Protein 5DL5 (pdb70)

Sequence (416 aa):
ESEQSEAKGFVEDANGSILFRTGYLTRDKKQGAKDTSSVAQSAIVSIESGFTPGIVGFGVGVVGDGSFKIGENKNAGNQMIPKHNDGSAYDHWARGGGSVKARFSNTTVRYGTQVLDLPVLASNTGRMVPEYFTGTLLTSHEIKNLEVVAGKFTKDQMSDQINTDADASGRGLDRAIVWGAKYKFNDNLNASYYGLDSKNALERHYANVNFKQPLANDSSLTYDFSGYHTKFDANAHTYSATGTVAPNYAADGIAGEEKTNNIWAISGTYATGPHSVMLAYQQNTGNVGYDYGQNADGFQSIYLPNSYMSDFIGNHEKSAQIQYNVDFGKLGVLPGLNWTTAFVYGWDIKVRNVTDDAQEREFFNQVKYTVQSGFAKDASLRIRNSYYRASDAYQGAYIGDTNEWRIFLDIPVKLF

Foldseek 3Di:
DFPQQPFPAQAPPKWKWKKKKWKWKWKDFDPVDATFIWTKIKIWIKIWTTFHHDQKTKYKIWIKMKMATDPFRQRHDPLAFAADPVSTGDGMAMDIGMWMWMDHGFKMKIFFKDADPDLFFHWDDPYRYTKIWGWMKMWGDPDPQKIKMWIKTFAIGHSHHRDGAQFSPGHGFHMKIKIWMKGDPDPFKIKIKMWIDGPQFKIKIKIKIKGWADDPQRKIKIKMKIKMKMKTAQQYAAQQFEDQADPCCVPRSRRNHIWIKIKMKMKMWIDHQFKIKMKMKMWMETGFWPRPRRRSGHPNSQPYDCDDPDNQTAYGKIKMKMKMKGQCVSVPHAHQKMKMWMKMKIWQGDHYPPDRTKIKIKIKMKIKGADCDDPQHRWMKIKMWIQMAIDPSPAVSDPHGIIMIMIMTIGMDIPD

Radius of gyration: 21.93 Å; Cα contacts (8 Å, |Δi|>4): 1271; chains: 1; bounding box: 44×50×59 Å

Secondary structure (DSSP, 8-state):
--TTTT---TTTT-EEEEEEEEEEEEEEE-TTS--EEEEEEEEEEEEE----SSSEEEEEEEEEEEEEESS--TT--TTSS-B-TTSPBPSEEEEEEEEEEEEETTEEEEEEEE--EETTEE---SSSS--EEEEEEEEEEEETTEEEEEEEEEEEE-TT--SSSB-TTS-----EEEEEEEEEEETTEEEEEEEEEETTTEEEEEEEEEEEEEETTTEEEEEEEEEEEEEE-TTSB-SS--SS--TTHHHH-B-SS-EEEEEEEEEEEEEETTEEEEEEEEEEEESS---TTSSSS-TT---SSS-SSS---STT-EEEEEEEEEETTTTTS-TTEEEEEEEEEEEEEEETTTEEEEEEEEEEEEEEEE--SSTTTT-EEEEEEEEEEE-TTSSTTS--SEEEEEEEEEEEEE--

Structure (mmCIF, N/CA/C/O backbone):
data_5DL5
#
_entry.id   5DL5
#
_cell.length_a   134.073
_cell.length_b   134.073
_cell.length_c   54.410
_cell.angle_alpha   90.00
_cell.angle_beta   90.00
_cell.angle_gamma   120.00
#
_symmetry.space_group_name_H-M   'P 6'
#
loop_
_entity.id
_entity.type
_entity.pdbx_description
1 polymer 'Membrane protein'
2 non-polymer (HYDROXYETHYLOXY)TRI(ETHYLOXY)OCTANE
3 non-polymer 'PHOSPHATE ION'
4 water water
#
loop_
_atom_site.group_PDB
_atom_site.id
_atom_site.type_symbol
_atom_site.label_atom_id
_atom_site.label_alt_id
_atom_site.label_comp_id
_atom_site.label_asym_id
_atom_site.label_entity_id
_atom_site.label_seq_id
_atom_site.pdbx_PDB_ins_code
_atom_site.Cartn_x
_atom_site.Cartn_y
_atom_site.Cartn_z
_atom_site.occupancy
_atom_site.B_iso_or_equiv
_atom_site.auth_seq_id
_atom_site.auth_comp_id
_atom_site.auth_asym_id
_atom_site.auth_atom_id
_atom_site.pdbx_PDB_model_num
ATOM 1 N N . GLU A 1 15 ? -13.147 -67.798 30.699 1.00 61.71 0 GLU A N 1
ATOM 2 C CA . GLU A 1 15 ? -12.297 -68.872 30.184 1.00 61.00 0 GLU A CA 1
ATOM 3 C C . GLU A 1 15 ? -12.068 -68.583 28.660 1.00 57.09 0 GLU A C 1
ATOM 4 O O . GLU A 1 15 ? -10.952 -68.359 28.304 1.00 59.19 0 GLU A O 1
ATOM 10 N N . SER A 1 16 ? -13.074 -68.463 27.801 1.00 52.50 1 SER A N 1
ATOM 11 C CA . SER A 1 16 ? -12.892 -68.233 26.329 1.00 46.97 1 SER A CA 1
ATOM 12 C C . SER A 1 16 ? -13.847 -67.205 25.841 1.00 44.47 1 SER A C 1
ATOM 13 O O . SER A 1 16 ? -14.729 -66.828 26.578 1.00 45.10 1 SER A O 1
ATOM 16 N N . GLU A 1 17 ? -13.740 -66.781 24.591 1.00 42.29 2 GLU A N 1
ATOM 17 C CA . GLU A 1 17 ? -14.726 -65.853 23.971 1.00 41.95 2 GLU A CA 1
ATOM 18 C C . GLU A 1 17 ? -16.096 -66.529 23.920 1.00 41.06 2 GLU A C 1
ATOM 19 O O . GLU A 1 17 ? -17.072 -65.885 24.197 1.00 41.12 2 GLU A O 1
ATOM 25 N N . GLN A 1 18 ? -16.169 -67.828 23.588 1.00 38.44 3 GLN A N 1
ATOM 26 C CA . GLN A 1 18 ? -17.505 -68.481 23.524 1.00 38.18 3 GLN A CA 1
ATOM 27 C C . GLN A 1 18 ? -18.201 -68.737 24.852 1.00 41.27 3 GLN A C 1
ATOM 28 O O . GLN A 1 18 ? -19.420 -68.551 24.944 1.00 41.60 3 GLN A O 1
ATOM 34 N N . SER A 1 19 ? -17.439 -69.022 25.901 1.00 43.80 4 SER A N 1
ATOM 35 C CA . SER A 1 19 ? -18.021 -69.277 27.198 1.00 49.62 4 SER A CA 1
ATOM 36 C C . SER A 1 19 ? -18.525 -68.003 27.777 1.00 50.43 4 SER A C 1
ATOM 37 O O . SER A 1 19 ? -19.299 -68.049 28.652 1.00 51.21 4 SER A O 1
ATOM 40 N N . GLU A 1 20 ? -18.078 -66.872 27.314 1.00 49.63 5 GLU A N 1
ATOM 41 C CA . GLU A 1 20 ? -18.637 -65.611 27.818 1.00 52.50 5 GLU A CA 1
ATOM 42 C C . GLU A 1 20 ? -19.813 -65.108 26.998 1.00 48.50 5 GLU A C 1
ATOM 43 O O . GLU A 1 20 ? -20.259 -64.010 27.242 1.00 49.51 5 GLU A O 1
ATOM 49 N N . ALA A 1 21 ? -20.289 -65.840 26.000 1.00 45.19 6 ALA A N 1
ATOM 50 C CA . ALA A 1 21 ? -21.412 -65.359 25.161 1.00 46.48 6 ALA A CA 1
ATOM 51 C C . ALA A 1 21 ? -22.597 -64.976 26.077 1.00 49.99 6 ALA A C 1
ATOM 52 O O . ALA A 1 21 ? -22.887 -65.695 27.001 1.00 45.19 6 ALA A O 1
ATOM 54 N N . LYS A 1 22 ? -23.261 -63.856 25.825 1.00 53.32 7 LYS A N 1
ATOM 55 C CA . LYS A 1 22 ? -24.516 -63.503 26.599 1.00 57.98 7 LYS A CA 1
ATOM 56 C C . LYS A 1 22 ? -25.788 -63.863 25.856 1.00 54.27 7 LYS A C 1
ATOM 57 O O . LYS A 1 22 ? -26.784 -64.065 26.465 1.00 58.96 7 LYS A O 1
ATOM 63 N N . GLY A 1 23 ? -25.768 -63.810 24.532 1.00 51.22 8 GLY A N 1
ATOM 64 C CA . GLY A 1 23 ? -26.916 -64.145 23.729 1.00 50.32 8 GLY A CA 1
ATOM 65 C C . GLY A 1 23 ? -26.986 -63.393 22.445 1.00 47.96 8 GLY A C 1
ATOM 66 O O . GLY A 1 23 ? -26.300 -62.326 22.262 1.00 46.43 8 GLY A O 1
ATOM 67 N N . PHE A 1 24 ? -27.729 -64.014 21.522 1.00 44.79 9 PHE A N 1
ATOM 68 C CA . PHE A 1 24 ? -27.936 -63.463 20.177 1.00 45.48 9 PHE A CA 1
ATOM 69 C C . PHE A 1 24 ? -28.326 -61.947 20.206 1.00 45.44 9 PHE A C 1
ATOM 70 O O . PHE A 1 24 ? -27.754 -61.115 19.468 1.00 42.46 9 PHE A O 1
ATOM 78 N N . VAL A 1 25 ? -29.267 -61.639 21.056 1.00 45.27 10 VAL A N 1
ATOM 79 C CA . VAL A 1 25 ? -29.765 -60.260 21.283 1.00 50.22 10 VAL A CA 1
ATOM 80 C C . VAL A 1 25 ? -28.869 -59.380 22.208 1.00 52.18 10 VAL A C 1
ATOM 81 O O . VAL A 1 25 ? -28.461 -58.278 21.836 1.00 52.86 10 VAL A O 1
ATOM 85 N N . GLU A 1 26 ? -28.499 -59.906 23.359 1.00 54.68 11 GLU A N 1
ATOM 86 C CA . GLU A 1 26 ? -27.699 -59.152 24.324 1.00 57.95 11 GLU A CA 1
ATOM 87 C C . GLU A 1 26 ? -26.369 -58.674 23.790 1.00 53.73 11 GLU A C 1
ATOM 88 O O . GLU A 1 26 ? -25.978 -57.580 24.098 1.00 53.19 11 GLU A O 1
ATOM 94 N N . ASP A 1 27 ? -25.673 -59.490 23.034 1.00 48.91 12 ASP A N 1
ATOM 95 C CA . ASP A 1 27 ? -24.358 -59.095 22.568 1.00 49.23 12 ASP A CA 1
ATOM 96 C C . ASP A 1 27 ? -24.461 -58.400 21.193 1.00 46.19 12 ASP A C 1
ATOM 97 O O . ASP A 1 27 ? -23.461 -58.278 20.528 1.00 42.91 12 ASP A O 1
ATOM 102 N N . ALA A 1 28 ? -25.640 -58.034 20.707 1.00 43.52 13 ALA A N 1
ATOM 103 C CA . ALA A 1 28 ? -25.691 -57.563 19.359 1.00 44.51 13 ALA A CA 1
ATOM 104 C C . ALA A 1 28 ? -25.157 -56.114 19.245 1.00 47.18 13 ALA A C 1
ATOM 105 O O . ALA A 1 28 ? -25.231 -55.349 20.170 1.00 45.07 13 ALA A O 1
ATOM 107 N N . ASN A 1 29 ? -24.712 -55.720 18.067 1.00 46.06 14 ASN A N 1
ATOM 108 C CA . ASN A 1 29 ? -24.288 -54.342 17.856 1.00 48.83 14 ASN A CA 1
ATOM 109 C C . ASN A 1 29 ? -24.637 -53.954 16.444 1.00 48.71 14 ASN A C 1
ATOM 110 O O . ASN A 1 29 ? -24.543 -54.771 15.559 1.00 44.62 14 ASN A O 1
ATOM 115 N N . GLY A 1 30 ? -24.904 -52.671 16.241 1.00 47.13 15 GLY A N 1
ATOM 116 C CA . GLY A 1 30 ? -25.368 -52.209 14.970 1.00 46.41 15 GLY A CA 1
ATOM 117 C C . GLY A 1 30 ? -25.104 -50.727 14.871 1.00 44.60 15 GLY A C 1
ATOM 118 O O . GLY A 1 30 ? -25.266 -50.016 15.838 1.00 41.56 15 GLY A O 1
ATOM 119 N N . SER A 1 31 ? -24.694 -50.300 13.675 1.00 42.04 16 SER A N 1
ATOM 120 C CA . SER A 1 31 ? -24.433 -48.893 13.415 1.00 44.48 16 SER A CA 1
ATOM 121 C C . SER A 1 31 ? -24.563 -48.570 11.946 1.00 39.20 16 SER A C 1
ATOM 122 O O . SER A 1 31 ? -24.638 -49.460 11.067 1.00 34.23 16 SER A O 1
ATOM 125 N N . ILE A 1 32 ? -24.746 -47.284 11.707 1.00 40.03 17 ILE A N 1
ATOM 126 C CA . ILE A 1 32 ? -24.824 -46.720 10.358 1.00 42.79 17 ILE A CA 1
ATOM 127 C C . ILE A 1 32 ? -23.817 -45.575 10.275 1.00 39.29 17 ILE A C 1
ATOM 128 O O . ILE A 1 32 ? -23.764 -44.724 11.146 1.00 39.44 17 ILE A O 1
ATOM 133 N N . LEU A 1 33 ? -23.119 -45.501 9.184 1.00 38.07 18 LEU A N 1
ATOM 134 C CA . LEU A 1 33 ? -22.238 -44.394 8.946 1.00 38.22 18 LEU A CA 1
ATOM 135 C C . LEU A 1 33 ? -22.839 -43.678 7.808 1.00 35.54 18 LEU A C 1
ATOM 136 O O . LEU A 1 33 ? -22.962 -44.264 6.722 1.00 36.06 18 LEU A O 1
ATOM 141 N N . PHE A 1 34 ? -23.207 -42.427 8.007 1.00 37.70 19 PHE A N 1
ATOM 142 C CA . PHE A 1 34 ? -23.569 -41.560 6.860 1.00 37.63 19 PHE A CA 1
ATOM 143 C C . PHE A 1 34 ? -22.375 -40.812 6.295 1.00 37.28 19 PHE A C 1
ATOM 144 O O . PHE A 1 34 ? -21.738 -40.094 6.977 1.00 37.36 19 PHE A O 1
ATOM 152 N N . ARG A 1 35 ? -22.073 -40.993 5.034 1.00 34.51 20 ARG A N 1
ATOM 153 C CA . ARG A 1 35 ? -20.868 -40.407 4.499 1.00 36.14 20 ARG A CA 1
ATOM 154 C C . ARG A 1 35 ? -21.216 -39.582 3.301 1.00 35.51 20 ARG A C 1
ATOM 155 O O . ARG A 1 35 ? -21.924 -40.079 2.381 1.00 35.23 20 ARG A O 1
ATOM 163 N N . THR A 1 36 ? -20.840 -38.315 3.347 1.00 34.81 21 THR A N 1
ATOM 164 C CA . THR A 1 36 ? -20.960 -37.452 2.181 1.00 36.82 21 THR A CA 1
ATOM 165 C C . THR A 1 36 ? -19.535 -37.314 1.612 1.00 36.09 21 THR A C 1
ATOM 166 O O . THR A 1 36 ? -18.595 -36.888 2.323 1.00 36.41 21 THR A O 1
ATOM 170 N N . GLY A 1 37 ? -19.394 -37.562 0.324 1.00 35.21 22 GLY A N 1
ATOM 171 C CA . GLY A 1 37 ? -18.077 -37.350 -0.334 1.00 36.91 22 GLY A CA 1
ATOM 172 C C . GLY A 1 37 ? -18.037 -36.542 -1.613 1.00 35.24 22 GLY A C 1
ATOM 173 O O . GLY A 1 37 ? -18.998 -36.417 -2.350 1.00 33.21 22 GLY A O 1
ATOM 174 N N . TYR A 1 38 ? -16.848 -36.034 -1.867 1.00 36.36 23 TYR A N 1
ATOM 175 C CA . TYR A 1 38 ? -16.503 -35.137 -2.937 1.00 35.33 23 TYR A CA 1
ATOM 176 C C . TYR A 1 38 ? -15.084 -35.503 -3.310 1.00 37.05 23 TYR A C 1
ATOM 177 O O . TYR A 1 38 ? -14.204 -35.474 -2.410 1.00 35.30 23 TYR A O 1
ATOM 186 N N . LEU A 1 39 ? -14.8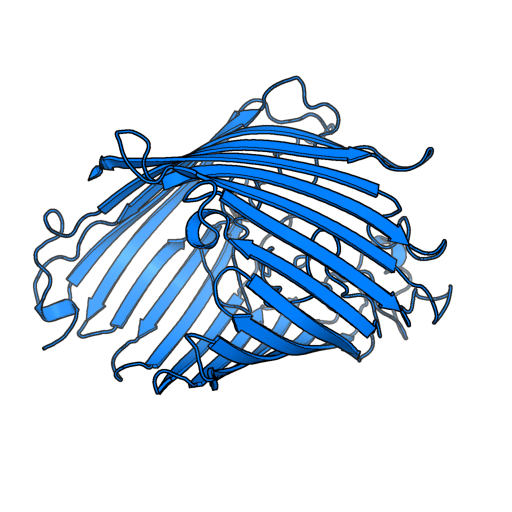28 -35.829 -4.580 1.00 35.09 24 LEU A N 1
ATOM 187 C CA . LEU A 1 39 ? -13.486 -36.100 -5.040 1.00 36.24 24 LEU A CA 1
ATOM 188 C C . LEU A 1 39 ? -13.389 -35.554 -6.462 1.00 37.98 24 LEU A C 1
ATOM 189 O O . LEU A 1 39 ? -14.152 -35.937 -7.352 1.00 36.58 24 LEU A O 1
ATOM 194 N N . THR A 1 40 ? -12.456 -34.643 -6.664 1.00 38.18 25 THR A N 1
ATOM 195 C CA . THR A 1 40 ? -12.190 -34.096 -7.977 1.00 39.90 25 THR A CA 1
ATOM 196 C C . THR A 1 40 ? -10.692 -34.170 -8.301 1.00 38.04 25 THR A C 1
ATOM 197 O O . THR A 1 40 ? -9.814 -33.927 -7.448 1.00 38.87 25 THR A O 1
ATOM 201 N N . ARG A 1 41 ? -10.390 -34.383 -9.563 1.00 40.26 26 ARG A N 1
ATOM 202 C CA . ARG A 1 41 ? -9.017 -34.366 -10.124 1.00 41.17 26 ARG A CA 1
ATOM 203 C C . ARG A 1 41 ? -9.024 -33.499 -11.397 1.00 47.11 26 ARG A C 1
ATOM 204 O O . ARG A 1 41 ? -9.735 -33.830 -12.399 1.00 42.45 26 ARG A O 1
ATOM 212 N N . ASP A 1 42 ? -8.281 -32.378 -11.335 1.00 46.51 27 ASP A N 1
ATOM 213 C CA . ASP A 1 42 ? -8.071 -31.469 -12.449 1.00 46.49 27 ASP A CA 1
ATOM 214 C C . ASP A 1 42 ? -6.783 -31.836 -13.115 1.00 45.12 27 ASP A C 1
ATOM 215 O O . ASP A 1 42 ? -5.731 -31.845 -12.469 1.00 47.92 27 ASP A O 1
ATOM 220 N N . LYS A 1 43 ? -6.835 -32.168 -14.380 1.00 44.57 28 LYS A N 1
ATOM 221 C CA . LYS A 1 43 ? -5.646 -32.648 -15.124 1.00 47.24 28 LYS A CA 1
ATOM 222 C C . LYS A 1 43 ? -5.287 -31.667 -16.283 1.00 50.33 28 LYS A C 1
ATOM 223 O O . LYS A 1 43 ? -6.007 -30.731 -16.524 1.00 51.38 28 LYS A O 1
ATOM 229 N N . LYS A 1 44 ? -4.160 -31.816 -16.963 1.00 56.10 29 LYS A N 1
ATOM 230 C CA . LYS A 1 44 ? -3.814 -30.792 -17.976 1.00 59.42 29 LYS A CA 1
ATOM 231 C C . LYS A 1 44 ? -4.729 -30.986 -19.257 1.00 65.34 29 LYS A C 1
ATOM 232 O O . LYS A 1 44 ? -5.538 -31.953 -19.336 1.00 62.34 29 LYS A O 1
ATOM 238 N N . GLN A 1 45 ? -4.707 -30.054 -20.204 1.00 69.02 30 GLN A N 1
ATOM 239 C CA . GLN A 1 45 ? -5.522 -30.193 -21.442 1.00 73.52 30 GLN A CA 1
ATOM 240 C C . GLN A 1 45 ? -5.213 -31.554 -22.130 1.00 71.85 30 GLN A C 1
ATOM 241 O O . GLN A 1 45 ? -4.107 -32.073 -22.017 1.00 73.47 30 GLN A O 1
ATOM 247 N N . GLY A 1 46 ? -6.176 -32.184 -22.785 1.00 71.34 31 GLY A N 1
ATOM 248 C CA . GLY A 1 46 ? -5.903 -33.486 -23.411 1.00 69.59 31 GLY A CA 1
ATOM 249 C C . GLY A 1 46 ? -6.023 -34.609 -22.445 1.00 70.11 31 GLY A C 1
ATOM 250 O O . GLY A 1 46 ? -6.084 -35.729 -22.888 1.00 79.31 31 GLY A O 1
ATOM 251 N N . ALA A 1 47 ? -6.042 -34.355 -21.123 1.00 68.13 32 ALA A N 1
ATOM 252 C CA . ALA A 1 47 ? -6.397 -35.403 -20.139 1.00 65.24 32 ALA A CA 1
ATOM 253 C C . ALA A 1 47 ? -7.778 -35.152 -19.421 1.00 59.14 32 ALA A C 1
ATOM 254 O O . ALA A 1 47 ? -8.182 -33.996 -19.230 1.00 55.09 32 ALA A O 1
ATOM 256 N N . LYS A 1 48 ? -8.432 -36.261 -19.000 1.00 58.56 33 LYS A N 1
ATOM 257 C CA . LYS A 1 48 ? -9.800 -36.284 -18.436 1.00 56.62 33 LYS A CA 1
ATOM 258 C C . LYS A 1 48 ? -9.918 -35.833 -16.970 1.00 50.07 33 LYS A C 1
ATOM 259 O O . LYS A 1 48 ? -9.538 -36.570 -16.090 1.00 46.81 33 LYS A O 1
ATOM 265 N N . ASP A 1 49 ? -10.627 -34.746 -16.725 1.00 44.63 34 ASP A N 1
ATOM 266 C CA . ASP A 1 49 ? -10.950 -34.273 -15.393 1.00 44.02 34 ASP A CA 1
ATOM 267 C C . ASP A 1 49 ? -12.085 -35.127 -14.798 1.00 44.35 34 ASP A C 1
ATOM 268 O O . ASP A 1 49 ? -12.995 -35.541 -15.535 1.00 44.24 34 ASP A O 1
ATOM 273 N N . THR A 1 50 ? -11.987 -35.449 -13.506 1.00 39.38 35 THR A N 1
ATOM 274 C CA . THR A 1 50 ? -13.024 -36.214 -12.881 1.00 41.67 35 THR A CA 1
ATOM 275 C C . THR A 1 50 ? -13.569 -35.344 -11.722 1.00 40.65 35 THR A C 1
ATOM 276 O O . THR A 1 50 ? -12.861 -34.502 -11.111 1.00 38.37 35 THR A O 1
ATOM 280 N N . SER A 1 51 ? -14.854 -35.525 -11.482 1.00 39.25 36 SER A N 1
ATOM 281 C CA . SER A 1 51 ? -15.564 -34.948 -10.306 1.00 37.76 36 SER A CA 1
ATOM 282 C C . SER A 1 51 ? -16.709 -35.856 -9.906 1.00 36.74 36 SER A C 1
ATOM 283 O O . SER A 1 51 ? -17.566 -36.187 -10.748 1.00 36.00 36 SER A O 1
ATOM 286 N N . SER A 1 52 ? -16.712 -36.285 -8.648 1.00 33.82 37 SER A N 1
ATOM 287 C CA . SER A 1 52 ? -17.629 -37.240 -8.126 1.00 33.52 37 SER A CA 1
ATOM 288 C C . SER A 1 52 ? -18.148 -36.711 -6.806 1.00 33.79 37 SER A C 1
ATOM 289 O O . SER A 1 52 ? -17.362 -36.463 -5.885 1.00 34.11 37 SER A O 1
ATOM 292 N N . VAL A 1 53 ? -19.490 -36.576 -6.687 1.00 32.14 38 VAL A N 1
ATOM 293 C CA . VAL A 1 53 ? -20.111 -36.138 -5.419 1.00 32.95 38 VAL A CA 1
ATOM 294 C C . VAL A 1 53 ? -21.288 -37.058 -5.130 1.00 32.22 38 VAL A C 1
ATOM 295 O O . VAL A 1 53 ? -22.095 -37.358 -6.074 1.00 32.00 38 VAL A O 1
ATOM 299 N N . ALA A 1 54 ? -21.384 -37.528 -3.848 1.00 31.42 39 ALA A N 1
ATOM 300 C CA . ALA A 1 54 ? -22.328 -38.545 -3.436 1.00 30.25 39 ALA A CA 1
ATOM 301 C C . ALA A 1 54 ? -22.560 -38.641 -1.908 1.00 32.82 39 ALA A C 1
ATOM 302 O O . ALA A 1 54 ? -21.794 -38.049 -1.129 1.00 32.37 39 ALA A O 1
ATOM 304 N N . GLN A 1 55 ? -23.717 -39.225 -1.520 1.00 31.91 40 GLN A N 1
ATOM 305 C CA . GLN A 1 55 ? -24.112 -39.446 -0.149 1.00 33.58 40 GLN A CA 1
ATOM 306 C C . GLN A 1 55 ? -24.371 -40.924 0.031 1.00 33.82 40 GLN A C 1
ATOM 307 O O . GLN A 1 55 ? -25.060 -41.526 -0.822 1.00 33.49 40 GLN A O 1
ATOM 313 N N . SER A 1 56 ? -23.853 -41.503 1.116 1.00 31.68 41 SER A N 1
ATOM 314 C CA . SER A 1 56 ? -24.035 -42.934 1.388 1.00 33.06 41 SER A CA 1
ATOM 315 C C . SER A 1 56 ? -24.529 -43.099 2.756 1.00 33.75 41 SER A C 1
ATOM 316 O O . SER A 1 56 ? -24.269 -42.270 3.637 1.00 37.13 41 SER A O 1
ATOM 319 N N . ALA A 1 57 ? -25.167 -44.243 2.957 1.00 33.35 42 ALA A N 1
ATOM 320 C CA . ALA A 1 57 ? -25.487 -44.732 4.313 1.00 35.01 42 ALA A CA 1
ATOM 321 C C . ALA A 1 57 ? -24.972 -46.171 4.366 1.00 34.05 42 ALA A C 1
ATOM 322 O O . ALA A 1 57 ? -25.412 -47.012 3.596 1.00 34.99 42 ALA A O 1
ATOM 324 N N . ILE A 1 58 ? -24.087 -46.445 5.314 1.00 34.33 43 ILE A N 1
ATOM 325 C CA . ILE A 1 58 ? -23.374 -47.749 5.309 1.00 33.81 43 ILE A CA 1
ATOM 326 C C . ILE A 1 58 ? -23.783 -48.431 6.588 1.00 35.76 43 ILE A C 1
ATOM 327 O O . ILE A 1 58 ? -23.570 -47.886 7.661 1.00 34.75 43 ILE A O 1
ATOM 332 N N . VAL A 1 59 ? -24.389 -49.604 6.477 1.00 34.84 44 VAL A N 1
ATOM 333 C CA . VAL A 1 59 ? -24.896 -50.259 7.624 1.00 37.62 44 VAL A CA 1
ATOM 334 C C . VAL A 1 59 ? -24.014 -51.423 8.025 1.00 34.75 44 VAL A C 1
ATOM 335 O O . VAL A 1 59 ? -23.576 -52.188 7.132 1.00 34.90 44 VAL A O 1
ATOM 339 N N . SER A 1 60 ? -23.822 -51.593 9.344 1.00 36.67 45 SER A N 1
ATOM 340 C CA . SER A 1 60 ? -23.204 -52.824 9.885 1.00 41.22 45 SER A CA 1
ATOM 341 C C . SER A 1 60 ? -23.959 -53.328 11.073 1.00 45.68 45 SER A C 1
ATOM 342 O O . SER A 1 60 ? -24.164 -52.537 12.034 1.00 45.52 45 SER A O 1
ATOM 345 N N . ILE A 1 61 ? -24.462 -54.591 10.990 1.00 41.45 46 ILE A N 1
ATOM 346 C CA . ILE A 1 61 ? -25.266 -55.232 12.087 1.00 44.51 46 ILE A CA 1
ATOM 347 C C . ILE A 1 61 ? -24.631 -56.596 12.330 1.00 44.14 46 ILE A C 1
ATOM 348 O O . ILE A 1 61 ? -24.255 -57.318 11.334 1.00 41.80 46 ILE A O 1
ATOM 353 N N . GLU A 1 62 ? -24.347 -56.849 13.619 1.00 43.33 47 GLU A N 1
ATOM 354 C CA . GLU A 1 62 ? -23.700 -58.096 14.066 1.00 43.49 47 GLU A CA 1
ATOM 355 C C . GLU A 1 62 ? -24.538 -58.520 15.266 1.00 43.34 47 GLU A C 1
ATOM 356 O O . GLU A 1 62 ? -24.568 -57.778 16.240 1.00 43.11 47 GLU A O 1
ATOM 362 N N . SER A 1 63 ? -25.210 -59.679 15.162 1.00 39.26 48 SER A N 1
ATOM 363 C CA . SER A 1 63 ? -25.852 -60.316 16.272 1.00 38.67 48 SER A CA 1
ATOM 364 C C . SER A 1 63 ? -24.797 -60.688 17.297 1.00 36.80 48 SER A C 1
ATOM 365 O O . SER A 1 63 ? -23.652 -60.724 16.966 1.00 33.67 48 SER A O 1
ATOM 368 N N . GLY A 1 64 ? -25.197 -60.949 18.515 1.00 35.75 49 GLY A N 1
ATOM 369 C CA . GLY A 1 64 ? -24.315 -61.676 19.331 1.00 39.42 49 GLY A CA 1
ATOM 370 C C . GLY A 1 64 ? -24.292 -63.186 18.973 1.00 39.26 49 GLY A C 1
ATOM 371 O O . GLY A 1 64 ? -24.935 -63.611 18.016 1.00 40.90 49 GLY A O 1
ATOM 372 N N . PHE A 1 65 ? -23.666 -64.001 19.822 1.00 39.01 50 PHE A N 1
ATOM 373 C CA . PHE A 1 65 ? -23.621 -65.450 19.593 1.00 39.07 50 PHE A CA 1
ATOM 374 C C . PHE A 1 65 ? -24.554 -66.090 20.600 1.00 37.38 50 PHE A C 1
ATOM 375 O O . PHE A 1 65 ? -24.619 -65.746 21.810 1.00 38.80 50 PHE A O 1
ATOM 383 N N . THR A 1 66 ? -25.247 -67.102 20.144 1.00 35.82 51 THR A N 1
ATOM 384 C CA . THR A 1 66 ? -26.021 -67.868 21.111 1.00 37.76 51 THR A CA 1
ATOM 385 C C . THR A 1 66 ? -25.054 -68.574 22.113 1.00 38.02 51 THR A C 1
ATOM 386 O O . THR A 1 66 ? -23.957 -68.917 21.739 1.00 38.86 51 THR A O 1
ATOM 390 N N . PRO A 1 67 ? -25.485 -68.781 23.344 1.00 41.29 52 PRO A N 1
ATOM 391 C CA . PRO A 1 67 ? -24.718 -69.460 24.377 1.00 43.33 52 PRO A CA 1
ATOM 392 C C . PRO A 1 67 ? -24.599 -71.015 24.141 1.00 44.63 52 PRO A C 1
ATOM 393 O O . PRO A 1 67 ? -25.453 -71.574 23.474 1.00 43.04 52 PRO A O 1
ATOM 397 N N . GLY A 1 68 ? -23.524 -71.648 24.642 1.00 42.98 53 GLY A N 1
ATOM 398 C CA . GLY A 1 68 ? -23.336 -73.092 24.496 1.00 41.47 53 GLY A CA 1
ATOM 399 C C . GLY A 1 68 ? -21.960 -73.367 24.034 1.00 41.00 53 GLY A C 1
ATOM 400 O O . GLY A 1 68 ? -21.143 -72.420 23.830 1.00 38.94 53 GLY A O 1
ATOM 401 N N . ILE A 1 69 ? -21.669 -74.649 23.822 1.00 42.08 54 ILE A N 1
ATOM 402 C CA . ILE A 1 69 ? -20.299 -75.060 23.430 1.00 40.74 54 ILE A CA 1
ATOM 403 C C . ILE A 1 69 ? -19.877 -74.546 22.077 1.00 36.89 54 ILE A C 1
ATOM 404 O O . ILE A 1 69 ? -18.702 -74.209 21.820 1.00 36.21 54 ILE A O 1
ATOM 409 N N . VAL A 1 70 ? -20.830 -74.463 21.174 1.00 36.72 55 VAL A N 1
ATOM 410 C CA . VAL A 1 70 ? -20.688 -73.740 19.929 1.00 36.08 55 VAL A CA 1
ATOM 411 C C . VAL A 1 70 ? -21.764 -72.679 19.852 1.00 35.77 55 VAL A C 1
ATOM 412 O O . VAL A 1 70 ? -22.896 -72.955 20.159 1.00 35.26 55 VAL A O 1
ATOM 416 N N . GLY A 1 71 ? -21.377 -71.451 19.501 1.00 35.54 56 GLY A N 1
ATOM 417 C CA . GLY A 1 71 ? -22.289 -70.338 19.476 1.00 36.04 56 GLY A CA 1
ATOM 418 C C . GLY A 1 71 ? -22.573 -70.000 17.998 1.00 35.97 56 GLY A C 1
ATOM 419 O O . GLY A 1 71 ? -21.731 -70.291 17.154 1.00 35.83 56 GLY A O 1
ATOM 420 N N . PHE A 1 72 ? -23.746 -69.441 17.718 1.00 34.44 57 PHE A N 1
ATOM 421 C CA . PHE A 1 72 ? -24.162 -69.103 16.381 1.00 36.27 57 PHE A CA 1
ATOM 422 C C . PHE A 1 72 ? -24.742 -67.679 16.309 1.00 36.03 57 PHE A C 1
ATOM 423 O O . PHE A 1 72 ? -25.341 -67.182 17.252 1.00 35.98 57 PHE A O 1
ATOM 431 N N . GLY A 1 73 ? -24.483 -66.993 15.201 1.00 34.67 58 GLY A N 1
ATOM 432 C CA . GLY A 1 73 ? -25.103 -65.683 14.992 1.00 32.03 58 GLY A CA 1
ATOM 433 C C . GLY A 1 73 ? -25.123 -65.405 13.514 1.00 33.40 58 GLY A C 1
ATOM 434 O O . GLY A 1 73 ? -24.814 -66.282 12.644 1.00 31.57 58 GLY A O 1
ATOM 435 N N . VAL A 1 74 ? -25.479 -64.155 13.220 1.00 36.52 59 VAL A N 1
ATOM 436 C CA . VAL A 1 74 ? -25.537 -63.657 11.859 1.00 38.66 59 VAL A CA 1
ATOM 437 C C . VAL A 1 74 ? -25.011 -62.233 11.786 1.00 40.43 59 VAL A C 1
ATOM 438 O O . VAL A 1 74 ? -24.938 -61.530 12.801 1.00 41.74 59 VAL A O 1
ATOM 442 N N . GLY A 1 75 ? -24.652 -61.829 10.572 1.00 41.45 60 GLY A N 1
ATOM 443 C CA . GLY A 1 75 ? -24.240 -60.449 10.271 1.00 42.74 60 GLY A CA 1
ATOM 444 C C . GLY A 1 75 ? -24.908 -59.898 9.012 1.00 40.21 60 GLY A C 1
ATOM 445 O O . GLY A 1 75 ? -25.367 -60.641 8.195 1.00 38.30 60 GLY A O 1
ATOM 446 N N . VAL A 1 76 ? -24.991 -58.578 8.899 1.00 41.93 61 VAL A N 1
ATOM 447 C CA . VAL A 1 76 ? -25.549 -57.940 7.717 1.00 39.78 61 VAL A CA 1
ATOM 448 C C . VAL A 1 76 ? -24.636 -56.761 7.468 1.00 40.56 61 VAL A C 1
ATOM 449 O O . VAL A 1 76 ? -24.298 -56.022 8.415 1.00 42.75 61 VAL A O 1
ATOM 453 N N . VAL A 1 77 ? -24.258 -56.548 6.219 1.00 37.22 62 VAL A N 1
ATOM 454 C CA . VAL A 1 77 ? -23.487 -55.358 5.807 1.00 38.76 62 VAL A CA 1
ATOM 455 C C . VAL A 1 77 ? -24.121 -54.830 4.553 1.00 37.93 62 VAL A C 1
ATOM 456 O O . VAL A 1 77 ? -24.514 -55.596 3.688 1.00 41.75 62 VAL A O 1
ATOM 460 N N . GLY A 1 78 ? -24.282 -53.533 4.431 1.00 35.26 63 GLY A N 1
ATOM 461 C CA . GLY A 1 78 ? -24.756 -53.041 3.169 1.00 35.87 63 GLY A CA 1
ATOM 462 C C . GLY A 1 78 ? -24.705 -51.546 3.139 1.00 38.51 63 GLY A C 1
ATOM 463 O O . GLY A 1 78 ? -24.321 -50.881 4.166 1.00 37.20 63 GLY A O 1
ATOM 464 N N . ASP A 1 79 ? -25.089 -51.000 1.985 1.00 36.40 64 ASP A N 1
ATOM 465 C CA . ASP A 1 79 ? -25.122 -49.549 1.901 1.00 36.78 64 ASP A CA 1
ATOM 466 C C . ASP A 1 79 ? -26.134 -49.172 0.880 1.00 37.47 64 ASP A C 1
ATOM 467 O O . ASP A 1 79 ? -26.474 -49.944 -0.050 1.00 36.13 64 ASP A O 1
ATOM 472 N N . GLY A 1 80 ? -26.583 -47.954 0.998 1.00 37.37 65 GLY A N 1
ATOM 473 C CA . GLY A 1 80 ? -27.429 -47.361 -0.080 1.00 39.38 65 GLY A CA 1
ATOM 474 C C . GLY A 1 80 ? -26.910 -45.933 -0.291 1.00 36.73 65 GLY A C 1
ATOM 475 O O . GLY A 1 80 ? -26.516 -45.268 0.681 1.00 32.99 65 GLY A O 1
ATOM 476 N N . SER A 1 81 ? -26.892 -45.494 -1.535 1.00 33.87 66 SER A N 1
ATOM 477 C CA . SER A 1 81 ? -26.272 -44.240 -1.857 1.00 33.90 66 SER A CA 1
ATOM 478 C C . SER A 1 81 ? -26.998 -43.495 -2.946 1.00 34.01 66 SER A C 1
ATOM 479 O O . SER A 1 81 ? -27.752 -44.140 -3.704 1.00 32.52 66 SER A O 1
ATOM 482 N N . PHE A 1 82 ? -26.713 -42.192 -3.096 1.00 32.27 67 PHE A N 1
ATOM 483 C CA . PHE A 1 82 ? -27.222 -41.497 -4.311 1.00 33.60 67 PHE A CA 1
ATOM 484 C C . PHE A 1 82 ? -26.160 -40.516 -4.764 1.00 32.42 67 PHE A C 1
ATOM 485 O O . PHE A 1 82 ? -25.424 -39.993 -3.962 1.00 31.44 67 PHE A O 1
ATOM 493 N N . LYS A 1 83 ? -26.110 -40.216 -6.034 1.00 32.88 68 LYS A N 1
ATOM 494 C CA . LYS A 1 83 ? -25.186 -39.193 -6.468 1.00 31.66 68 LYS A CA 1
ATOM 495 C C . LYS A 1 83 ? -25.780 -37.801 -6.082 1.00 34.35 68 LYS A C 1
ATOM 496 O O . LYS A 1 83 ? -27.029 -37.684 -5.886 1.00 31.83 68 LYS A O 1
ATOM 502 N N . ILE A 1 84 ? -24.867 -36.791 -5.962 1.00 34.08 69 ILE A N 1
ATOM 503 C CA . ILE A 1 84 ? -25.256 -35.406 -5.774 1.00 34.51 69 ILE A CA 1
ATOM 504 C C . ILE A 1 84 ? -24.828 -34.641 -7.009 1.00 35.15 69 ILE A C 1
ATOM 505 O O . ILE A 1 84 ? -23.658 -34.455 -7.214 1.00 34.09 69 ILE A O 1
ATOM 510 N N . GLY A 1 85 ? -25.753 -34.183 -7.831 1.00 34.21 70 GLY A N 1
ATOM 511 C CA . GLY A 1 85 ? -25.386 -33.499 -9.063 1.00 34.26 70 GLY A CA 1
ATOM 512 C C . GLY A 1 85 ? -25.407 -34.521 -10.164 1.00 35.44 70 GLY A C 1
ATOM 513 O O . GLY A 1 85 ? -25.581 -35.755 -9.976 1.00 33.33 70 GLY A O 1
ATOM 514 N N . GLU A 1 86 ? -25.256 -34.026 -11.361 1.00 37.15 71 GLU A N 1
ATOM 515 C CA . GLU A 1 86 ? -25.307 -34.878 -12.524 1.00 40.63 71 GLU A CA 1
ATOM 516 C C . GLU A 1 86 ? -24.134 -35.921 -12.551 1.00 39.42 71 GLU A C 1
ATOM 517 O O . GLU A 1 86 ? -24.320 -37.085 -12.947 1.00 36.50 71 GLU A O 1
ATOM 523 N N . ASN A 1 87 ? -22.952 -35.457 -12.172 1.00 38.76 72 ASN A N 1
ATOM 524 C CA . ASN A 1 87 ? -21.801 -36.318 -12.110 1.00 39.68 72 ASN A CA 1
ATOM 525 C C . ASN A 1 87 ? -21.538 -36.912 -13.475 1.00 40.45 72 ASN A C 1
ATOM 526 O O . ASN A 1 87 ? -21.377 -38.108 -13.622 1.00 40.77 72 ASN A O 1
ATOM 531 N N . LYS A 1 88 ? -21.470 -36.053 -14.463 1.00 41.85 73 LYS A N 1
ATOM 532 C CA . LYS A 1 88 ? -21.223 -36.489 -15.816 1.00 45.11 73 LYS A CA 1
ATOM 533 C C . LYS A 1 88 ? -19.778 -37.015 -16.015 1.00 44.32 73 LYS A C 1
ATOM 534 O O . LYS A 1 88 ? -19.555 -37.788 -16.902 1.00 43.69 73 LYS A O 1
ATOM 540 N N . ASN A 1 89 ? -18.827 -36.637 -15.165 1.00 43.18 74 ASN A N 1
ATOM 541 C CA . ASN A 1 89 ? -17.448 -37.118 -15.304 1.00 42.05 74 ASN A CA 1
ATOM 542 C C . ASN A 1 89 ? -17.014 -37.694 -13.968 1.00 41.35 74 ASN A C 1
ATOM 543 O O . ASN A 1 89 ? -15.926 -37.373 -13.471 1.00 39.23 74 ASN A O 1
ATOM 548 N N . ALA A 1 90 ? -17.875 -38.507 -13.373 1.00 36.43 75 ALA A N 1
ATOM 549 C CA . ALA A 1 90 ? -17.526 -39.263 -12.238 1.00 35.86 75 ALA A CA 1
ATOM 550 C C . ALA A 1 90 ? -16.321 -40.300 -12.456 1.00 37.23 75 ALA A C 1
ATOM 551 O O . ALA A 1 90 ? -16.130 -40.758 -13.517 1.00 37.38 75 ALA A O 1
ATOM 553 N N . GLY A 1 91 ? -15.674 -40.776 -11.405 1.00 33.59 76 GLY A N 1
ATOM 554 C CA . GLY A 1 91 ? -14.580 -41.695 -11.594 1.00 35.58 76 GLY A CA 1
ATOM 555 C C . GLY A 1 91 ? -13.966 -41.986 -10.262 1.00 34.61 76 GLY A C 1
ATOM 556 O O . GLY A 1 91 ? -14.530 -41.637 -9.219 1.00 32.87 76 GLY A O 1
ATOM 557 N N . ASN A 1 92 ? -12.820 -42.658 -10.313 1.00 32.77 77 ASN A N 1
ATOM 558 C CA . ASN A 1 92 ? -12.022 -42.878 -9.143 1.00 33.10 77 ASN A CA 1
ATOM 559 C C . ASN A 1 92 ? -12.752 -43.752 -8.182 1.00 31.42 77 ASN A C 1
ATOM 560 O O . ASN A 1 92 ? -12.650 -43.580 -7.032 1.00 33.89 77 ASN A O 1
ATOM 565 N N . GLN A 1 93 ? -13.537 -44.679 -8.708 1.00 30.44 78 GLN A N 1
ATOM 566 C CA . GLN A 1 93 ? -14.265 -45.627 -7.916 1.00 33.20 78 GLN A CA 1
ATOM 567 C C . GLN A 1 93 ? -15.233 -45.058 -6.877 1.00 34.74 78 GLN A C 1
ATOM 568 O O . GLN A 1 93 ? -15.511 -45.727 -5.895 1.00 33.54 78 GLN A O 1
ATOM 574 N N . MET A 1 94 ? -15.802 -43.879 -7.166 1.00 34.42 79 MET A N 1
ATOM 575 C CA . MET A 1 94 ? -16.759 -43.176 -6.292 1.00 35.52 79 MET A CA 1
ATOM 576 C C . MET A 1 94 ? -18.230 -43.544 -6.572 1.00 34.53 79 MET A C 1
ATOM 577 O O . MET A 1 94 ? -19.009 -43.732 -5.622 1.00 37.94 79 MET A O 1
ATOM 582 N N . ILE A 1 95 ? -18.571 -43.738 -7.850 1.00 34.88 80 ILE A N 1
ATOM 583 C CA . ILE A 1 95 ? -19.959 -43.872 -8.283 1.00 35.69 80 ILE A CA 1
ATOM 584 C C . ILE A 1 95 ? -20.046 -44.906 -9.396 1.00 34.65 80 ILE A C 1
ATOM 585 O O . ILE A 1 95 ? -19.345 -44.758 -10.392 1.00 34.67 80 ILE A O 1
ATOM 590 N N . PRO A 1 96 ? -20.952 -45.886 -9.283 1.00 32.95 81 PRO A N 1
ATOM 591 C CA . PRO A 1 96 ? -21.174 -46.780 -10.422 1.00 33.56 81 PRO A CA 1
ATOM 592 C C . PRO A 1 96 ? -21.579 -46.029 -11.684 1.00 38.71 81 PRO A C 1
ATOM 593 O O . PRO A 1 96 ? -22.337 -45.049 -11.575 1.00 35.73 81 PRO A O 1
ATOM 597 N N . LYS A 1 97 ? -21.229 -46.590 -12.834 1.00 36.77 82 LYS A N 1
ATOM 598 C CA . LYS A 1 97 ? -21.437 -45.982 -14.133 1.00 39.30 82 LYS A CA 1
ATOM 599 C C . LYS A 1 97 ? -22.181 -46.963 -15.034 1.00 44.18 82 LYS A C 1
ATOM 600 O O . LYS A 1 97 ? -22.060 -48.197 -14.875 1.00 42.42 82 LYS A O 1
ATOM 606 N N . HIS A 1 98 ? -23.110 -46.434 -15.842 1.00 44.75 83 HIS A N 1
ATOM 607 C CA . HIS A 1 98 ? -23.831 -47.216 -16.808 1.00 46.58 83 HIS A CA 1
ATOM 608 C C . HIS A 1 98 ? -22.887 -47.412 -17.982 1.00 49.27 83 HIS A C 1
ATOM 609 O O . HIS A 1 98 ? -21.846 -46.744 -18.087 1.00 49.22 83 HIS A O 1
ATOM 616 N N . ASN A 1 99 ? -23.309 -48.250 -18.908 1.00 55.43 84 ASN A N 1
ATOM 617 C CA . ASN A 1 99 ? -22.506 -48.568 -20.110 1.00 59.71 84 ASN A CA 1
ATOM 618 C C . ASN A 1 99 ? -22.186 -47.343 -20.945 1.00 61.83 84 ASN A C 1
ATOM 619 O O . ASN A 1 99 ? -21.069 -47.259 -21.452 1.00 64.61 84 ASN A O 1
ATOM 624 N N . ASP A 1 100 ? -23.096 -46.357 -21.023 1.00 57.34 85 ASP A N 1
ATOM 625 C CA . ASP A 1 100 ? -22.775 -45.102 -21.730 1.00 58.99 85 ASP A CA 1
ATOM 626 C C . ASP A 1 100 ? -21.796 -44.165 -21.071 1.00 58.66 85 ASP A C 1
ATOM 627 O O . ASP A 1 100 ? -21.466 -43.114 -21.650 1.00 59.61 85 ASP A O 1
ATOM 632 N N . GLY A 1 101 ? -21.313 -44.476 -19.870 1.00 53.63 86 GLY A N 1
ATOM 633 C CA . GLY A 1 101 ? -20.566 -43.479 -19.157 1.00 53.34 86 GLY A CA 1
ATOM 634 C C . GLY A 1 101 ? -21.289 -42.672 -18.068 1.00 51.94 86 GLY A C 1
ATOM 635 O O . GLY A 1 101 ? -20.605 -42.114 -17.188 1.00 48.38 86 GLY A O 1
ATOM 636 N N . SER A 1 102 ? -22.626 -42.653 -18.085 1.00 49.22 87 SER A N 1
ATOM 637 C CA . SER A 1 102 ? -23.379 -41.796 -17.107 1.00 48.37 87 SER A CA 1
ATOM 638 C C . SER A 1 102 ? -23.338 -42.357 -15.725 1.00 43.04 87 SER A C 1
ATOM 639 O O . SER A 1 102 ? -23.192 -43.605 -15.503 1.00 46.00 87 SER A O 1
ATOM 642 N N . ALA A 1 103 ? -23.370 -41.469 -14.750 1.00 37.45 88 ALA A N 1
ATOM 643 C CA . ALA A 1 103 ? -23.432 -41.915 -13.387 1.00 36.21 88 ALA A CA 1
ATOM 644 C C . ALA A 1 103 ? -24.757 -42.582 -13.001 1.00 37.88 88 ALA A C 1
ATOM 645 O O . ALA A 1 103 ? -25.747 -42.167 -13.438 1.00 41.19 88 ALA A O 1
ATOM 647 N N . TYR A 1 104 ? -24.764 -43.642 -12.201 1.00 36.54 89 TYR A N 1
ATOM 648 C CA . TYR A 1 104 ? -25.959 -44.168 -11.576 1.00 35.33 89 TYR A CA 1
ATOM 649 C C . TYR A 1 104 ? -26.552 -43.108 -10.652 1.00 36.88 89 TYR A C 1
ATOM 650 O O . TYR A 1 104 ? -25.863 -42.429 -9.877 1.00 36.25 89 TYR A O 1
ATOM 659 N N . ASP A 1 105 ? -27.846 -43.007 -10.681 1.00 35.97 90 ASP A N 1
ATOM 660 C CA . ASP A 1 105 ? -28.501 -41.980 -9.832 1.00 35.91 90 ASP A CA 1
ATOM 661 C C . ASP A 1 105 ? -28.428 -42.472 -8.346 1.00 33.68 90 ASP A C 1
ATOM 662 O O . ASP A 1 105 ? -28.295 -41.688 -7.452 1.00 31.56 90 ASP A O 1
ATOM 667 N N . HIS A 1 106 ? -28.713 -43.732 -8.096 1.00 33.03 91 HIS A N 1
ATOM 668 C CA . HIS A 1 106 ? -28.794 -44.282 -6.744 1.00 34.09 91 HIS A CA 1
ATOM 669 C C . HIS A 1 106 ? -28.440 -45.783 -6.853 1.00 37.59 91 HIS A C 1
ATOM 670 O O . HIS A 1 106 ? -28.544 -46.359 -7.930 1.00 39.37 91 HIS A O 1
ATOM 677 N N . TRP A 1 107 ? -27.896 -46.344 -5.790 1.00 34.29 92 TRP A N 1
ATOM 678 C CA . TRP A 1 107 ? -27.566 -47.727 -5.797 1.00 37.65 92 TRP A CA 1
ATOM 679 C C . TRP A 1 107 ? -27.502 -48.272 -4.377 1.00 35.47 92 TRP A C 1
ATOM 680 O O . TRP A 1 107 ? -27.282 -47.565 -3.400 1.00 37.41 92 TRP A O 1
ATOM 691 N N . ALA A 1 108 ? -27.545 -49.579 -4.334 1.00 35.99 93 ALA A N 1
ATOM 692 C CA . ALA A 1 108 ? -27.595 -50.353 -3.132 1.00 37.83 93 ALA A CA 1
ATOM 693 C C . ALA A 1 108 ? -26.779 -51.637 -3.325 1.00 37.14 93 ALA A C 1
ATOM 694 O O . ALA A 1 108 ? -26.812 -52.267 -4.406 1.00 34.63 93 ALA A O 1
ATOM 696 N N . ARG A 1 109 ? -26.094 -52.021 -2.256 1.00 36.57 94 ARG A N 1
ATOM 697 C CA . ARG A 1 109 ? -25.160 -53.155 -2.266 1.00 36.71 94 ARG A CA 1
ATOM 698 C C . ARG A 1 109 ? -25.111 -53.785 -0.853 1.00 38.56 94 ARG A C 1
ATOM 699 O O . ARG A 1 109 ? -25.405 -53.119 0.121 1.00 38.70 94 ARG A O 1
ATOM 707 N N . GLY A 1 110 ? -24.824 -55.099 -0.769 1.00 39.43 95 GLY A N 1
ATOM 708 C CA . GLY A 1 110 ? -24.323 -55.764 0.441 1.00 40.69 95 GLY A CA 1
ATOM 709 C C . GLY A 1 110 ? -24.941 -57.175 0.544 1.00 41.49 95 GLY A C 1
ATOM 710 O O . GLY A 1 110 ? -25.326 -57.722 -0.453 1.00 40.34 95 GLY A O 1
ATOM 711 N N . GLY A 1 111 ? -25.093 -57.705 1.741 1.00 36.04 96 GLY A N 1
ATOM 712 C CA . GLY A 1 111 ? -25.537 -59.055 1.945 1.00 36.68 96 GLY A CA 1
ATOM 713 C C . GLY A 1 111 ? -25.338 -59.424 3.388 1.00 35.61 96 GLY A C 1
ATOM 714 O O . GLY A 1 111 ? -25.124 -58.578 4.260 1.00 35.90 96 GLY A O 1
ATOM 715 N N . GLY A 1 112 ? -25.433 -60.670 3.664 1.00 38.62 97 GLY A N 1
ATOM 716 C CA . GLY A 1 112 ? -25.443 -61.218 5.054 1.00 38.23 97 GLY A CA 1
ATOM 717 C C . GLY A 1 112 ? -24.383 -62.288 5.164 1.00 37.93 97 GLY A C 1
ATOM 718 O O . GLY A 1 112 ? -23.710 -62.749 4.135 1.00 34.17 97 GLY A O 1
ATOM 719 N N . SER A 1 113 ? -24.202 -62.674 6.435 1.00 38.11 98 SER A N 1
ATOM 720 C CA . SER A 1 113 ? -23.374 -63.779 6.796 1.00 34.78 98 SER A CA 1
ATOM 721 C C . SER A 1 113 ? -23.940 -64.509 7.985 1.00 33.53 98 SER A C 1
ATOM 722 O O . SER A 1 113 ? -24.868 -63.996 8.730 1.00 33.55 98 SER A O 1
ATOM 725 N N . VAL A 1 114 ? -23.476 -65.745 8.103 1.00 33.70 99 VAL A N 1
ATOM 726 C CA . VAL A 1 114 ? -23.709 -66.532 9.285 1.00 35.70 99 VAL A CA 1
ATOM 727 C C . VAL A 1 114 ? -22.372 -66.822 9.947 1.00 35.47 99 VAL A C 1
ATOM 728 O O . VAL A 1 114 ? -21.373 -66.859 9.256 1.00 37.35 99 VAL A O 1
ATOM 732 N N . LYS A 1 115 ? -22.365 -67.023 11.275 1.00 32.05 100 LYS A N 1
ATOM 733 C CA . LYS A 1 115 ? -21.124 -67.195 11.991 1.00 31.25 100 LYS A CA 1
ATOM 734 C C . LYS A 1 115 ? -21.286 -68.153 13.102 1.00 32.26 100 LYS A C 1
ATOM 735 O O . LYS A 1 115 ? -22.408 -68.379 13.546 1.00 32.92 100 LYS A O 1
ATOM 741 N N . ALA A 1 116 ? -20.211 -68.847 13.420 1.00 31.59 101 ALA A N 1
ATOM 742 C CA . ALA A 1 116 ? -20.169 -69.845 14.421 1.00 32.70 101 ALA A CA 1
ATOM 743 C C . ALA A 1 116 ? -18.909 -69.676 15.214 1.00 33.23 101 ALA A C 1
ATOM 744 O O . ALA A 1 116 ? -17.911 -69.199 14.662 1.00 33.10 101 ALA A O 1
ATOM 746 N N . ARG A 1 117 ? -18.984 -69.949 16.511 1.00 33.55 102 ARG A N 1
ATOM 747 C CA . ARG A 1 117 ? -17.855 -69.715 17.396 1.00 31.88 102 ARG A CA 1
ATOM 748 C C . ARG A 1 117 ? -17.675 -70.860 18.364 1.00 32.47 102 ARG A C 1
ATOM 749 O O . ARG A 1 117 ? -18.639 -71.283 18.977 1.00 34.36 102 ARG A O 1
ATOM 757 N N . PHE A 1 118 ? -16.446 -71.355 18.505 1.00 32.07 103 PHE A N 1
ATOM 758 C CA . PHE A 1 118 ? -16.090 -72.403 19.473 1.00 33.96 103 PHE A CA 1
ATOM 759 C C . PHE A 1 118 ? -14.824 -71.945 20.139 1.00 35.58 103 PHE A C 1
ATOM 760 O O . PHE A 1 118 ? -13.873 -71.590 19.437 1.00 31.19 103 PHE A O 1
ATOM 768 N N . SER A 1 119 ? -14.809 -71.932 21.477 1.00 36.00 104 SER A N 1
ATOM 769 C CA . SER A 1 119 ? -13.695 -71.471 22.261 1.00 37.15 104 SER A CA 1
ATOM 770 C C . SER A 1 119 ? -13.332 -70.005 21.838 1.00 37.69 104 SER A C 1
ATOM 771 O O . SER A 1 119 ? -14.177 -69.060 22.074 1.00 37.05 104 SER A O 1
ATOM 774 N N . ASN A 1 120 ? -12.113 -69.791 21.307 1.00 36.75 105 ASN A N 1
ATOM 775 C CA . ASN A 1 120 ? -11.699 -68.523 20.745 1.00 35.23 105 ASN A CA 1
ATOM 776 C C . ASN A 1 120 ? -11.548 -68.518 19.260 1.00 35.00 105 ASN A C 1
ATOM 777 O O . ASN A 1 120 ? -10.771 -67.684 18.700 1.00 35.09 105 ASN A O 1
ATOM 782 N N . THR A 1 121 ? -12.312 -69.330 18.577 1.00 32.66 106 THR A N 1
ATOM 783 C CA . THR A 1 121 ? -12.263 -69.360 17.088 1.00 33.63 106 THR A CA 1
ATOM 784 C C . THR A 1 121 ? -13.590 -69.118 16.419 1.00 32.66 106 THR A C 1
ATOM 785 O O . THR A 1 121 ? -14.588 -69.775 16.773 1.00 37.11 106 THR A O 1
ATOM 789 N N . THR A 1 122 ? -13.651 -68.191 15.462 1.00 32.20 107 THR A N 1
ATOM 790 C CA . THR A 1 122 ? -14.860 -67.847 14.753 1.00 32.80 107 THR A CA 1
ATOM 791 C C . THR A 1 122 ? -14.723 -68.242 13.284 1.00 33.55 107 THR A C 1
ATOM 792 O O . THR A 1 122 ? -13.611 -68.165 12.691 1.00 33.00 107 THR A O 1
ATOM 796 N N . VAL A 1 123 ? -15.823 -68.703 12.681 1.00 33.72 108 VAL A N 1
ATOM 797 C CA . VAL A 1 123 ? -15.937 -68.899 11.243 1.00 32.67 108 VAL A CA 1
ATOM 798 C C . VAL A 1 123 ? -17.101 -68.059 10.748 1.00 32.89 108 VAL A C 1
ATOM 799 O O . VAL A 1 123 ? -18.194 -68.078 11.293 1.00 34.07 108 VAL A O 1
ATOM 803 N N . ARG A 1 124 ? -16.879 -67.260 9.731 1.00 31.29 109 ARG A N 1
ATOM 804 C CA . ARG A 1 124 ? -17.930 -66.456 9.127 1.00 30.13 109 ARG A CA 1
ATOM 805 C C . ARG A 1 124 ? -18.052 -66.801 7.648 1.00 30.73 109 ARG A C 1
ATOM 806 O O . ARG A 1 124 ? -17.058 -66.724 6.894 1.00 30.89 109 ARG A O 1
ATOM 814 N N . TYR A 1 125 ? -19.271 -67.085 7.227 1.00 31.04 110 TYR A N 1
ATOM 815 C CA . TYR A 1 125 ? -19.581 -67.408 5.877 1.00 33.02 110 TYR A CA 1
ATOM 816 C C . TYR A 1 125 ? -20.608 -66.386 5.305 1.00 34.53 110 TYR A C 1
ATOM 817 O O . TYR A 1 125 ? -21.713 -66.218 5.849 1.00 32.00 110 TYR A O 1
ATOM 826 N N . GLY A 1 126 ? -20.237 -65.740 4.215 1.00 32.57 111 GLY A N 1
ATOM 827 C CA . GLY A 1 126 ? -21.053 -64.833 3.530 1.00 32.64 111 GLY A CA 1
ATOM 828 C C . GLY A 1 126 ? -20.342 -63.543 3.189 1.00 32.76 111 GLY A C 1
ATOM 829 O O . GLY A 1 126 ? -19.146 -63.529 2.951 1.00 32.48 111 GLY A O 1
ATOM 830 N N . THR A 1 127 ? -21.120 -62.469 3.090 1.00 35.56 112 THR A N 1
ATOM 831 C CA . THR A 1 127 ? -20.651 -61.172 2.669 1.00 35.56 112 THR A CA 1
ATOM 832 C C . THR A 1 127 ? -19.976 -60.433 3.781 1.00 36.63 112 THR A C 1
ATOM 833 O O . THR A 1 127 ? -20.556 -60.316 4.853 1.00 36.62 112 THR A O 1
ATOM 837 N N . GLN A 1 128 ? -18.763 -59.904 3.519 1.00 31.09 113 GLN A N 1
ATOM 838 C CA . GLN A 1 128 ? -18.007 -59.286 4.564 1.00 32.60 113 GLN A CA 1
ATOM 839 C C . GLN A 1 128 ? -16.969 -58.316 4.091 1.00 29.90 113 GLN A C 1
ATOM 840 O O . GLN A 1 128 ? -16.556 -58.338 2.932 1.00 29.22 113 GLN A O 1
ATOM 846 N N . VAL A 1 129 ? -16.590 -57.393 4.969 1.00 30.68 114 VAL A N 1
ATOM 847 C CA . VAL A 1 129 ? -15.490 -56.428 4.662 1.00 31.57 114 VAL A CA 1
ATOM 848 C C . VAL A 1 129 ? -14.164 -56.991 5.226 1.00 34.01 114 VAL A C 1
ATOM 849 O O . VAL A 1 129 ? -14.125 -57.444 6.369 1.00 34.02 114 VAL A O 1
ATOM 853 N N . LEU A 1 130 ? -13.113 -57.038 4.425 1.00 28.69 115 LEU A N 1
ATOM 854 C CA . LEU A 1 130 ? -11.844 -57.654 4.863 1.00 29.07 115 LEU A CA 1
ATOM 855 C C . LEU A 1 130 ? -10.783 -56.605 5.032 1.00 28.40 115 LEU A C 1
ATOM 856 O O . LEU A 1 130 ? -10.717 -55.576 4.297 1.00 28.38 115 LEU A O 1
ATOM 861 N N . ASP A 1 131 ? -9.893 -56.864 5.984 1.00 30.77 116 ASP A N 1
ATOM 862 C CA . ASP A 1 131 ? -8.710 -55.985 6.133 1.00 35.36 116 ASP A CA 1
ATOM 863 C C . ASP A 1 131 ? -7.373 -56.736 6.263 1.00 37.27 116 ASP A C 1
ATOM 864 O O . ASP A 1 131 ? -6.469 -56.283 6.912 1.00 41.74 116 ASP A O 1
ATOM 869 N N . LEU A 1 132 ? -7.242 -57.844 5.573 1.00 33.57 117 LEU A N 1
ATOM 870 C CA . LEU A 1 132 ? -5.978 -58.607 5.519 1.00 33.24 117 LEU A CA 1
ATOM 871 C C . LEU A 1 132 ? -5.061 -57.751 4.657 1.00 29.64 117 LEU A C 1
ATOM 872 O O . LEU A 1 132 ? -5.522 -57.243 3.665 1.00 28.73 117 LEU A O 1
ATOM 877 N N . PRO A 1 133 ? -3.796 -57.597 5.012 1.00 30.16 118 PRO A N 1
ATOM 878 C CA . PRO A 1 133 ? -2.940 -56.811 4.175 1.00 30.48 118 PRO A CA 1
ATOM 879 C C . PRO A 1 133 ? -2.852 -57.268 2.677 1.00 29.86 118 PRO A C 1
ATOM 880 O O . PRO A 1 133 ? -2.507 -56.449 1.760 1.00 27.64 118 PRO A O 1
ATOM 884 N N . VAL A 1 134 ? -2.984 -58.587 2.510 1.00 30.81 119 VAL A N 1
ATOM 885 C CA . VAL A 1 134 ? -2.934 -59.194 1.136 1.00 32.27 119 VAL A CA 1
ATOM 886 C C . VAL A 1 134 ? -4.261 -59.187 0.406 1.00 31.57 119 VAL A C 1
ATOM 887 O O . VAL A 1 134 ? -4.253 -59.382 -0.839 1.00 35.01 119 VAL A O 1
ATOM 891 N N . LEU A 1 135 ? -5.357 -58.855 1.092 1.00 29.06 120 LEU A N 1
ATOM 892 C CA . LEU A 1 135 ? -6.682 -58.838 0.474 1.00 30.72 120 LEU A CA 1
ATOM 893 C C . LEU A 1 135 ? -7.607 -57.918 1.228 1.00 30.01 120 LEU A C 1
ATOM 894 O O . LEU A 1 135 ? -8.282 -58.375 2.109 1.00 31.85 120 LEU A O 1
ATOM 899 N N . ALA A 1 136 ? -7.488 -56.613 0.985 1.00 30.06 121 ALA A N 1
ATOM 900 C CA . ALA A 1 136 ? -8.084 -55.620 1.839 1.00 28.08 121 ALA A CA 1
ATOM 901 C C . ALA A 1 136 ? -9.197 -54.856 1.022 1.00 31.00 121 ALA A C 1
ATOM 902 O O . ALA A 1 136 ? -8.943 -54.338 -0.119 1.00 29.86 121 ALA A O 1
ATOM 904 N N . SER A 1 137 ? -10.354 -54.786 1.639 1.00 27.53 122 SER A N 1
ATOM 905 C CA . SER A 1 137 ? -11.458 -53.983 1.131 1.00 29.62 122 SER A CA 1
ATOM 906 C C . SER A 1 137 ? -11.148 -52.527 1.098 1.00 27.85 122 SER A C 1
ATOM 907 O O . SER A 1 137 ? -10.705 -51.906 2.090 1.00 27.92 122 SER A O 1
ATOM 910 N N . ASN A 1 138 ? -11.386 -51.958 -0.030 1.00 28.63 123 ASN A N 1
ATOM 911 C CA . ASN A 1 138 ? -11.573 -50.470 -0.092 1.00 30.22 123 ASN A CA 1
ATOM 912 C C . ASN A 1 138 ? -12.465 -49.913 0.999 1.00 31.94 123 ASN A C 1
ATOM 913 O O . ASN A 1 138 ? -13.604 -50.322 1.159 1.00 32.18 123 ASN A O 1
ATOM 918 N N . THR A 1 139 ? -11.962 -48.959 1.727 1.00 33.30 124 THR A N 1
ATOM 919 C CA . THR A 1 139 ? -12.801 -48.178 2.570 1.00 37.72 124 THR A CA 1
ATOM 920 C C . THR A 1 139 ? -12.453 -46.685 2.376 1.00 36.53 124 THR A C 1
ATOM 921 O O . THR A 1 139 ? -12.852 -45.906 3.213 1.00 40.51 124 THR A O 1
ATOM 925 N N . GLY A 1 140 ? -11.785 -46.276 1.292 1.00 34.02 125 GLY A N 1
ATOM 926 C CA . GLY A 1 140 ? -11.398 -44.819 1.134 1.00 36.27 125 GLY A CA 1
ATOM 927 C C . GLY A 1 140 ? -12.244 -44.049 0.093 1.00 35.98 125 GLY A C 1
ATOM 928 O O . GLY A 1 140 ? -11.788 -43.023 -0.453 1.00 36.35 125 GLY A O 1
ATOM 929 N N . ARG A 1 141 ? -13.379 -44.615 -0.304 1.00 32.65 126 ARG A N 1
ATOM 930 C CA . ARG A 1 141 ? -14.315 -43.966 -1.287 1.00 32.77 126 ARG A CA 1
ATOM 931 C C . ARG A 1 141 ? -15.668 -43.823 -0.637 1.00 32.52 126 ARG A C 1
ATOM 932 O O . ARG A 1 141 ? -15.711 -43.459 0.567 1.00 30.24 126 ARG A O 1
ATOM 940 N N . MET A 1 142 ? -16.772 -44.086 -1.334 1.00 31.82 127 MET A N 1
ATOM 941 C CA . MET A 1 142 ? -18.089 -43.848 -0.677 1.00 33.88 127 MET A CA 1
ATOM 942 C C . MET A 1 142 ? -18.537 -44.975 0.248 1.00 35.32 127 MET A C 1
ATOM 943 O O . MET A 1 142 ? -19.109 -44.731 1.342 1.00 38.56 127 MET A O 1
ATOM 948 N N . VAL A 1 143 ? -18.300 -46.175 -0.221 1.00 33.25 128 VAL A N 1
ATOM 949 C CA . VAL A 1 143 ? -18.813 -47.374 0.411 1.00 33.25 128 VAL A CA 1
ATOM 950 C C . VAL A 1 143 ? -17.726 -48.486 0.379 1.00 33.10 128 VAL A C 1
ATOM 951 O O . VAL A 1 143 ? -16.897 -48.509 -0.485 1.00 32.43 128 VAL A O 1
ATOM 955 N N . PRO A 1 144 ? -17.861 -49.484 1.265 1.00 35.51 129 PRO A N 1
ATOM 956 C CA . PRO A 1 144 ? -16.814 -50.545 1.339 1.00 32.99 129 PRO A CA 1
ATOM 957 C C . PRO A 1 144 ? -16.930 -51.553 0.281 1.00 29.68 129 PRO A C 1
ATOM 958 O O . PRO A 1 144 ? -17.985 -51.842 -0.278 1.00 29.38 129 PRO A O 1
ATOM 962 N N . GLU A 1 145 ? -15.791 -52.052 -0.078 1.00 28.47 130 GLU A N 1
ATOM 963 C CA . GLU A 1 145 ? -15.683 -53.206 -0.924 1.00 28.52 130 GLU A CA 1
ATOM 964 C C . GLU A 1 145 ? -16.053 -54.475 -0.144 1.00 28.87 130 GLU A C 1
ATOM 965 O O . GLU A 1 145 ? -15.694 -54.581 1.046 1.00 29.50 130 GLU A O 1
ATOM 971 N N . TYR A 1 146 ? -16.844 -55.364 -0.772 1.00 27.07 131 TYR A N 1
ATOM 972 C CA . TYR A 1 146 ? -17.306 -56.596 -0.112 1.00 27.83 131 TYR A CA 1
ATOM 973 C C . TYR A 1 146 ? -16.747 -57.811 -0.702 1.00 28.83 131 TYR A C 1
ATOM 974 O O . TYR A 1 146 ? -16.716 -57.973 -1.917 1.00 32.32 131 TYR A O 1
ATOM 983 N N . PHE A 1 147 ? -16.373 -58.751 0.149 1.00 28.57 132 PHE A N 1
ATOM 984 C CA . PHE A 1 147 ? -15.988 -60.093 -0.343 1.00 31.15 132 PHE A CA 1
ATOM 985 C C . PHE A 1 147 ? -17.003 -61.155 0.140 1.00 28.24 132 PHE A C 1
ATOM 986 O O . PHE A 1 147 ? -17.540 -60.981 1.178 1.00 31.70 132 PHE A O 1
ATOM 994 N N . THR A 1 148 ? -17.241 -62.198 -0.642 1.00 30.26 133 THR A N 1
ATOM 995 C CA . THR A 1 148 ? -18.077 -63.283 -0.250 1.00 29.94 133 THR A CA 1
ATOM 996 C C . THR A 1 148 ? -17.273 -64.565 -0.174 1.00 28.30 133 THR A C 1
ATOM 997 O O . THR A 1 148 ? -16.641 -64.955 -1.107 1.00 26.70 133 THR A O 1
ATOM 1001 N N . GLY A 1 149 ? -17.382 -65.227 0.974 1.00 29.86 134 GLY A N 1
ATOM 1002 C CA . GLY A 1 149 ? -16.732 -66.528 1.187 1.00 32.41 134 GLY A CA 1
ATOM 1003 C C . GLY A 1 149 ? -16.661 -66.785 2.649 1.00 32.71 134 GLY A C 1
ATOM 1004 O O . GLY A 1 149 ? -17.560 -66.324 3.350 1.00 32.76 134 GLY A O 1
ATOM 1005 N N . THR A 1 150 ? -15.621 -67.513 3.099 1.00 28.62 135 THR A N 1
ATOM 1006 C CA . THR A 1 150 ? -15.525 -68.036 4.430 1.00 30.49 135 THR A CA 1
ATOM 1007 C C . THR A 1 150 ? -14.216 -67.607 5.076 1.00 30.71 135 THR A C 1
ATOM 1008 O O . THR A 1 150 ? -13.193 -67.735 4.420 1.00 32.92 135 THR A O 1
ATOM 1012 N N . LEU A 1 151 ? -14.265 -67.072 6.287 1.00 30.35 136 LEU A N 1
ATOM 1013 C CA . LEU A 1 151 ? -13.090 -66.674 7.011 1.00 29.65 136 LEU A CA 1
ATOM 1014 C C . LEU A 1 151 ? -13.113 -67.249 8.358 1.00 30.26 136 LEU A C 1
ATOM 1015 O O . LEU A 1 151 ? -14.072 -67.073 9.151 1.00 30.15 136 LEU A O 1
ATOM 1020 N N . LEU A 1 152 ? -12.051 -67.927 8.674 1.00 30.70 137 LEU A N 1
ATOM 1021 C CA . LEU A 1 152 ? -11.863 -68.426 10.009 1.00 33.98 137 LEU A CA 1
ATOM 1022 C C . LEU A 1 152 ? -10.802 -67.573 10.696 1.00 35.65 137 LEU A C 1
ATOM 1023 O O . LEU A 1 152 ? -9.729 -67.327 10.093 1.00 33.16 137 LEU A O 1
ATOM 1028 N N . THR A 1 153 ? -11.088 -67.213 11.972 1.00 32.06 138 THR A N 1
ATOM 1029 C CA . THR A 1 153 ? -10.281 -66.343 12.780 1.00 35.64 138 THR A CA 1
ATOM 1030 C C . THR A 1 153 ? -10.107 -66.996 14.166 1.00 37.66 138 THR A C 1
ATOM 1031 O O . THR A 1 153 ? -11.063 -67.184 14.908 1.00 34.31 138 THR A O 1
ATOM 1035 N N . SER A 1 154 ? -8.868 -67.276 14.476 1.00 33.99 139 SER A N 1
ATOM 1036 C CA . SER A 1 154 ? -8.490 -67.921 15.691 1.00 36.83 139 SER A CA 1
ATOM 1037 C C . SER A 1 154 ? -7.624 -67.111 16.637 1.00 36.28 139 SER A C 1
ATOM 1038 O O . SER A 1 154 ? -6.486 -66.599 16.294 1.00 34.83 139 SER A O 1
ATOM 1041 N N . HIS A 1 155 ? -8.140 -66.974 17.837 1.00 36.62 140 HIS A N 1
ATOM 1042 C CA . HIS A 1 155 ? -7.414 -66.387 18.909 1.00 37.85 140 HIS A CA 1
ATOM 1043 C C . HIS A 1 155 ? -7.167 -67.387 20.013 1.00 39.60 140 HIS A C 1
ATOM 1044 O O . HIS A 1 155 ? -7.206 -66.992 21.178 1.00 39.77 140 HIS A O 1
ATOM 1051 N N . GLU A 1 156 ? -6.875 -68.647 19.691 1.00 39.93 141 GLU A N 1
ATOM 1052 C CA . GLU A 1 156 ? -6.656 -69.676 20.730 1.00 43.89 141 GLU A CA 1
ATOM 1053 C C . GLU A 1 156 ? -5.350 -69.405 21.513 1.00 50.67 141 GLU A C 1
ATOM 1054 O O . GLU A 1 156 ? -5.228 -69.892 22.603 1.00 49.47 141 GLU A O 1
ATOM 1060 N N . ILE A 1 157 ? -4.392 -68.638 20.965 1.00 50.15 142 ILE A N 1
ATOM 1061 C CA . ILE A 1 157 ? -3.127 -68.233 21.709 1.00 51.67 142 ILE A CA 1
ATOM 1062 C C . ILE A 1 157 ? -3.161 -66.759 21.960 1.00 49.95 142 ILE A C 1
ATOM 1063 O O . ILE A 1 157 ? -3.414 -65.960 21.029 1.00 44.57 142 ILE A O 1
ATOM 1068 N N . LYS A 1 158 ? -2.991 -66.372 23.233 1.00 49.36 143 LYS A N 1
ATOM 1069 C CA . LYS A 1 158 ? -3.157 -64.992 23.600 1.00 54.47 143 LYS A CA 1
ATOM 1070 C C . LYS A 1 158 ? -2.230 -64.132 22.689 1.00 51.97 143 LYS A C 1
ATOM 1071 O O . LYS A 1 158 ? -1.116 -64.559 22.379 1.00 47.29 143 LYS A O 1
ATOM 1077 N N . ASN A 1 159 ? -2.765 -63.007 22.226 1.00 49.42 144 ASN A N 1
ATOM 1078 C CA . ASN A 1 159 ? -2.022 -62.018 21.463 1.00 53.34 144 ASN A CA 1
ATOM 1079 C C . ASN A 1 159 ? -1.584 -62.478 20.086 1.00 49.48 144 ASN A C 1
ATOM 1080 O O . ASN A 1 159 ? -0.806 -61.750 19.444 1.00 46.68 144 ASN A O 1
ATOM 1085 N N . LEU A 1 160 ? -2.032 -63.681 19.689 1.00 44.66 145 LEU A N 1
ATOM 1086 C CA . LEU A 1 160 ? -1.836 -64.183 18.370 1.00 42.03 145 LEU A CA 1
ATOM 1087 C C . LEU A 1 160 ? -3.162 -64.361 17.670 1.00 42.71 145 LEU A C 1
ATOM 1088 O O . LEU A 1 160 ? -4.015 -65.125 18.186 1.00 41.79 145 LEU A O 1
ATOM 1093 N N . GLU A 1 161 ? -3.284 -63.771 16.482 1.00 38.70 146 GLU A N 1
ATOM 1094 C CA . GLU A 1 161 ? -4.399 -63.987 15.606 1.00 39.11 146 GLU A CA 1
ATOM 1095 C C . GLU A 1 161 ? -3.992 -64.724 14.338 1.00 37.78 146 GLU A C 1
ATOM 1096 O O . GLU A 1 161 ? -3.004 -64.338 13.702 1.00 37.80 146 GLU A O 1
ATOM 1102 N N . VAL A 1 162 ? -4.653 -65.831 14.068 1.00 34.25 147 VAL A N 1
ATOM 1103 C CA . VAL A 1 162 ? -4.420 -66.638 12.881 1.00 33.89 147 VAL A CA 1
ATOM 1104 C C . VAL A 1 162 ? -5.696 -66.631 12.071 1.00 34.25 147 VAL A C 1
ATOM 1105 O O . VAL A 1 162 ? -6.810 -66.802 12.621 1.00 32.21 147 VAL A O 1
ATOM 1109 N N . VAL A 1 163 ? -5.547 -66.477 10.756 1.00 32.00 148 VAL A N 1
ATOM 1110 C CA . VAL A 1 163 ? -6.661 -66.494 9.847 1.00 31.79 148 VAL A CA 1
ATOM 1111 C C . VAL A 1 163 ? -6.433 -67.462 8.711 1.00 31.27 148 VAL A C 1
ATOM 1112 O O . VAL A 1 163 ? -5.294 -67.736 8.333 1.00 29.64 148 VAL A O 1
ATOM 1116 N N . ALA A 1 164 ? -7.545 -68.000 8.201 1.00 29.01 149 ALA A N 1
ATOM 1117 C CA . ALA A 1 164 ? -7.591 -68.758 6.974 1.00 31.93 149 ALA A CA 1
ATOM 1118 C C . ALA A 1 164 ? -8.921 -68.508 6.297 1.00 31.45 149 ALA A C 1
ATOM 1119 O O . ALA A 1 164 ? -9.962 -68.510 6.959 1.00 34.12 149 ALA A O 1
ATOM 1121 N N . GLY A 1 165 ? -8.926 -68.316 4.976 1.00 30.21 150 GLY A N 1
ATOM 1122 C CA . GLY A 1 165 ? -10.176 -68.005 4.288 1.00 28.02 150 GLY A CA 1
ATOM 1123 C C . GLY A 1 165 ? -10.147 -68.425 2.881 1.00 30.11 150 GLY A C 1
ATOM 1124 O O . GLY A 1 165 ? -9.161 -68.754 2.283 1.00 27.56 150 GLY A O 1
ATOM 1125 N N . LYS A 1 166 ? -11.309 -68.457 2.328 1.00 31.45 151 LYS A N 1
ATOM 1126 C CA . LYS A 1 166 ? -11.512 -68.699 0.932 1.00 32.97 151 LYS A CA 1
ATOM 1127 C C . LYS A 1 166 ? -12.634 -67.791 0.411 1.00 30.12 151 LYS A C 1
ATOM 1128 O O . LYS A 1 166 ? -13.729 -67.845 0.925 1.00 30.56 151 LYS A O 1
ATOM 1134 N N . PHE A 1 167 ? -12.379 -67.020 -0.625 1.00 29.87 152 PHE A N 1
ATOM 1135 C CA . PHE A 1 167 ? -13.370 -66.047 -1.207 1.00 27.85 152 PHE A CA 1
ATOM 1136 C C . PHE A 1 167 ? -13.605 -66.305 -2.623 1.00 28.94 152 PHE A C 1
ATOM 1137 O O . PHE A 1 167 ? -12.644 -66.598 -3.375 1.00 28.50 152 PHE A O 1
ATOM 1145 N N . THR A 1 168 ? -14.877 -66.234 -3.038 1.00 28.74 153 THR A N 1
ATOM 1146 C CA . THR A 1 168 ? -15.215 -66.441 -4.428 1.00 32.55 153 THR A CA 1
ATOM 1147 C C . THR A 1 168 ? -15.946 -65.256 -5.081 1.00 29.52 153 THR A C 1
ATOM 1148 O O . THR A 1 168 ? -16.282 -65.345 -6.248 1.00 33.91 153 THR A O 1
ATOM 1152 N N . LYS A 1 169 ? -16.212 -64.191 -4.353 1.00 29.99 154 LYS A N 1
ATOM 1153 C CA . LYS A 1 169 ? -16.783 -63.014 -5.012 1.00 31.02 154 LYS A CA 1
ATOM 1154 C C . LYS A 1 169 ? -16.105 -61.796 -4.446 1.00 30.16 154 LYS A C 1
ATOM 1155 O O . LYS A 1 169 ? -15.765 -61.781 -3.251 1.00 27.74 154 LYS A O 1
ATOM 1161 N N . ASP A 1 170 ? -15.993 -60.786 -5.290 1.00 28.01 155 ASP A N 1
ATOM 1162 C CA . ASP A 1 170 ? -15.431 -59.483 -4.869 1.00 30.42 155 ASP A CA 1
ATOM 1163 C C . ASP A 1 170 ? -16.291 -58.414 -5.473 1.00 31.11 155 ASP A C 1
ATOM 1164 O O . ASP A 1 170 ? -16.493 -58.419 -6.642 1.00 32.00 155 ASP A O 1
ATOM 1169 N N . GLN A 1 171 ? -16.880 -57.581 -4.635 1.00 29.55 156 GLN A N 1
ATOM 1170 C CA . GLN A 1 171 ? -17.783 -56.516 -5.126 1.00 32.20 156 GLN A CA 1
ATOM 1171 C C . GLN A 1 171 ? -17.192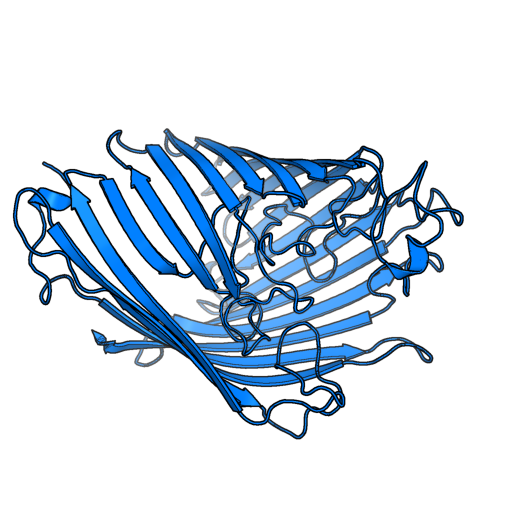 -55.126 -4.729 1.00 29.50 156 GLN A C 1
ATOM 1172 O O . GLN A 1 171 ? -17.280 -54.715 -3.571 1.00 27.56 156 GLN A O 1
ATOM 1178 N N . MET A 1 172 ? -16.583 -54.458 -5.706 1.00 29.73 157 MET A N 1
ATOM 1179 C CA . MET A 1 172 ? -15.903 -53.206 -5.433 1.00 32.20 157 MET A CA 1
ATOM 1180 C C . MET A 1 172 ? -16.937 -52.081 -5.241 1.00 34.79 157 MET A C 1
ATOM 1181 O O . MET A 1 172 ? -18.140 -52.228 -5.566 1.00 31.31 157 MET A O 1
ATOM 1186 N N . SER A 1 173 ? -16.447 -51.016 -4.638 1.00 33.54 158 SER A N 1
ATOM 1187 C CA . SER A 1 173 ? -17.322 -49.926 -4.184 1.00 36.25 158 SER A CA 1
ATOM 1188 C C . SER A 1 173 ? -18.210 -49.280 -5.233 1.00 35.64 158 SER A C 1
ATOM 1189 O O . SER A 1 173 ? -19.290 -48.837 -4.938 1.00 35.39 158 SER A O 1
ATOM 1192 N N . ASP A 1 174 ? -17.755 -49.279 -6.489 1.00 34.81 159 ASP A N 1
ATOM 1193 C CA . ASP A 1 174 ? -18.451 -48.668 -7.596 1.00 35.69 159 ASP A CA 1
ATOM 1194 C C . ASP A 1 174 ? -19.095 -49.659 -8.554 1.00 32.37 159 ASP A C 1
ATOM 1195 O O . ASP A 1 174 ? -19.275 -49.349 -9.778 1.00 33.48 159 ASP A O 1
ATOM 1200 N N . GLN A 1 175 ? -19.376 -50.854 -8.031 1.00 30.51 160 GLN A N 1
ATOM 1201 C CA . GLN A 1 175 ? -19.972 -51.883 -8.802 1.00 35.48 160 GLN A CA 1
ATOM 1202 C C . GLN A 1 175 ? -21.315 -52.306 -8.142 1.00 36.31 160 GLN A C 1
ATOM 1203 O O . GLN A 1 175 ? -21.370 -52.485 -6.914 1.00 35.06 160 GLN A O 1
ATOM 1209 N N . ILE A 1 176 ? -22.309 -52.523 -9.004 1.00 38.27 161 ILE A N 1
ATOM 1210 C CA . ILE A 1 176 ? -23.674 -53.076 -8.631 1.00 44.70 161 ILE A CA 1
ATOM 1211 C C . ILE A 1 176 ? -23.743 -54.629 -8.639 1.00 42.41 161 ILE A C 1
ATOM 1212 O O . ILE A 1 176 ? -24.440 -55.217 -7.840 1.00 45.17 161 ILE A O 1
ATOM 1217 N N . ASN A 1 177 ? -23.033 -55.254 -9.569 1.00 41.48 162 ASN A N 1
ATOM 1218 C CA . ASN A 1 177 ? -22.958 -56.730 -9.681 1.00 43.43 162 ASN A CA 1
ATOM 1219 C C . ASN A 1 177 ? -22.258 -57.206 -8.461 1.00 43.28 162 ASN A C 1
ATOM 1220 O O . ASN A 1 177 ? -21.317 -56.515 -7.978 1.00 37.72 162 ASN A O 1
ATOM 1225 N N . THR A 1 178 ? -22.632 -58.382 -7.973 1.00 37.50 163 THR A N 1
ATOM 1226 C CA . THR A 1 178 ? -22.048 -58.916 -6.743 1.00 39.57 163 THR A CA 1
ATOM 1227 C C . THR A 1 178 ? -20.645 -59.558 -6.931 1.00 36.36 163 THR A C 1
ATOM 1228 O O . THR A 1 178 ? -19.992 -59.805 -5.989 1.00 37.29 163 THR A O 1
ATOM 1232 N N . ASP A 1 179 ? -20.180 -59.794 -8.133 1.00 33.25 164 ASP A N 1
ATOM 1233 C CA . ASP A 1 179 ? -18.874 -60.312 -8.346 1.00 34.82 164 ASP A CA 1
ATOM 1234 C C . ASP A 1 179 ? -18.207 -59.469 -9.460 1.00 37.67 164 ASP A C 1
ATOM 1235 O O . ASP A 1 179 ? -18.251 -59.802 -10.689 1.00 38.33 164 ASP A O 1
ATOM 1240 N N . ALA A 1 180 ? -17.667 -58.333 -9.026 1.00 35.78 165 ALA A N 1
ATOM 1241 C CA . ALA A 1 180 ? -17.054 -57.332 -9.969 1.00 36.63 165 ALA A CA 1
ATOM 1242 C C . ALA A 1 180 ? -16.097 -56.418 -9.268 1.00 31.99 165 ALA A C 1
ATOM 1243 O O . ALA A 1 180 ? -16.467 -55.677 -8.384 1.00 36.61 165 ALA A O 1
ATOM 1245 N N . ASP A 1 181 ? -14.825 -56.524 -9.622 1.00 34.57 166 ASP A N 1
ATOM 1246 C CA . ASP A 1 181 ? -13.769 -55.679 -9.030 1.00 34.01 166 ASP A CA 1
ATOM 1247 C C . ASP A 1 181 ? -13.793 -54.322 -9.727 1.00 33.12 166 ASP A C 1
ATOM 1248 O O . ASP A 1 181 ? -14.769 -54.021 -10.422 1.00 32.10 166 ASP A O 1
ATOM 1253 N N . ALA A 1 182 ? -12.751 -53.498 -9.568 1.00 33.73 167 ALA A N 1
ATOM 1254 C CA . ALA A 1 182 ? -12.749 -52.097 -10.026 1.00 35.34 167 ALA A CA 1
ATOM 1255 C C . ALA A 1 182 ? -12.780 -52.115 -11.527 1.00 36.40 167 ALA A C 1
ATOM 1256 O O . ALA A 1 182 ? -13.214 -51.131 -12.131 1.00 39.01 167 ALA A O 1
ATOM 1258 N N . SER A 1 183 ? -12.285 -53.174 -12.126 1.00 35.12 168 SER A N 1
ATOM 1259 C CA . SER A 1 183 ? -12.405 -53.305 -13.549 1.00 37.24 168 SER A CA 1
ATOM 1260 C C . SER A 1 183 ? -13.664 -54.054 -14.055 1.00 39.37 168 SER A C 1
ATOM 1261 O O . SER A 1 183 ? -13.757 -54.285 -15.268 1.00 37.73 168 SER A O 1
ATOM 1264 N N . GLY A 1 184 ? -14.643 -54.372 -13.206 1.00 38.04 169 GLY A N 1
ATOM 1265 C CA . GLY A 1 184 ? -15.801 -55.116 -13.708 1.00 39.81 169 GLY A CA 1
ATOM 1266 C C . GLY A 1 184 ? -15.559 -56.632 -13.865 1.00 42.44 169 GLY A C 1
ATOM 1267 O O . GLY A 1 184 ? -16.411 -57.294 -14.371 1.00 44.30 169 GLY A O 1
ATOM 1268 N N . ARG A 1 185 ? -14.456 -57.191 -13.375 1.00 40.02 170 ARG A N 1
ATOM 1269 C CA . ARG A 1 185 ? -14.143 -58.586 -13.604 1.00 41.43 170 ARG A CA 1
ATOM 1270 C C . ARG A 1 185 ? -14.377 -59.345 -12.277 1.00 42.14 170 ARG A C 1
ATOM 1271 O O . ARG A 1 185 ? -14.112 -58.828 -11.165 1.00 38.34 170 ARG A O 1
ATOM 1279 N N . GLY A 1 186 ? -14.829 -60.586 -12.376 1.00 38.83 171 GLY A N 1
ATOM 1280 C CA . GLY A 1 186 ? -15.194 -61.353 -11.145 1.00 39.49 171 GLY A CA 1
ATOM 1281 C C . GLY A 1 186 ? -14.020 -62.051 -10.494 1.00 35.98 171 GLY A C 1
ATOM 1282 O O . GLY A 1 186 ? -13.016 -62.181 -11.114 1.00 33.94 171 GLY A O 1
ATOM 1283 N N . LEU A 1 187 ? -14.117 -62.410 -9.214 1.00 34.22 172 LEU A N 1
ATOM 1284 C CA . LEU A 1 187 ? -13.125 -63.277 -8.588 1.00 33.08 172 LEU A CA 1
ATOM 1285 C C . LEU A 1 187 ? -13.351 -64.765 -8.928 1.00 35.28 172 LEU A C 1
ATOM 1286 O O . LEU A 1 187 ? -14.508 -65.283 -8.832 1.00 36.01 172 LEU A O 1
ATOM 1291 N N . ASP A 1 188 ? -12.308 -65.506 -9.192 1.00 35.14 173 ASP A N 1
ATOM 1292 C CA . ASP A 1 188 ? -12.408 -66.987 -9.305 1.00 37.38 173 ASP A CA 1
ATOM 1293 C C . ASP A 1 188 ? -12.306 -67.590 -7.839 1.00 38.95 173 ASP A C 1
ATOM 1294 O O . ASP A 1 188 ? -13.292 -67.943 -7.268 1.00 36.50 173 ASP A O 1
ATOM 1299 N N . ARG A 1 189 ? -11.126 -67.620 -7.195 1.00 34.10 174 ARG A N 1
ATOM 1300 C CA . ARG A 1 189 ? -11.001 -68.246 -5.860 1.00 35.41 174 ARG A CA 1
ATOM 1301 C C . ARG A 1 18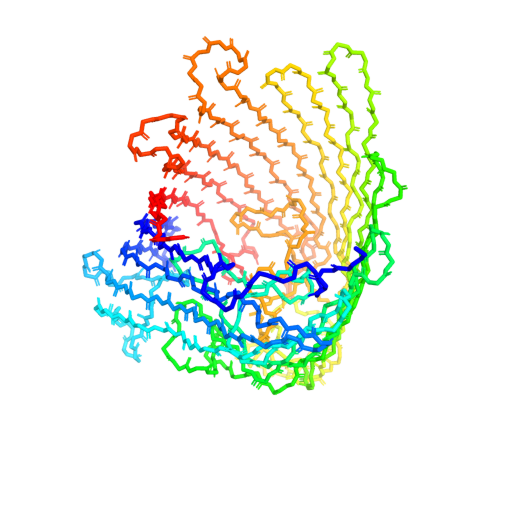9 ? -9.779 -67.600 -5.260 1.00 32.75 174 ARG A C 1
ATOM 1302 O O . ARG A 1 189 ? -8.639 -67.883 -5.711 1.00 33.46 174 ARG A O 1
ATOM 1310 N N . ALA A 1 190 ? -9.982 -66.913 -4.185 1.00 29.98 175 ALA A N 1
ATOM 1311 C CA . ALA A 1 190 ? -8.875 -66.421 -3.393 1.00 30.60 175 ALA A CA 1
ATOM 1312 C C . ALA A 1 190 ? -8.741 -67.155 -2.045 1.00 29.51 175 ALA A C 1
ATOM 1313 O O . ALA A 1 190 ? -9.685 -67.120 -1.255 1.00 32.99 175 ALA A O 1
ATOM 1315 N N . ILE A 1 191 ? -7.604 -67.820 -1.795 1.00 29.08 176 ILE A N 1
ATOM 1316 C CA . ILE A 1 191 ? -7.344 -68.513 -0.576 1.00 31.20 176 ILE A CA 1
ATOM 1317 C C . ILE A 1 191 ? -6.337 -67.604 0.175 1.00 31.25 176 ILE A C 1
ATOM 1318 O O . ILE A 1 191 ? -5.322 -67.213 -0.427 1.00 32.14 176 ILE A O 1
ATOM 1323 N N . VAL A 1 192 ? -6.579 -67.376 1.455 1.00 30.04 177 VAL A N 1
ATOM 1324 C CA . VAL A 1 192 ? -5.773 -66.490 2.266 1.00 32.37 177 VAL A CA 1
ATOM 1325 C C . VAL A 1 192 ? -5.437 -67.145 3.588 1.00 29.89 177 VAL A C 1
ATOM 1326 O O . VAL A 1 192 ? -6.184 -68.001 4.108 1.00 29.78 177 VAL A O 1
ATOM 1330 N N . TRP A 1 193 ? -4.268 -66.828 4.129 1.00 30.10 178 TRP A N 1
ATOM 1331 C CA . TRP A 1 193 ? -3.897 -67.301 5.454 1.00 29.26 178 TRP A CA 1
ATOM 1332 C C . TRP A 1 193 ? -2.920 -66.321 6.023 1.00 30.36 178 TRP A C 1
ATOM 1333 O O . TRP A 1 193 ? -2.297 -65.503 5.253 1.00 29.29 178 TRP A O 1
ATOM 1344 N N . GLY A 1 194 ? -2.704 -66.356 7.342 1.00 31.18 179 GLY A N 1
ATOM 1345 C CA . GLY A 1 194 ? -1.655 -65.541 7.923 1.00 31.76 179 GLY A CA 1
ATOM 1346 C C . GLY A 1 194 ? -1.753 -65.495 9.456 1.00 33.43 179 GLY A C 1
ATOM 1347 O O . GLY A 1 194 ? -2.618 -66.069 10.062 1.00 32.56 179 GLY A O 1
ATOM 1348 N N . ALA A 1 195 ? -0.896 -64.715 10.044 1.00 31.79 180 ALA A N 1
ATOM 1349 C CA . ALA A 1 195 ? -0.844 -64.633 11.473 1.00 33.93 180 ALA A CA 1
ATOM 1350 C C . ALA A 1 195 ? -0.257 -63.270 11.816 1.00 34.95 180 ALA A C 1
ATOM 1351 O O . ALA A 1 195 ? 0.581 -62.721 11.076 1.00 32.63 180 ALA A O 1
ATOM 1353 N N . LYS A 1 196 ? -0.635 -62.790 12.968 1.00 35.40 181 LYS A N 1
ATOM 1354 C CA . LYS A 1 196 ? -0.205 -61.509 13.491 1.00 38.32 181 LYS A CA 1
ATOM 1355 C C . LYS A 1 196 ? 0.050 -61.770 14.967 1.00 37.61 181 LYS A C 1
ATOM 1356 O O . LYS A 1 196 ? -0.753 -62.418 15.649 1.00 36.64 181 LYS A O 1
ATOM 1362 N N . TYR A 1 197 ? 1.146 -61.221 15.476 1.00 35.73 182 TYR A N 1
ATOM 1363 C CA . TYR A 1 197 ? 1.547 -61.469 16.846 1.00 36.11 182 TYR A CA 1
ATOM 1364 C C . TYR A 1 197 ? 2.068 -60.182 17.522 1.00 37.27 182 TYR A C 1
ATOM 1365 O O . TYR A 1 197 ? 2.910 -59.442 16.936 1.00 34.24 182 TYR A O 1
ATOM 1374 N N . LYS A 1 198 ? 1.572 -59.945 18.731 1.00 38.35 183 LYS A N 1
ATOM 1375 C CA . LYS A 1 198 ? 2.093 -58.876 19.599 1.00 40.54 183 LYS A CA 1
ATOM 1376 C C . LYS A 1 198 ? 3.075 -59.533 20.578 1.00 40.32 183 LYS A C 1
ATOM 1377 O O . LYS A 1 198 ? 2.671 -60.281 21.494 1.00 43.93 183 LYS A O 1
ATOM 1383 N N . PHE A 1 199 ? 4.361 -59.267 20.398 1.00 41.15 184 PHE A N 1
ATOM 1384 C CA . PHE A 1 199 ? 5.449 -59.829 21.241 1.00 41.26 184 PHE A CA 1
ATOM 1385 C C . PHE A 1 199 ? 5.466 -59.162 22.603 1.00 43.80 184 PHE A C 1
ATOM 1386 O O . PHE A 1 199 ? 5.556 -59.812 23.603 1.00 44.16 184 PHE A O 1
ATOM 1394 N N . ASN A 1 200 ? 5.310 -57.857 22.644 1.00 44.16 185 ASN A N 1
ATOM 1395 C CA . ASN A 1 200 ? 5.243 -57.127 23.936 1.00 47.08 185 ASN A CA 1
ATOM 1396 C C . ASN A 1 200 ? 4.600 -55.824 23.549 1.00 50.05 185 ASN A C 1
ATOM 1397 O O . ASN A 1 200 ? 4.178 -55.673 22.384 1.00 52.00 185 ASN A O 1
ATOM 1402 N N . ASP A 1 201 ? 4.573 -54.834 24.389 1.00 54.55 186 ASP A N 1
ATOM 1403 C CA . ASP A 1 201 ? 3.805 -53.657 23.943 1.00 58.68 186 ASP A CA 1
ATOM 1404 C C . ASP A 1 201 ? 4.585 -52.811 22.939 1.00 56.67 186 ASP A C 1
ATOM 1405 O O . ASP A 1 201 ? 3.972 -52.074 22.262 1.00 59.79 186 ASP A O 1
ATOM 1410 N N . ASN A 1 202 ? 5.896 -52.966 22.801 1.00 51.12 187 ASN A N 1
ATOM 1411 C CA . ASN A 1 202 ? 6.613 -52.229 21.809 1.00 49.44 187 ASN A CA 1
ATOM 1412 C C . ASN A 1 202 ? 6.774 -52.909 20.418 1.00 45.05 187 ASN A C 1
ATOM 1413 O O . ASN A 1 202 ? 7.150 -52.232 19.471 1.00 45.55 187 ASN A O 1
ATOM 1418 N N . LEU A 1 203 ? 6.608 -54.233 20.338 1.00 42.28 188 LEU A N 1
ATOM 1419 C CA . LEU A 1 203 ? 6.954 -55.000 19.137 1.00 39.17 188 LEU A CA 1
ATOM 1420 C C . LEU A 1 203 ? 5.861 -55.958 18.642 1.00 40.64 188 LEU A C 1
ATOM 1421 O O . LEU A 1 203 ? 5.262 -56.759 19.442 1.00 39.41 188 LEU A O 1
ATOM 1426 N N . ASN A 1 204 ? 5.526 -55.820 17.355 1.00 39.16 189 ASN A N 1
ATOM 1427 C CA . ASN A 1 204 ? 4.710 -56.809 16.753 1.00 39.92 189 ASN A CA 1
ATOM 1428 C C . ASN A 1 204 ? 5.060 -57.064 15.311 1.00 37.48 189 ASN A C 1
ATOM 1429 O O . ASN A 1 204 ? 5.810 -56.318 14.680 1.00 36.51 189 ASN A O 1
ATOM 1434 N N . ALA A 1 205 ? 4.575 -58.176 14.814 1.00 35.61 190 ALA A N 1
ATOM 1435 C CA . ALA A 1 205 ? 4.918 -58.616 13.491 1.00 35.92 190 ALA A CA 1
ATOM 1436 C C . ALA A 1 205 ? 3.757 -59.408 12.872 1.00 36.37 190 ALA A C 1
ATOM 1437 O O . ALA A 1 205 ? 2.830 -59.852 13.591 1.00 36.13 190 ALA A O 1
ATOM 1439 N N . SER A 1 206 ? 3.783 -59.478 11.555 1.00 35.55 191 SER A N 1
ATOM 1440 C CA . SER A 1 206 ? 2.773 -60.254 10.775 1.00 34.31 191 SER A CA 1
ATOM 1441 C C . SER A 1 206 ? 3.219 -60.769 9.468 1.00 32.91 191 SER A C 1
ATOM 1442 O O . SER A 1 206 ? 4.156 -60.291 8.904 1.00 31.60 191 SER A O 1
ATOM 1445 N N . TYR A 1 207 ? 2.581 -61.838 9.005 1.00 31.61 192 TYR A N 1
ATOM 1446 C CA . TYR A 1 207 ? 2.947 -62.512 7.772 1.00 29.31 192 TYR A CA 1
ATOM 1447 C C . TYR A 1 207 ? 1.639 -63.134 7.242 1.00 27.64 192 TYR A C 1
ATOM 1448 O O . TYR A 1 207 ? 0.901 -63.830 7.990 1.00 29.11 192 TYR A O 1
ATOM 1457 N N . TYR A 1 208 ? 1.313 -62.796 6.020 1.00 28.48 193 TYR A N 1
ATOM 1458 C CA . TYR A 1 208 ? 0.076 -63.239 5.395 1.00 30.98 193 TYR A CA 1
ATOM 1459 C C . TYR A 1 208 ? 0.408 -63.721 3.975 1.00 31.03 193 TYR A C 1
ATOM 1460 O O . TYR A 1 208 ? 1.346 -63.254 3.363 1.00 29.76 193 TYR A O 1
ATOM 1469 N N . GLY A 1 209 ? -0.421 -64.604 3.472 1.00 28.96 194 GLY A N 1
ATOM 1470 C CA . GLY A 1 209 ? -0.345 -65.181 2.147 1.00 30.22 194 GLY A CA 1
ATOM 1471 C C . GLY A 1 209 ? -1.694 -65.131 1.427 1.00 30.53 194 GLY A C 1
ATOM 1472 O O . GLY A 1 209 ? -2.794 -65.248 2.074 1.00 30.39 194 GLY A O 1
ATOM 1473 N N . LEU A 1 210 ? -1.620 -64.979 0.105 1.00 30.33 195 LEU A N 1
ATOM 1474 C CA . LEU A 1 210 ? -2.764 -65.035 -0.750 1.00 31.43 195 LEU A CA 1
ATOM 1475 C C . LEU A 1 210 ? -2.382 -65.940 -1.917 1.00 32.94 195 LEU A C 1
ATOM 1476 O O . LEU A 1 210 ? -1.360 -65.718 -2.593 1.00 29.84 195 LEU A O 1
ATOM 1481 N N . ASP A 1 211 ? -3.290 -66.862 -2.238 1.00 31.92 196 ASP A N 1
ATOM 1482 C CA . ASP A 1 211 ? -3.226 -67.552 -3.535 1.00 33.55 196 ASP A CA 1
ATOM 1483 C C . ASP A 1 211 ? -4.561 -67.423 -4.242 1.00 33.27 196 ASP A C 1
ATOM 1484 O O . ASP A 1 211 ? -5.590 -68.011 -3.768 1.00 30.47 196 ASP A O 1
ATOM 1489 N N . SER A 1 212 ? -4.548 -66.735 -5.383 1.00 31.18 197 SER A N 1
ATOM 1490 C CA . SER A 1 212 ? -5.756 -66.442 -6.090 1.00 30.40 197 SER A CA 1
ATOM 1491 C C . SER A 1 212 ? -5.625 -67.067 -7.416 1.00 32.28 197 SER A C 1
ATOM 1492 O O . SER A 1 212 ? -4.727 -66.709 -8.191 1.00 32.13 197 SER A O 1
ATOM 1495 N N . LYS A 1 213 ? -6.566 -67.944 -7.712 1.00 35.93 198 LYS A N 1
ATOM 1496 C CA . LYS A 1 213 ? -6.443 -68.932 -8.814 1.00 39.68 198 LYS A CA 1
ATOM 1497 C C . LYS A 1 213 ? -6.447 -68.183 -10.155 1.00 40.76 198 LYS A C 1
ATOM 1498 O O . LYS A 1 213 ? -7.211 -67.255 -10.393 1.00 36.98 198 LYS A O 1
ATOM 1504 N N . ASN A 1 214 ? -5.505 -68.568 -11.004 1.00 42.90 199 ASN A N 1
ATOM 1505 C CA . ASN A 1 214 ? -5.293 -67.940 -12.282 1.00 45.48 199 ASN A CA 1
ATOM 1506 C C . ASN A 1 214 ? -4.917 -66.501 -12.258 1.00 44.81 199 ASN A C 1
ATOM 1507 O O . ASN A 1 214 ? -5.029 -65.839 -13.311 1.00 50.24 199 ASN A O 1
ATOM 1512 N N . ALA A 1 215 ? -4.523 -65.960 -11.101 1.00 37.98 200 ALA A N 1
ATOM 1513 C CA . ALA A 1 215 ? -4.327 -64.531 -11.021 1.00 37.36 200 ALA A CA 1
ATOM 1514 C C . ALA A 1 215 ? -2.925 -64.178 -10.416 1.00 37.20 200 ALA A C 1
ATOM 1515 O O . ALA A 1 215 ? -2.075 -63.693 -11.099 1.00 36.65 200 ALA A O 1
ATOM 1517 N N . LEU A 1 216 ? -2.686 -64.518 -9.153 1.00 34.19 201 LEU A N 1
ATOM 1518 C CA . LEU A 1 216 ? -1.495 -64.181 -8.530 1.00 35.30 201 LEU A CA 1
ATOM 1519 C C . LEU A 1 216 ? -1.345 -64.879 -7.192 1.00 33.84 201 LEU A C 1
ATOM 1520 O O . LEU A 1 216 ? -2.350 -65.317 -6.610 1.00 33.99 201 LEU A O 1
ATOM 1525 N N . GLU A 1 217 ? -0.112 -64.886 -6.733 1.00 30.29 202 GLU A N 1
ATOM 1526 C CA . GLU A 1 217 ? 0.305 -65.312 -5.418 1.00 33.32 202 GLU A CA 1
ATOM 1527 C C . GLU A 1 217 ? 0.956 -64.128 -4.776 1.00 33.88 202 GLU A C 1
ATOM 1528 O O . GLU A 1 217 ? 1.707 -63.374 -5.441 1.00 34.78 202 GLU A O 1
ATOM 1534 N N . ARG A 1 218 ? 0.637 -63.913 -3.515 1.00 30.47 203 ARG A N 1
ATOM 1535 C CA . ARG A 1 218 ? 1.130 -62.751 -2.827 1.00 32.63 203 ARG A CA 1
ATOM 1536 C C . ARG A 1 218 ? 1.399 -63.024 -1.372 1.00 30.34 203 ARG A C 1
ATOM 1537 O O . ARG A 1 218 ? 0.600 -63.713 -0.723 1.00 31.70 203 ARG A O 1
ATOM 1545 N N . HIS A 1 219 ? 2.561 -62.577 -0.901 1.00 27.87 204 HIS A N 1
ATOM 1546 C CA . HIS A 1 219 ? 2.881 -62.632 0.500 1.00 28.21 204 HIS A CA 1
ATOM 1547 C C . HIS A 1 219 ? 3.184 -61.267 1.046 1.00 28.06 204 HIS A C 1
ATOM 1548 O O . HIS A 1 219 ? 3.727 -60.430 0.313 1.00 31.63 204 HIS A O 1
ATOM 1555 N N . TYR A 1 220 ? 2.901 -61.050 2.325 1.00 27.20 205 TYR A N 1
ATOM 1556 C CA . TYR A 1 220 ? 3.119 -59.752 2.998 1.00 27.60 205 TYR A CA 1
ATOM 1557 C C . TYR A 1 220 ? 3.772 -60.112 4.328 1.00 30.32 205 TYR A C 1
ATOM 1558 O O . TYR A 1 220 ? 3.393 -61.083 4.985 1.00 26.98 205 TYR A O 1
ATOM 1567 N N . ALA A 1 221 ? 4.721 -59.289 4.751 1.00 29.81 206 ALA A N 1
ATOM 1568 C CA . ALA A 1 221 ? 5.304 -59.370 6.096 1.00 32.43 206 ALA A CA 1
ATOM 1569 C C . ALA A 1 221 ? 5.405 -57.940 6.664 1.00 34.96 206 ALA A C 1
ATOM 1570 O O . ALA A 1 221 ? 5.657 -56.990 5.928 1.00 35.03 206 ALA A O 1
ATOM 1572 N N . ASN A 1 222 ? 5.332 -57.818 7.977 1.00 37.60 207 ASN A N 1
ATOM 1573 C CA . ASN A 1 222 ? 5.539 -56.528 8.652 1.00 36.62 207 ASN A CA 1
ATOM 1574 C C . ASN A 1 222 ? 6.189 -56.786 10.003 1.00 34.82 207 ASN A C 1
ATOM 1575 O O . ASN A 1 222 ? 5.923 -57.792 10.699 1.00 31.74 207 ASN A O 1
ATOM 1580 N N . VAL A 1 223 ? 7.046 -55.845 10.360 1.00 34.73 208 VAL A N 1
ATOM 1581 C CA . VAL A 1 223 ? 7.512 -55.714 11.736 1.00 33.00 208 VAL A CA 1
ATOM 1582 C C . VAL A 1 223 ? 7.451 -54.219 12.137 1.00 31.37 208 VAL A C 1
ATOM 1583 O O . VAL A 1 223 ? 7.822 -53.326 11.339 1.00 32.27 208 VAL A O 1
ATOM 1587 N N . ASN A 1 224 ? 7.054 -53.979 13.368 1.00 31.03 209 ASN A N 1
ATOM 1588 C CA . ASN A 1 224 ? 6.755 -52.715 13.887 1.00 33.90 209 ASN A CA 1
ATOM 1589 C C . ASN A 1 224 ? 7.288 -52.671 15.316 1.00 33.52 209 ASN A C 1
ATOM 1590 O O . ASN A 1 224 ? 7.000 -53.519 16.133 1.00 34.16 209 ASN A O 1
ATOM 1595 N N . PHE A 1 225 ? 8.186 -51.697 15.561 1.00 35.26 210 PHE A N 1
ATOM 1596 C CA . PHE A 1 225 ? 8.939 -51.598 16.816 1.00 37.75 210 PHE A CA 1
ATOM 1597 C C . PHE A 1 225 ? 8.863 -50.129 17.276 1.00 38.87 210 PHE A C 1
ATOM 1598 O O . PHE A 1 225 ? 9.277 -49.231 16.574 1.00 37.88 210 PHE A O 1
ATOM 1606 N N . LYS A 1 226 ? 8.260 -49.940 18.434 1.00 41.66 211 LYS A N 1
ATOM 1607 C CA . LYS A 1 226 ? 8.210 -48.693 19.099 1.00 47.22 211 LYS A CA 1
ATOM 1608 C C . LYS A 1 226 ? 9.193 -48.603 20.236 1.00 51.52 211 LYS A C 1
ATOM 1609 O O . LYS A 1 226 ? 9.132 -49.382 21.169 1.00 51.01 211 LYS A O 1
ATOM 1615 N N . GLN A 1 227 ? 9.988 -47.538 20.207 1.00 52.93 212 GLN A N 1
ATOM 1616 C CA . GLN A 1 227 ? 11.063 -47.302 21.117 1.00 57.27 212 GLN A CA 1
ATOM 1617 C C . GLN A 1 227 ? 10.840 -46.008 21.960 1.00 58.14 212 GLN A C 1
ATOM 1618 O O . GLN A 1 227 ? 10.985 -4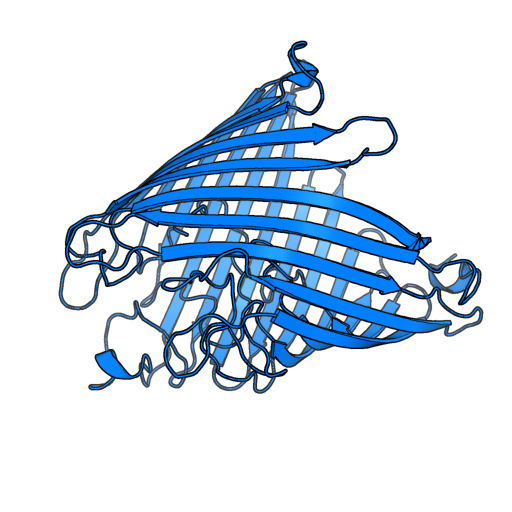4.895 21.472 1.00 56.12 212 GLN A O 1
ATOM 1624 N N . PRO A 1 228 ? 10.398 -46.167 23.204 1.00 59.95 213 PRO A N 1
ATOM 1625 C CA . PRO A 1 228 ? 10.129 -45.071 24.141 1.00 64.68 213 PRO A CA 1
ATOM 1626 C C . PRO A 1 228 ? 11.325 -44.188 24.333 1.00 64.10 213 PRO A C 1
ATOM 1627 O O . PRO A 1 228 ? 12.427 -44.721 24.334 1.00 65.70 213 PRO A O 1
ATOM 1631 N N . LEU A 1 229 ? 11.103 -42.883 24.406 1.00 63.05 214 LEU A N 1
ATOM 1632 C CA . LEU A 1 229 ? 12.136 -41.886 24.623 1.00 67.78 214 LEU A CA 1
ATOM 1633 C C . LEU A 1 229 ? 11.634 -40.996 25.784 1.00 72.25 214 LEU A C 1
ATOM 1634 O O . LEU A 1 229 ? 10.454 -41.086 26.166 1.00 72.65 214 LEU A O 1
ATOM 1639 N N . ALA A 1 230 ? 12.491 -40.101 26.288 1.00 76.08 215 ALA A N 1
ATOM 1640 C CA . ALA A 1 230 ? 12.094 -39.124 27.320 1.00 83.22 215 ALA A CA 1
ATOM 1641 C C . ALA A 1 230 ? 11.029 -38.128 26.837 1.00 87.63 215 ALA A C 1
ATOM 1642 O O . ALA A 1 230 ? 10.898 -37.871 25.635 1.00 91.31 215 ALA A O 1
ATOM 1644 N N . ASN A 1 231 ? 10.289 -37.589 27.807 1.00 91.74 216 ASN A N 1
ATOM 1645 C CA . ASN A 1 231 ? 9.276 -36.519 27.646 1.00 95.25 216 ASN A CA 1
ATOM 1646 C C . ASN A 1 231 ? 8.067 -36.911 26.838 1.00 91.95 216 ASN A C 1
ATOM 1647 O O . ASN A 1 231 ? 7.591 -36.085 26.067 1.00 93.92 216 ASN A O 1
ATOM 1652 N N . ASP A 1 232 ? 7.563 -38.143 27.035 1.00 88.44 217 ASP A N 1
ATOM 1653 C CA . ASP A 1 232 ? 6.397 -38.647 26.312 1.00 84.83 217 ASP A CA 1
ATOM 1654 C C . ASP A 1 232 ? 6.680 -38.529 24.797 1.00 78.79 217 ASP A C 1
ATOM 1655 O O . ASP A 1 232 ? 6.072 -37.750 24.036 1.00 78.93 217 ASP A O 1
ATOM 1660 N N . SER A 1 233 ? 7.680 -39.299 24.390 1.00 72.74 218 SER A N 1
ATOM 1661 C CA . SER A 1 233 ? 8.214 -39.256 23.030 1.00 65.85 218 SER A CA 1
ATOM 1662 C C . SER A 1 233 ? 8.565 -40.608 22.636 1.00 59.57 218 SER A C 1
ATOM 1663 O O . SER A 1 233 ? 8.845 -41.463 23.485 1.00 58.46 218 SER A O 1
ATOM 1666 N N . SER A 1 234 ? 8.705 -40.816 21.358 1.00 55.26 219 SER A N 1
ATOM 1667 C CA . SER A 1 234 ? 9.036 -42.129 20.933 1.00 52.35 219 SER A CA 1
ATOM 1668 C C . SER A 1 234 ? 9.469 -42.097 19.532 1.00 49.49 219 SER A C 1
ATOM 1669 O O . SER A 1 234 ? 9.175 -41.177 18.817 1.00 48.86 219 SER A O 1
ATOM 1672 N N . LEU A 1 235 ? 10.077 -43.196 19.179 1.00 47.75 220 LEU A N 1
ATOM 1673 C CA . LEU A 1 235 ? 10.485 -43.493 17.851 1.00 48.96 220 LEU A CA 1
ATOM 1674 C C . LEU A 1 235 ? 9.872 -44.793 17.475 1.00 44.59 220 LEU A C 1
ATOM 1675 O O . LEU A 1 235 ? 10.042 -45.751 18.199 1.00 45.10 220 LEU A O 1
ATOM 1680 N N . THR A 1 236 ? 9.192 -44.829 16.346 1.00 40.80 221 THR A N 1
ATOM 1681 C CA . THR A 1 236 ? 8.607 -46.034 15.845 1.00 40.22 221 THR A CA 1
ATOM 1682 C C . THR A 1 236 ? 9.213 -46.355 14.466 1.00 40.75 221 THR A C 1
ATOM 1683 O O . THR A 1 236 ? 9.160 -45.520 13.545 1.00 40.90 221 THR A O 1
ATOM 1687 N N . TYR A 1 237 ? 9.692 -47.606 14.333 1.00 38.63 222 TYR A N 1
ATOM 1688 C CA . TYR A 1 237 ? 10.237 -48.106 13.124 1.00 39.92 222 TYR A CA 1
ATOM 1689 C C . TYR A 1 237 ? 9.352 -49.149 12.561 1.00 37.43 222 TYR A C 1
ATOM 1690 O O . TYR A 1 237 ? 8.787 -49.967 13.281 1.00 37.96 222 TYR A O 1
ATOM 1699 N N . ASP A 1 238 ? 9.230 -49.137 11.276 1.00 36.43 223 ASP A N 1
ATOM 1700 C CA . ASP A 1 238 ? 8.366 -50.077 10.545 1.00 38.27 223 ASP A CA 1
ATOM 1701 C C . ASP A 1 238 ? 9.095 -50.622 9.296 1.00 38.63 223 ASP A C 1
ATOM 1702 O O . ASP A 1 238 ? 9.698 -49.823 8.472 1.00 38.00 223 ASP A O 1
ATOM 1707 N N . PHE A 1 239 ? 9.050 -51.939 9.125 1.00 34.17 224 PHE A N 1
ATOM 1708 C CA . PHE A 1 239 ? 9.525 -52.604 7.886 1.00 32.97 224 PHE A CA 1
ATOM 1709 C C . PHE A 1 239 ? 8.393 -53.433 7.359 1.00 35.72 224 PHE A C 1
ATOM 1710 O O . PHE A 1 239 ? 7.808 -54.292 8.117 1.00 38.13 224 PHE A O 1
ATOM 1718 N N . SER A 1 240 ? 7.953 -53.110 6.155 1.00 32.51 225 SER A N 1
ATOM 1719 C CA . SER A 1 240 ? 6.832 -53.742 5.523 1.00 32.58 225 SER A CA 1
ATOM 1720 C C . SER A 1 240 ? 7.272 -54.202 4.121 1.00 34.73 225 SER A C 1
ATOM 1721 O O . SER A 1 240 ? 8.104 -53.541 3.467 1.00 34.37 225 SER A O 1
ATOM 1724 N N . GLY A 1 241 ? 6.667 -55.274 3.614 1.00 33.39 226 GLY A N 1
ATOM 1725 C CA . GLY A 1 241 ? 6.828 -55.606 2.201 1.00 34.11 226 GLY A CA 1
ATOM 1726 C C . GLY A 1 241 ? 5.902 -56.670 1.571 1.00 33.07 226 GLY A C 1
ATOM 1727 O O . GLY A 1 241 ? 5.251 -57.399 2.289 1.00 29.46 226 GLY A O 1
ATOM 1728 N N . TYR A 1 242 ? 5.733 -56.572 0.248 1.00 29.93 227 TYR A N 1
ATOM 1729 C CA . TYR A 1 242 ? 5.025 -57.632 -0.482 1.00 31.79 227 TYR A CA 1
ATOM 1730 C C . TYR A 1 242 ? 5.930 -58.286 -1.538 1.00 30.20 227 TYR A C 1
ATOM 1731 O O . TYR A 1 242 ? 6.741 -57.630 -2.252 1.00 28.21 227 TYR A O 1
ATOM 1740 N N . HIS A 1 243 ? 5.704 -59.567 -1.660 1.00 31.21 228 HIS A N 1
ATOM 1741 C CA . HIS A 1 243 ? 6.158 -60.334 -2.812 1.00 32.86 228 HIS A CA 1
ATOM 1742 C C . HIS A 1 243 ? 4.947 -60.850 -3.640 1.00 31.63 228 HIS A C 1
ATOM 1743 O O . HIS A 1 243 ? 4.111 -61.594 -3.104 1.00 33.22 228 HIS A O 1
ATOM 1750 N N . THR A 1 244 ? 4.905 -60.526 -4.926 1.00 31.17 229 THR A N 1
ATOM 1751 C CA . THR A 1 244 ? 3.787 -60.926 -5.774 1.00 31.64 229 THR A CA 1
ATOM 1752 C C . THR A 1 244 ? 4.253 -61.596 -7.026 1.00 33.96 229 THR A C 1
ATOM 1753 O O . THR A 1 244 ? 5.091 -61.101 -7.776 1.00 33.40 229 THR A O 1
ATOM 1757 N N . LYS A 1 245 ? 3.702 -62.749 -7.299 1.00 34.14 230 LYS A N 1
ATOM 1758 C CA . LYS A 1 245 ? 3.890 -63.427 -8.551 1.00 37.65 230 LYS A CA 1
ATOM 1759 C C . LYS A 1 245 ? 2.559 -63.417 -9.280 1.00 35.51 230 LYS A C 1
ATOM 1760 O O . LYS A 1 245 ? 1.531 -63.985 -8.808 1.00 30.31 230 LYS A O 1
ATOM 1766 N N . PHE A 1 246 ? 2.580 -62.743 -10.399 1.00 34.31 231 PHE A N 1
ATOM 1767 C CA . PHE A 1 246 ? 1.428 -62.639 -11.257 1.00 37.65 231 PHE A CA 1
ATOM 1768 C C . PHE A 1 246 ? 1.448 -63.767 -12.221 1.00 39.78 231 PHE A C 1
ATOM 1769 O O . PHE A 1 246 ? 2.487 -64.057 -12.865 1.00 38.09 231 PHE A O 1
ATOM 1777 N N . ASP A 1 247 ? 0.285 -64.387 -12.357 1.00 41.43 232 ASP A N 1
ATOM 1778 C CA . ASP A 1 247 ? 0.098 -65.585 -13.340 1.00 44.23 232 ASP A CA 1
ATOM 1779 C C . ASP A 1 247 ? 0.227 -64.991 -14.753 1.00 42.17 232 ASP A C 1
ATOM 1780 O O . ASP A 1 247 ? -0.077 -63.761 -14.999 1.00 39.84 232 ASP A O 1
ATOM 1785 N N . ALA A 1 248 ? 0.588 -65.848 -15.680 1.00 46.51 233 ALA A N 1
ATOM 1786 C CA . ALA A 1 248 ? 0.742 -65.524 -17.119 1.00 49.80 233 ALA A CA 1
ATOM 1787 C C . ALA A 1 248 ? -0.511 -64.912 -17.691 1.00 51.61 233 ALA A C 1
ATOM 1788 O O . ALA A 1 248 ? -0.415 -63.987 -18.472 1.00 50.67 233 ALA A O 1
ATOM 1790 N N . ASN A 1 249 ? -1.684 -65.363 -17.234 1.00 50.33 234 ASN A N 1
ATOM 1791 C CA . ASN A 1 249 ? -2.970 -64.778 -17.648 1.00 51.70 234 ASN A CA 1
ATOM 1792 C C . ASN A 1 249 ? -3.519 -63.681 -16.774 1.00 47.18 234 ASN A C 1
ATOM 1793 O O . ASN A 1 249 ? -4.644 -63.282 -16.943 1.00 47.20 234 ASN A O 1
ATOM 1798 N N . ALA A 1 250 ? -2.748 -63.189 -15.833 1.00 43.58 235 ALA A N 1
ATOM 1799 C CA . ALA A 1 250 ? -3.205 -62.072 -15.057 1.00 42.15 235 ALA A CA 1
ATOM 1800 C C . ALA A 1 250 ? -3.168 -60.743 -15.795 1.00 39.73 235 ALA A C 1
ATOM 1801 O O . ALA A 1 250 ? -2.493 -60.603 -16.782 1.00 40.60 235 ALA A O 1
ATOM 1803 N N . HIS A 1 251 ? -3.855 -59.763 -15.213 1.00 40.44 236 HIS A N 1
ATOM 1804 C CA . HIS A 1 251 ? -3.924 -58.443 -15.697 1.00 41.79 236 HIS A CA 1
ATOM 1805 C C . HIS A 1 251 ? -2.903 -57.580 -14.996 1.00 39.98 236 HIS A C 1
ATOM 1806 O O . HIS A 1 251 ? -2.913 -57.453 -13.765 1.00 37.24 236 HIS A O 1
ATOM 1813 N N . THR A 1 252 ? -2.013 -56.987 -15.779 1.00 37.90 237 THR A N 1
ATOM 1814 C CA . THR A 1 252 ? -1.017 -56.012 -15.224 1.00 36.37 237 THR A CA 1
ATOM 1815 C C . THR A 1 252 ? -0.902 -54.871 -16.249 1.00 38.73 237 THR A C 1
ATOM 1816 O O . THR A 1 252 ? -1.461 -55.012 -17.364 1.00 39.82 237 THR A O 1
ATOM 1820 N N . TYR A 1 253 ? -0.137 -53.806 -15.923 1.00 37.04 238 TYR A N 1
ATOM 1821 C CA . TYR A 1 253 ? 0.017 -52.654 -16.839 1.00 39.22 238 TYR A CA 1
ATOM 1822 C C . TYR A 1 253 ? 1.495 -52.202 -16.867 1.00 40.90 238 TYR A C 1
ATOM 1823 O O . TYR A 1 253 ? 1.902 -51.720 -17.883 1.00 44.26 238 TYR A O 1
ATOM 1832 N N . SER A 1 254 ? 2.318 -52.397 -15.841 1.00 38.27 239 SER A N 1
ATOM 1833 C CA . SER A 1 254 ? 3.735 -51.823 -15.844 1.00 36.83 239 SER A CA 1
ATOM 1834 C C . SER A 1 254 ? 4.796 -52.881 -16.188 1.00 38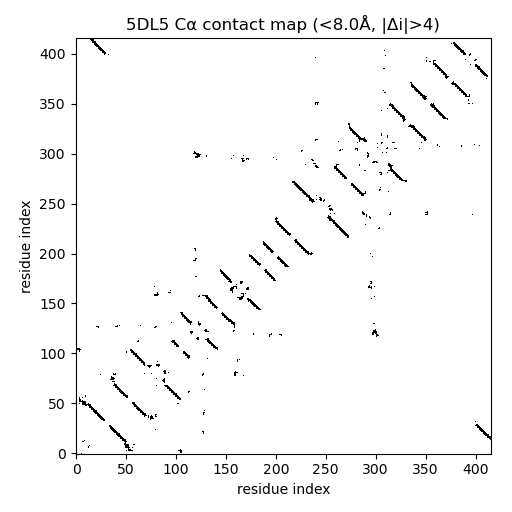.63 239 SER A C 1
ATOM 1835 O O . SER A 1 254 ? 5.943 -52.677 -15.946 1.00 38.71 239 SER A O 1
ATOM 1838 N N . ALA A 1 255 ? 4.450 -54.049 -16.762 1.00 38.60 240 ALA A N 1
ATOM 1839 C CA . ALA A 1 255 ? 5.419 -55.142 -16.904 1.00 39.91 240 ALA A CA 1
ATOM 1840 C C . ALA A 1 255 ? 6.502 -54.749 -17.845 1.00 42.49 240 ALA A C 1
ATOM 1841 O O . ALA A 1 255 ? 6.233 -53.960 -18.744 1.00 43.30 240 ALA A O 1
ATOM 1843 N N . THR A 1 256 ? 7.720 -55.269 -17.619 1.00 41.59 241 THR A N 1
ATOM 1844 C CA . THR A 1 256 ? 8.831 -55.093 -18.639 1.00 44.19 241 THR A CA 1
ATOM 1845 C C . THR A 1 256 ? 9.306 -56.447 -19.019 1.00 45.27 241 THR A C 1
ATOM 1846 O O . THR A 1 256 ? 8.780 -57.470 -18.518 1.00 43.48 241 THR A O 1
ATOM 1850 N N . GLY A 1 257 ? 10.295 -56.476 -19.906 1.00 46.77 242 GLY A N 1
ATOM 1851 C CA . GLY A 1 257 ? 10.759 -57.709 -20.465 1.00 47.01 242 GLY A CA 1
ATOM 1852 C C . GLY A 1 257 ? 9.781 -58.311 -21.440 1.00 50.38 242 GLY A C 1
ATOM 1853 O O . GLY A 1 257 ? 9.043 -57.570 -22.079 1.00 52.25 242 GLY A O 1
ATOM 1854 N N . THR A 1 258 ? 9.864 -59.648 -21.614 1.00 51.53 243 THR A N 1
ATOM 1855 C CA . THR A 1 258 ? 9.056 -60.352 -22.627 1.00 55.50 243 THR A CA 1
ATOM 1856 C C . THR A 1 258 ? 7.546 -60.223 -22.221 1.00 52.93 243 THR A C 1
ATOM 1857 O O . THR A 1 258 ? 7.176 -60.720 -21.121 1.00 51.31 243 THR A O 1
ATOM 1861 N N . VAL A 1 259 ? 6.746 -59.507 -23.035 1.00 50.38 244 VAL A N 1
ATOM 1862 C CA . VAL A 1 259 ? 5.304 -59.472 -22.946 1.00 52.19 244 VAL A CA 1
ATOM 1863 C C . VAL A 1 259 ? 4.702 -59.927 -24.285 1.00 55.53 244 VAL A C 1
ATOM 1864 O O . VAL A 1 259 ? 5.356 -59.928 -25.300 1.00 55.83 244 VAL A O 1
ATOM 1868 N N . ALA A 1 260 ? 3.424 -60.260 -24.255 1.00 55.79 245 ALA A N 1
ATOM 1869 C CA . ALA A 1 260 ? 2.633 -60.614 -25.477 1.00 57.89 245 ALA A CA 1
ATOM 1870 C C . ALA A 1 260 ? 2.262 -59.423 -26.373 1.00 56.66 245 ALA A C 1
ATOM 1871 O O . ALA A 1 260 ? 1.959 -58.352 -25.885 1.00 54.73 245 ALA A O 1
ATOM 1873 N N . PRO A 1 261 ? 2.164 -59.652 -27.714 1.00 58.66 246 PRO A N 1
ATOM 1874 C CA . PRO A 1 261 ? 1.933 -58.563 -28.672 1.00 60.20 246 PRO A CA 1
ATOM 1875 C C . PRO A 1 261 ? 0.851 -57.664 -28.291 1.00 60.04 246 PRO A C 1
ATOM 1876 O O . PRO A 1 261 ? 0.899 -56.483 -28.589 1.00 61.66 246 PRO A O 1
ATOM 1880 N N . ASN A 1 262 ? -0.147 -58.240 -27.638 1.00 62.56 247 ASN A N 1
ATOM 1881 C CA . ASN A 1 262 ? -1.363 -57.584 -27.350 1.00 63.64 247 ASN A CA 1
ATOM 1882 C C . ASN A 1 262 ? -1.435 -56.972 -25.962 1.00 62.38 247 ASN A C 1
ATOM 1883 O O . ASN A 1 262 ? -2.444 -56.358 -25.604 1.00 60.43 247 ASN A O 1
ATOM 1888 N N . TYR A 1 263 ? -0.358 -57.110 -25.184 1.00 58.59 248 TYR A N 1
ATOM 1889 C CA . TYR A 1 263 ? -0.289 -56.636 -23.779 1.00 55.71 248 TYR A CA 1
ATOM 1890 C C . TYR A 1 263 ? -0.768 -55.183 -23.571 1.00 56.48 248 TYR A C 1
ATOM 1891 O O . TYR A 1 263 ? -1.527 -54.838 -22.616 1.00 53.10 248 TYR A O 1
ATOM 1900 N N . ALA A 1 264 ? -0.277 -54.383 -24.494 1.00 60.49 249 ALA A N 1
ATOM 1901 C CA . ALA A 1 264 ? -0.704 -53.020 -24.880 1.00 64.89 249 ALA A CA 1
ATOM 1902 C C . ALA A 1 264 ? -2.157 -52.763 -24.742 1.00 64.10 249 ALA A C 1
ATOM 1903 O O . ALA A 1 264 ? -2.567 -51.749 -24.224 1.00 69.30 249 ALA A O 1
ATOM 1905 N N . ALA A 1 265 ? -2.930 -53.718 -25.233 1.00 66.25 250 ALA A N 1
ATOM 1906 C CA . ALA A 1 265 ? -4.366 -53.675 -25.263 1.00 68.06 250 ALA A CA 1
ATOM 1907 C C . ALA A 1 265 ? -5.086 -54.515 -24.186 1.00 65.59 250 ALA A C 1
ATOM 1908 O O . ALA A 1 265 ? -6.105 -54.112 -23.708 1.00 65.19 250 ALA A O 1
ATOM 1910 N N . ASP A 1 266 ? -4.566 -55.700 -23.870 1.00 64.97 251 ASP A N 1
ATOM 1911 C CA . ASP A 1 266 ? -5.179 -56.700 -22.988 1.00 61.54 251 ASP A CA 1
ATOM 1912 C C . ASP A 1 266 ? -4.800 -56.531 -21.492 1.00 56.36 251 ASP A C 1
ATOM 1913 O O . ASP A 1 266 ? -5.587 -56.838 -20.579 1.00 54.57 251 ASP A O 1
ATOM 1918 N N . GLY A 1 267 ? -3.551 -56.137 -21.253 1.00 51.84 252 GLY A N 1
ATOM 1919 C CA . GLY A 1 267 ? -2.998 -56.145 -19.919 1.00 47.98 252 GLY A CA 1
ATOM 1920 C C . GLY A 1 267 ? -2.582 -57.567 -19.610 1.00 46.44 252 GLY A C 1
ATOM 1921 O O . GLY A 1 267 ? -2.263 -57.817 -18.510 1.00 47.18 252 GLY A O 1
ATOM 1922 N N . ILE A 1 268 ? -2.522 -58.492 -20.577 1.00 44.81 253 ILE A N 1
ATOM 1923 C CA . ILE A 1 268 ? -2.145 -59.825 -20.284 1.00 45.82 253 ILE A CA 1
ATOM 1924 C C . ILE A 1 268 ? -0.736 -60.087 -20.756 1.00 45.97 253 ILE A C 1
ATOM 1925 O O . ILE A 1 268 ? -0.496 -60.180 -21.932 1.00 47.27 253 ILE A O 1
ATOM 1930 N N . ALA A 1 269 ? 0.204 -60.287 -19.830 1.00 43.63 254 ALA A N 1
ATOM 1931 C CA . ALA A 1 269 ? 1.582 -60.500 -20.247 1.00 47.11 254 ALA A CA 1
ATOM 1932 C C . ALA A 1 269 ? 1.853 -61.830 -20.940 1.00 50.80 254 ALA A C 1
ATOM 1933 O O . ALA A 1 269 ? 2.848 -61.911 -21.678 1.00 51.11 254 ALA A O 1
ATOM 1935 N N . GLY A 1 270 ? 1.051 -62.874 -20.655 1.00 49.20 255 GLY A N 1
ATOM 1936 C CA . GLY A 1 270 ? 1.305 -64.161 -21.225 1.00 52.23 255 GLY A CA 1
ATOM 1937 C C . GLY A 1 270 ? 2.542 -64.810 -20.623 1.00 53.23 255 GLY A C 1
ATOM 1938 O O . GLY A 1 270 ? 2.887 -65.870 -21.045 1.00 54.49 255 GLY A O 1
ATOM 1939 N N . GLU A 1 271 ? 3.238 -64.209 -19.673 1.00 49.40 256 GLU A N 1
ATOM 1940 C CA . GLU A 1 271 ? 4.120 -65.006 -18.830 1.00 52.10 256 GLU A CA 1
ATOM 1941 C C . GLU A 1 271 ? 4.134 -64.419 -17.440 1.00 47.39 256 GLU A C 1
ATOM 1942 O O . GLU A 1 271 ? 3.589 -63.303 -17.234 1.00 44.55 256 GLU A O 1
ATOM 1948 N N . GLU A 1 272 ? 4.669 -65.206 -16.496 1.00 45.66 257 GLU A N 1
ATOM 1949 C CA . GLU A 1 272 ? 4.673 -64.812 -15.081 1.00 46.38 257 GLU A CA 1
ATOM 1950 C C . GLU A 1 272 ? 5.545 -63.517 -14.952 1.00 42.60 257 GLU A C 1
ATOM 1951 O O . GLU A 1 272 ? 6.496 -63.294 -15.735 1.00 40.74 257 GLU A O 1
ATOM 1957 N N . LYS A 1 273 ? 5.156 -62.647 -14.051 1.00 37.55 258 LYS A N 1
ATOM 1958 C CA . LYS A 1 273 ? 5.909 -61.426 -13.730 1.00 37.18 258 LYS A CA 1
ATOM 1959 C C . LYS A 1 273 ? 5.917 -61.355 -12.210 1.00 36.74 258 LYS A C 1
ATOM 1960 O O . LYS A 1 273 ? 4.976 -61.845 -11.566 1.00 35.97 258 LYS A O 1
ATOM 1966 N N . THR A 1 274 ? 7.009 -60.844 -11.669 1.00 36.17 259 THR A N 1
ATOM 1967 C CA . THR A 1 274 ? 7.259 -60.809 -10.260 1.00 38.03 259 THR A CA 1
ATOM 1968 C C . THR A 1 274 ? 7.599 -59.414 -9.828 1.00 37.90 259 THR A C 1
ATOM 1969 O O . THR A 1 274 ? 8.389 -58.721 -10.491 1.00 36.10 259 THR A O 1
ATOM 1973 N N . ASN A 1 275 ? 7.048 -59.035 -8.688 1.00 36.70 260 ASN A N 1
ATOM 1974 C CA . ASN A 1 275 ? 7.302 -57.738 -8.033 1.00 33.46 260 ASN A CA 1
ATOM 1975 C C . ASN A 1 275 ? 7.706 -58.074 -6.643 1.00 33.55 260 ASN A C 1
ATOM 1976 O O . ASN A 1 275 ? 7.062 -58.919 -6.011 1.00 29.63 260 ASN A O 1
ATOM 1981 N N . ASN A 1 276 ? 8.735 -57.425 -6.157 1.00 30.55 261 ASN A N 1
ATOM 1982 C CA . ASN A 1 276 ? 8.926 -57.200 -4.704 1.00 31.95 261 ASN A CA 1
ATOM 1983 C C . ASN A 1 276 ? 8.855 -55.672 -4.400 1.00 30.91 261 ASN A C 1
ATOM 1984 O O . ASN A 1 276 ? 9.455 -54.858 -5.088 1.00 33.91 261 ASN A O 1
ATOM 1989 N N . ILE A 1 277 ? 8.093 -55.311 -3.394 1.00 28.83 262 ILE A N 1
ATOM 1990 C CA . ILE A 1 277 ? 7.995 -53.921 -2.909 1.00 29.32 262 ILE A CA 1
ATOM 1991 C C . ILE A 1 277 ? 8.177 -54.007 -1.405 1.00 29.99 262 ILE A C 1
ATOM 1992 O O . ILE A 1 277 ? 7.547 -54.783 -0.694 1.00 31.13 262 ILE A O 1
ATOM 1997 N N . TRP A 1 278 ? 9.046 -53.151 -0.908 1.00 30.02 263 TRP A N 1
ATOM 1998 C CA . TRP A 1 278 ? 9.291 -53.028 0.531 1.00 28.84 263 TRP A CA 1
ATOM 1999 C C . TRP A 1 278 ? 9.507 -51.555 0.947 1.00 29.41 263 TRP A C 1
ATOM 2000 O O . TRP A 1 278 ? 9.775 -50.738 0.110 1.00 26.44 263 TRP A O 1
ATOM 2011 N N . ALA A 1 279 ? 9.423 -51.283 2.243 1.00 27.20 264 ALA A N 1
ATOM 2012 C CA . ALA A 1 279 ? 9.499 -49.968 2.762 1.00 30.79 264 ALA A CA 1
ATOM 2013 C C . ALA A 1 279 ? 9.924 -49.999 4.187 1.00 30.65 264 ALA A C 1
ATOM 2014 O O . ALA A 1 279 ? 9.626 -50.958 4.882 1.00 31.28 264 ALA A O 1
ATOM 2016 N N . ILE A 1 280 ? 10.746 -49.015 4.552 1.00 30.70 265 ILE A N 1
ATOM 2017 C CA . ILE A 1 280 ? 11.140 -48.778 5.922 1.00 34.20 265 ILE A CA 1
ATOM 2018 C C . ILE A 1 280 ? 10.738 -47.364 6.314 1.00 32.52 265 ILE A C 1
ATOM 2019 O O . ILE A 1 280 ? 10.894 -46.458 5.454 1.00 34.95 265 ILE A O 1
ATOM 2024 N N . SER A 1 281 ? 10.242 -47.195 7.554 1.00 30.68 266 SER A N 1
ATOM 2025 C CA . SER A 1 281 ? 9.802 -45.898 8.029 1.00 32.41 266 SER A CA 1
ATOM 2026 C C . SER A 1 281 ? 10.279 -45.721 9.419 1.00 33.61 266 SER A C 1
ATOM 2027 O O . SER A 1 281 ? 10.492 -46.717 10.129 1.00 34.34 266 SER A O 1
ATOM 2030 N N . GLY A 1 282 ? 10.587 -44.476 9.794 1.00 31.99 267 GLY A N 1
ATOM 2031 C CA . GLY A 1 282 ? 10.887 -44.127 11.167 1.00 36.23 267 GLY A CA 1
ATOM 2032 C C . GLY A 1 282 ? 10.106 -42.869 11.499 1.00 38.38 267 GLY A C 1
ATOM 2033 O O . GLY A 1 282 ? 10.104 -41.971 10.686 1.00 38.68 267 GLY A O 1
ATOM 2034 N N . THR A 1 283 ? 9.375 -42.867 12.625 1.00 39.33 268 THR A N 1
ATOM 2035 C CA . THR A 1 283 ? 8.536 -41.772 13.076 1.00 39.60 268 THR A CA 1
ATOM 2036 C C . THR A 1 283 ? 9.012 -41.353 14.426 1.00 39.66 268 THR A C 1
ATOM 2037 O O . THR A 1 283 ? 9.107 -42.175 15.320 1.00 39.39 268 THR A O 1
ATOM 2041 N N . TYR A 1 284 ? 9.316 -40.074 14.580 1.00 38.54 269 TYR A N 1
ATOM 2042 C CA . TYR A 1 284 ? 9.667 -39.536 15.863 1.00 39.90 269 TYR A CA 1
ATOM 2043 C C . TYR A 1 284 ? 8.487 -38.742 16.274 1.00 39.61 269 TYR A C 1
ATOM 2044 O O . TYR A 1 284 ? 8.086 -37.878 15.527 1.00 38.46 269 TYR A O 1
ATOM 2053 N N . ALA A 1 285 ? 7.989 -38.975 17.479 1.00 41.23 270 ALA A N 1
ATOM 2054 C CA . ALA A 1 285 ? 6.825 -38.265 17.992 1.00 43.12 270 ALA A CA 1
ATOM 2055 C C . ALA A 1 285 ? 7.161 -37.705 19.322 1.00 46.17 270 ALA A C 1
ATOM 2056 O O . ALA A 1 285 ? 7.878 -38.287 20.133 1.00 48.37 270 ALA A O 1
ATOM 2058 N N . THR A 1 286 ? 6.797 -36.466 19.502 1.00 47.66 271 THR A N 1
ATOM 2059 C CA . THR A 1 286 ? 7.015 -35.788 20.732 1.00 51.15 271 THR A CA 1
ATOM 2060 C C . THR A 1 286 ? 5.948 -34.702 20.975 1.00 52.88 271 THR A C 1
ATOM 2061 O O . THR A 1 286 ? 5.715 -33.776 20.153 1.00 51.52 271 THR A O 1
ATOM 2065 N N . GLY A 1 287 ? 5.298 -34.791 22.124 1.00 55.83 272 GLY A N 1
ATOM 2066 C CA . GLY A 1 287 ? 4.222 -33.826 22.468 1.00 56.89 272 GLY A CA 1
ATOM 2067 C C . GLY A 1 287 ? 3.156 -33.779 21.368 1.00 53.27 272 GLY A C 1
ATOM 2068 O O . GLY A 1 287 ? 2.600 -34.812 21.033 1.00 54.74 272 GLY A O 1
ATOM 2069 N N . PRO A 1 288 ? 2.940 -32.607 20.757 1.00 54.54 273 PRO A N 1
ATOM 2070 C CA . PRO A 1 288 ? 1.859 -32.384 19.792 1.00 53.66 273 PRO A CA 1
ATOM 2071 C C . PRO A 1 288 ? 2.160 -32.744 18.364 1.00 53.72 273 PRO A C 1
ATOM 2072 O O . PRO A 1 288 ? 1.289 -32.647 17.478 1.00 53.89 273 PRO A O 1
ATOM 2076 N N . HIS A 1 289 ? 3.315 -33.311 18.143 1.00 53.19 274 HIS A N 1
ATOM 2077 C CA . HIS A 1 289 ? 4.104 -33.134 16.919 1.00 52.65 274 HIS A CA 1
ATOM 2078 C C . HIS A 1 289 ? 4.656 -34.525 16.464 1.00 46.51 274 HIS A C 1
ATOM 2079 O O . HIS A 1 289 ? 5.210 -35.214 17.324 1.00 44.18 274 HIS A O 1
ATOM 2086 N N . SER A 1 290 ? 4.653 -34.876 15.169 1.00 43.09 275 SER A N 1
ATOM 2087 C CA . SER A 1 290 ? 5.333 -36.028 14.682 1.00 44.08 275 SER A CA 1
ATOM 2088 C C . SER A 1 290 ? 6.040 -35.800 13.351 1.00 41.97 275 SER A C 1
ATOM 2089 O O . SER A 1 290 ? 5.524 -35.112 12.502 1.00 38.89 275 SER A O 1
ATOM 2092 N N . VAL A 1 291 ? 7.125 -36.523 13.080 1.00 41.54 276 VAL A N 1
ATOM 2093 C CA . VAL A 1 291 ? 7.759 -36.403 11.744 1.00 38.79 276 VAL A CA 1
ATOM 2094 C C . VAL A 1 291 ? 8.105 -37.798 11.362 1.00 35.40 276 VAL A C 1
ATOM 2095 O O . VAL A 1 291 ? 8.647 -38.528 12.166 1.00 35.76 276 VAL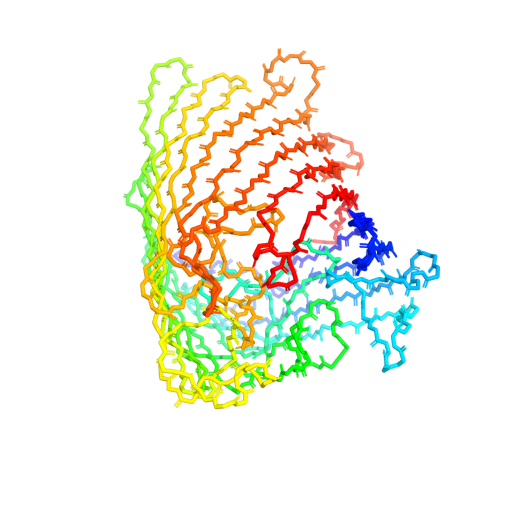 A O 1
ATOM 2099 N N . MET A 1 292 ? 7.804 -38.157 10.141 1.00 34.73 277 MET A N 1
ATOM 2100 C CA . MET A 1 292 ? 8.174 -39.472 9.606 1.00 35.10 277 MET A CA 1
ATOM 2101 C C . MET A 1 292 ? 9.073 -39.372 8.373 1.00 35.39 277 MET A C 1
ATOM 2102 O O . MET A 1 292 ? 8.783 -38.577 7.495 1.00 35.09 277 MET A O 1
ATOM 2107 N N . LEU A 1 293 ? 10.046 -40.275 8.247 1.00 35.32 278 LEU A N 1
ATOM 2108 C CA . LEU A 1 293 ? 10.829 -40.430 7.016 1.00 37.82 278 LEU A CA 1
ATOM 2109 C C . LEU A 1 293 ? 10.568 -41.866 6.538 1.00 35.12 278 LEU A C 1
ATOM 2110 O O . LEU A 1 293 ? 10.549 -42.793 7.373 1.00 34.78 278 LEU A O 1
ATOM 2115 N N . ALA A 1 294 ? 10.341 -42.042 5.239 1.00 31.97 279 ALA A N 1
ATOM 2116 C CA . ALA A 1 294 ? 10.140 -43.412 4.749 1.00 31.63 279 ALA A CA 1
ATOM 2117 C C . ALA A 1 294 ? 10.780 -43.558 3.400 1.00 32.28 279 ALA A C 1
ATOM 2118 O O . ALA A 1 294 ? 10.804 -42.601 2.616 1.00 29.79 279 ALA A O 1
ATOM 2120 N N . TYR A 1 295 ? 11.240 -44.773 3.117 1.00 30.96 280 TYR A N 1
ATOM 2121 C CA . TYR A 1 295 ? 11.801 -45.158 1.818 1.00 29.71 280 TYR A CA 1
ATOM 2122 C C . TYR A 1 295 ? 11.134 -46.427 1.379 1.00 29.45 280 TYR A C 1
ATOM 2123 O O . TYR A 1 295 ? 10.882 -47.284 2.212 1.00 30.70 280 TYR A O 1
ATOM 2132 N N . GLN A 1 296 ? 10.864 -46.538 0.057 1.00 30.38 281 GLN A N 1
ATOM 2133 C CA . GLN A 1 296 ? 10.096 -47.598 -0.503 1.00 28.88 281 GLN A CA 1
ATOM 2134 C C . GLN A 1 296 ? 10.733 -47.957 -1.819 1.00 28.90 281 GLN A C 1
ATOM 2135 O O . GLN A 1 296 ? 11.158 -47.099 -2.578 1.00 27.49 281 GLN A O 1
ATOM 2141 N N . GLN A 1 297 ? 10.825 -49.244 -2.145 1.00 29.07 282 GLN A N 1
ATOM 2142 C CA . GLN A 1 297 ? 11.450 -49.588 -3.444 1.00 28.80 282 GLN A CA 1
ATOM 2143 C C . GLN A 1 297 ? 10.802 -50.835 -4.031 1.00 28.40 282 GLN A C 1
ATOM 2144 O O . GLN A 1 297 ? 10.420 -51.778 -3.299 1.00 30.27 282 GLN A O 1
ATOM 2150 N N . ASN A 1 298 ? 10.652 -50.825 -5.332 1.00 28.57 283 ASN A N 1
ATOM 2151 C CA . ASN A 1 298 ? 10.172 -51.952 -6.097 1.00 30.90 283 ASN A CA 1
ATOM 2152 C C . ASN A 1 298 ? 11.316 -52.633 -6.832 1.00 34.23 283 ASN A C 1
ATOM 2153 O O . ASN A 1 298 ? 12.176 -51.906 -7.353 1.00 28.97 283 ASN A O 1
ATOM 2158 N N . THR A 1 299 ? 11.325 -53.967 -6.898 1.00 33.38 284 THR A N 1
ATOM 2159 C CA . THR A 1 299 ? 12.257 -54.672 -7.792 1.00 34.94 284 THR A CA 1
ATOM 2160 C C . THR A 1 299 ? 11.404 -55.766 -8.540 1.00 35.99 284 THR A C 1
ATOM 2161 O O . THR A 1 299 ? 10.193 -56.015 -8.210 1.00 32.22 284 THR A O 1
ATOM 2165 N N . GLY A 1 300 ? 12.024 -56.398 -9.510 1.00 34.11 285 GLY A N 1
ATOM 2166 C CA . GLY A 1 300 ? 11.427 -57.367 -10.419 1.00 36.55 285 GLY A CA 1
ATOM 2167 C C . GLY A 1 300 ? 11.018 -56.784 -11.762 1.00 38.63 285 GLY A C 1
ATOM 2168 O O . GLY A 1 300 ? 11.291 -55.627 -12.049 1.00 40.18 285 GLY A O 1
ATOM 2169 N N . ASN A 1 301 ? 10.301 -57.541 -12.566 1.00 36.33 286 ASN A N 1
ATOM 2170 C CA . ASN A 1 301 ? 9.927 -57.102 -13.870 1.00 36.39 286 ASN A CA 1
ATOM 2171 C C . ASN A 1 301 ? 8.461 -56.567 -14.000 1.00 35.55 286 ASN A C 1
ATOM 2172 O O . ASN A 1 301 ? 7.883 -56.522 -15.107 1.00 37.66 286 ASN A O 1
ATOM 2177 N N . VAL A 1 302 ? 7.879 -56.127 -12.891 1.00 33.82 287 VAL A N 1
ATOM 2178 C CA . VAL A 1 302 ? 6.632 -55.445 -12.915 1.00 31.95 287 VAL A CA 1
ATOM 2179 C C . VAL A 1 302 ? 6.627 -54.622 -11.709 1.00 31.19 287 VAL A C 1
ATOM 2180 O O . VAL A 1 302 ? 7.253 -54.983 -10.696 1.00 30.87 287 VAL A O 1
ATOM 2184 N N . GLY A 1 303 ? 5.848 -53.532 -11.745 1.00 30.88 288 GLY A N 1
ATOM 2185 C CA . GLY A 1 303 ? 5.467 -52.832 -10.529 1.00 29.98 288 GLY A CA 1
ATOM 2186 C C . GLY A 1 303 ? 4.457 -53.559 -9.644 1.00 28.65 288 GLY A C 1
ATOM 2187 O O . GLY A 1 303 ? 4.084 -54.682 -9.921 1.00 29.30 288 GLY A O 1
ATOM 2188 N N . TYR A 1 304 ? 4.104 -52.933 -8.538 1.00 28.94 289 TYR A N 1
ATOM 2189 C CA . TYR A 1 304 ? 3.127 -53.439 -7.569 1.00 28.85 289 TYR A CA 1
ATOM 2190 C C . TYR A 1 304 ? 1.706 -53.129 -8.117 1.00 31.36 289 TYR A C 1
ATOM 2191 O O . TYR A 1 304 ? 1.032 -52.195 -7.660 1.00 30.95 289 TYR A O 1
ATOM 2200 N N . ASP A 1 305 ? 1.288 -53.901 -9.139 1.00 32.68 290 ASP A N 1
ATOM 2201 C CA . ASP A 1 305 ? 0.067 -53.578 -9.983 1.00 33.71 290 ASP A CA 1
ATOM 2202 C C . ASP A 1 305 ? -1.153 -54.217 -9.220 1.00 33.62 290 ASP A C 1
ATOM 2203 O O . ASP A 1 305 ? -1.745 -55.169 -9.700 1.00 35.39 290 ASP A O 1
ATOM 2208 N N . TYR A 1 306 ? -1.354 -53.796 -7.961 1.00 31.79 291 TYR A N 1
ATOM 2209 C CA . TYR A 1 306 ? -2.407 -54.297 -7.096 1.00 30.39 291 TYR A CA 1
ATOM 2210 C C . TYR A 1 306 ? -3.795 -53.808 -7.587 1.00 32.35 291 TYR A C 1
ATOM 2211 O O . TYR A 1 306 ? -3.970 -52.780 -8.285 1.00 32.23 291 TYR A O 1
ATOM 2220 N N . GLY A 1 307 ? -4.815 -54.539 -7.214 1.00 30.47 292 GLY A N 1
ATOM 2221 C CA . GLY A 1 307 ? -6.166 -54.053 -7.521 1.00 29.60 292 GLY A CA 1
ATOM 2222 C C . GLY A 1 307 ? -6.644 -54.358 -8.899 1.00 30.70 292 GLY A C 1
ATOM 2223 O O . GLY A 1 307 ? -7.735 -53.980 -9.209 1.00 34.56 292 GLY A O 1
ATOM 2224 N N . GLN A 1 308 ? -5.929 -55.125 -9.712 1.00 30.21 293 GLN A N 1
ATOM 2225 C CA . GLN A 1 308 ? -6.294 -55.335 -11.089 1.00 31.99 293 GLN A CA 1
ATOM 2226 C C . GLN A 1 308 ? -6.857 -56.763 -11.312 1.00 32.91 293 GLN A C 1
ATOM 2227 O O . GLN A 1 308 ? -7.114 -57.109 -12.442 1.00 32.18 293 GLN A O 1
ATOM 2233 N N . ASN A 1 309 ? -6.923 -57.592 -10.276 1.00 31.28 294 ASN A N 1
ATOM 2234 C CA . ASN A 1 309 ? -7.331 -59.033 -10.449 1.00 33.77 294 ASN A CA 1
ATOM 2235 C C . ASN A 1 309 ? -8.128 -59.451 -9.227 1.00 33.75 294 ASN A C 1
ATOM 2236 O O . ASN A 1 309 ? -7.761 -60.456 -8.551 1.00 34.60 294 ASN A O 1
ATOM 2241 N N . ALA A 1 310 ? -9.123 -58.645 -8.828 1.00 30.68 295 ALA A N 1
ATOM 2242 C CA . ALA A 1 310 ? -10.019 -58.964 -7.769 1.00 30.51 295 ALA A CA 1
ATOM 2243 C C . ALA A 1 310 ? -9.305 -59.271 -6.462 1.00 31.06 295 ALA A C 1
ATOM 2244 O O . ALA A 1 310 ? -9.655 -60.171 -5.740 1.00 31.19 295 ALA A O 1
ATOM 2246 N N . ASP A 1 311 ? -8.267 -58.487 -6.203 1.00 30.41 296 ASP A N 1
ATOM 2247 C CA . ASP A 1 311 ? -7.305 -58.738 -5.166 1.00 33.55 296 ASP A CA 1
ATOM 2248 C C . ASP A 1 311 ? -7.299 -57.683 -4.061 1.00 32.62 296 ASP A C 1
ATOM 2249 O O . ASP A 1 311 ? -6.336 -57.630 -3.327 1.00 31.41 296 ASP A O 1
ATOM 2254 N N . GLY A 1 312 ? -8.364 -56.881 -3.971 1.00 31.34 297 GLY A N 1
ATOM 2255 C CA . GLY A 1 312 ? -8.459 -55.948 -2.928 1.00 32.45 297 GLY A CA 1
ATOM 2256 C C . GLY A 1 312 ? -7.932 -54.606 -3.376 1.00 33.89 297 GLY A C 1
ATOM 2257 O O . GLY A 1 312 ? -6.724 -54.446 -3.612 1.00 30.48 297 GLY A O 1
ATOM 2258 N N . PHE A 1 313 ? -8.859 -53.636 -3.444 1.00 32.61 298 PHE A N 1
ATOM 2259 C CA . PHE A 1 313 ? -8.505 -52.285 -3.762 1.00 30.20 298 PHE A CA 1
ATOM 2260 C C . PHE A 1 313 ? -7.632 -51.571 -2.712 1.00 30.78 298 PHE A C 1
ATOM 2261 O O . PHE A 1 313 ? -7.078 -50.566 -2.970 1.00 31.95 298 PHE A O 1
ATOM 2269 N N . GLN A 1 314 ? -7.553 -52.027 -1.465 1.00 29.78 299 GLN A N 1
ATOM 2270 C CA . GLN A 1 314 ? -6.814 -51.390 -0.460 1.00 28.73 299 GLN A CA 1
ATOM 2271 C C . GLN A 1 314 ? -5.613 -52.259 -0.050 1.00 28.58 299 GLN A C 1
ATOM 2272 O O . GLN A 1 314 ? -5.058 -52.067 1.042 1.00 28.29 299 GLN A O 1
ATOM 2278 N N . SER A 1 315 ? -5.203 -53.223 -0.893 1.00 30.39 300 SER A N 1
ATOM 2279 C CA . SER A 1 315 ? -4.130 -54.157 -0.525 1.00 32.85 300 SER A CA 1
ATOM 2280 C C . SER A 1 315 ? -2.730 -53.472 -0.683 1.00 29.38 300 SER A C 1
ATOM 2281 O O . SER A 1 315 ? -1.905 -53.912 -1.458 1.00 30.25 300 SER A O 1
ATOM 2284 N N . ILE A 1 316 ? -2.498 -52.386 0.050 1.00 29.96 301 ILE A N 1
ATOM 2285 C CA . ILE A 1 316 ? -1.353 -51.465 -0.184 1.00 29.79 301 ILE A CA 1
ATOM 2286 C C . ILE A 1 316 ? -0.922 -50.965 1.191 1.00 29.80 301 ILE A C 1
ATOM 2287 O O . ILE A 1 316 ? -1.043 -49.794 1.445 1.00 29.91 301 ILE A O 1
ATOM 2292 N N . TYR A 1 317 ? -0.479 -51.837 2.086 1.00 27.74 302 TYR A N 1
ATOM 2293 C CA . TYR A 1 317 ? -0.149 -51.461 3.489 1.00 29.19 302 TYR A CA 1
ATOM 2294 C C . TYR A 1 317 ? 1.352 -50.960 3.533 1.00 30.89 302 TYR A C 1
ATOM 2295 O O . TYR A 1 317 ? 2.231 -51.631 3.989 1.00 32.35 302 TYR A O 1
ATOM 2304 N N . LEU A 1 318 ? 1.625 -49.868 2.837 1.00 28.24 303 LEU A N 1
ATOM 2305 C CA . LEU A 1 318 ? 2.971 -49.291 2.695 1.00 31.58 303 LEU A CA 1
ATOM 2306 C C . LEU A 1 318 ? 2.841 -47.752 2.934 1.00 30.59 303 LEU A C 1
ATOM 2307 O O . LEU A 1 318 ? 1.752 -47.211 2.764 1.00 30.76 303 LEU A O 1
ATOM 2312 N N . PRO A 1 319 ? 3.908 -47.096 3.325 1.00 30.77 304 PRO A N 1
ATOM 2313 C CA . PRO A 1 319 ? 3.803 -45.656 3.800 1.00 29.76 304 PRO A CA 1
ATOM 2314 C C . PRO A 1 319 ? 3.742 -44.639 2.670 1.00 29.36 304 PRO A C 1
ATOM 2315 O O . PRO A 1 319 ? 3.202 -43.573 2.799 1.00 28.53 304 PRO A O 1
ATOM 2319 N N . ASN A 1 320 ? 4.311 -44.925 1.511 1.00 31.05 305 ASN A N 1
ATOM 2320 C CA . ASN A 1 320 ? 4.410 -43.885 0.444 1.00 30.98 305 ASN A CA 1
ATOM 2321 C C . ASN A 1 320 ? 3.266 -44.105 -0.510 1.00 34.84 305 ASN A C 1
ATOM 2322 O O . ASN A 1 320 ? 3.414 -44.584 -1.670 1.00 33.31 305 ASN A O 1
ATOM 2327 N N . SER A 1 321 ? 2.117 -43.645 -0.035 1.00 34.77 306 SER A N 1
ATOM 2328 C CA . SER A 1 321 ? 0.836 -44.002 -0.609 1.00 36.53 306 SER A CA 1
ATOM 2329 C C . SER A 1 321 ? -0.177 -42.925 -0.247 1.00 36.37 306 SER A C 1
ATOM 2330 O O . SER A 1 321 ? -0.604 -42.863 0.898 1.00 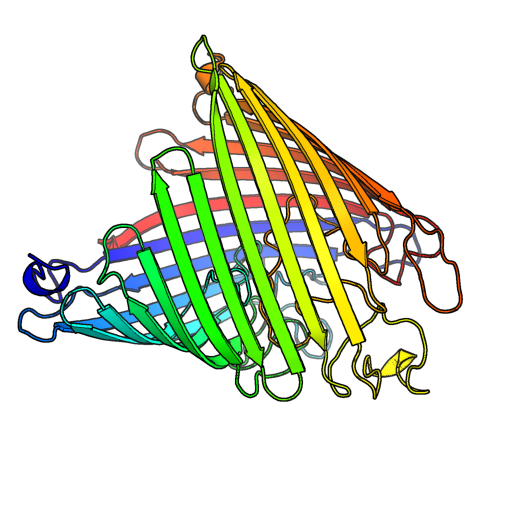33.49 306 SER A O 1
ATOM 2333 N N . TYR A 1 322 ? -0.500 -42.088 -1.209 1.00 33.76 307 TYR A N 1
ATOM 2334 C CA . TYR A 1 322 ? -1.473 -40.981 -1.048 1.00 37.78 307 TYR A CA 1
ATOM 2335 C C . TYR A 1 322 ? -2.330 -40.987 -2.290 1.00 35.79 307 TYR A C 1
ATOM 2336 O O . TYR A 1 322 ? -3.039 -41.931 -2.473 1.00 39.21 307 TYR A O 1
ATOM 2345 N N . MET A 1 323 ? -2.247 -40.037 -3.208 1.00 37.40 308 MET A N 1
ATOM 2346 C CA . MET A 1 323 ? -3.006 -40.192 -4.445 1.00 35.53 308 MET A CA 1
ATOM 2347 C C . MET A 1 323 ? -2.215 -41.207 -5.290 1.00 36.84 308 MET A C 1
ATOM 2348 O O . MET A 1 323 ? -2.763 -42.177 -5.738 1.00 32.57 308 MET A O 1
ATOM 2353 N N . SER A 1 324 ? -0.905 -40.992 -5.502 1.00 31.99 309 SER A N 1
ATOM 2354 C CA . SER A 1 324 ? -0.077 -42.035 -6.104 1.00 32.11 309 SER A CA 1
ATOM 2355 C C . SER A 1 324 ? 0.398 -42.997 -5.072 1.00 30.54 309 SER A C 1
ATOM 2356 O O . SER A 1 324 ? 0.629 -42.631 -3.919 1.00 29.87 309 SER A O 1
ATOM 2359 N N . ASP A 1 325 ? 0.580 -44.250 -5.468 1.00 31.83 310 ASP A N 1
ATOM 2360 C CA . ASP A 1 325 ? 1.082 -45.255 -4.548 1.00 30.51 310 ASP A CA 1
ATOM 2361 C C . ASP A 1 325 ? 2.549 -45.575 -4.731 1.00 28.95 310 ASP A C 1
ATOM 2362 O O . ASP A 1 325 ? 3.067 -46.475 -4.013 1.00 30.12 310 ASP A O 1
ATOM 2367 N N . PHE A 1 326 ? 3.238 -44.931 -5.659 1.00 30.35 311 PHE A N 1
ATOM 2368 C CA . PHE A 1 326 ? 4.755 -45.117 -5.737 1.00 30.13 311 PHE A CA 1
ATOM 2369 C C . PHE A 1 326 ? 5.112 -46.590 -5.936 1.00 29.15 311 PHE A C 1
ATOM 2370 O O . PHE A 1 326 ? 5.954 -47.169 -5.307 1.00 29.73 311 PHE A O 1
ATOM 2378 N N . ILE A 1 327 ? 4.452 -47.124 -6.964 1.00 29.88 312 ILE A N 1
ATOM 2379 C CA . ILE A 1 327 ? 4.378 -48.593 -7.246 1.00 28.98 312 ILE A CA 1
ATOM 2380 C C . ILE A 1 327 ? 4.801 -48.894 -8.636 1.00 28.68 312 ILE A C 1
ATOM 2381 O O . ILE A 1 327 ? 4.638 -49.994 -9.079 1.00 29.62 312 ILE A O 1
ATOM 2386 N N . GLY A 1 328 ? 5.441 -47.993 -9.321 1.00 29.26 313 GLY A N 1
ATOM 2387 C CA . GLY A 1 328 ? 5.985 -48.246 -10.633 1.00 29.11 313 GLY A CA 1
ATOM 2388 C C . GLY A 1 328 ? 7.138 -49.268 -10.623 1.00 29.17 313 GLY A C 1
ATOM 2389 O O . GLY A 1 328 ? 7.793 -49.556 -9.600 1.00 27.61 313 GLY A O 1
ATOM 2390 N N . ASN A 1 329 ? 7.318 -49.800 -11.795 1.00 30.23 314 ASN A N 1
ATOM 2391 C CA . ASN A 1 329 ? 8.298 -50.812 -12.091 1.00 32.57 314 ASN A CA 1
ATOM 2392 C C . ASN A 1 329 ? 9.728 -50.239 -11.758 1.00 31.61 314 ASN A C 1
ATOM 2393 O O . ASN A 1 329 ? 10.074 -49.222 -12.287 1.00 31.61 314 ASN A O 1
ATOM 2398 N N . HIS A 1 330 ? 10.439 -50.891 -10.803 1.00 29.61 315 HIS A N 1
ATOM 2399 C CA . HIS A 1 330 ? 11.800 -50.435 -10.284 1.00 34.44 315 HIS A CA 1
ATOM 2400 C C . HIS A 1 330 ? 11.745 -49.147 -9.530 1.00 33.12 315 HIS A C 1
ATOM 2401 O O . HIS A 1 330 ? 12.770 -48.595 -9.264 1.00 33.12 315 HIS A O 1
ATOM 2408 N N . GLU A 1 331 ? 10.527 -48.611 -9.195 1.00 31.04 316 GLU A N 1
ATOM 2409 C CA . GLU A 1 331 ? 10.459 -47.291 -8.624 1.00 29.43 316 GLU A CA 1
ATOM 2410 C C . GLU A 1 331 ? 11.020 -47.269 -7.205 1.00 31.44 316 GLU A C 1
ATOM 2411 O O . GLU A 1 331 ? 10.653 -48.082 -6.337 1.00 29.15 316 GLU A O 1
ATOM 2417 N N . LYS A 1 332 ? 11.879 -46.309 -6.962 1.00 28.81 317 LYS A N 1
ATOM 2418 C CA . LYS A 1 332 ? 12.259 -45.961 -5.603 1.00 29.62 317 LYS A CA 1
ATOM 2419 C C . LYS A 1 332 ? 11.526 -44.714 -5.115 1.00 27.29 317 LYS A C 1
ATOM 2420 O O . LYS A 1 332 ? 11.298 -43.857 -5.919 1.00 29.07 317 LYS A O 1
ATOM 2426 N N . SER A 1 333 ? 11.287 -44.541 -3.784 1.00 26.33 318 SER A N 1
ATOM 2427 C CA . SER A 1 333 ? 10.711 -43.272 -3.375 1.00 28.70 318 SER A CA 1
ATOM 2428 C C . SER A 1 333 ? 11.028 -42.947 -1.908 1.00 29.30 318 SER A C 1
ATOM 2429 O O . SER A 1 333 ? 11.381 -43.831 -1.097 1.00 29.31 318 SER A O 1
ATOM 2432 N N . ALA A 1 334 ? 10.951 -41.659 -1.592 1.00 29.59 319 ALA A N 1
ATOM 2433 C CA . ALA A 1 334 ? 11.336 -41.154 -0.284 1.00 30.61 319 ALA A CA 1
ATOM 2434 C C . ALA A 1 334 ? 10.314 -40.117 0.131 1.00 31.12 319 ALA A C 1
ATOM 2435 O O . ALA A 1 334 ? 9.858 -39.342 -0.707 1.00 31.03 319 ALA A O 1
ATOM 2437 N N . GLN A 1 335 ? 9.945 -40.159 1.406 1.00 30.38 320 GLN A N 1
ATOM 2438 C CA . GLN A 1 335 ? 8.971 -39.307 1.940 1.00 29.94 320 GLN A CA 1
ATOM 2439 C C . GLN A 1 335 ? 9.442 -38.639 3.215 1.00 31.13 320 GLN A C 1
ATOM 2440 O O . GLN A 1 335 ? 10.044 -39.262 4.071 1.00 31.79 320 GLN A O 1
ATOM 2446 N N . ILE A 1 336 ? 8.987 -37.423 3.375 1.00 32.29 321 ILE A N 1
ATOM 2447 C CA . ILE A 1 336 ? 8.956 -36.753 4.673 1.00 36.04 321 ILE A CA 1
ATOM 2448 C C . ILE A 1 336 ? 7.520 -36.308 4.988 1.00 35.66 321 ILE A C 1
ATOM 2449 O O . ILE A 1 336 ? 6.842 -35.791 4.127 1.00 35.72 321 ILE A O 1
ATOM 2454 N N . GLN A 1 337 ? 7.103 -36.478 6.243 1.00 34.96 322 GLN A N 1
ATOM 2455 C CA . GLN A 1 337 ? 5.706 -36.262 6.650 1.00 35.50 322 GLN A CA 1
ATOM 2456 C C . GLN A 1 337 ? 5.733 -35.525 7.938 1.00 34.67 322 GLN A C 1
ATOM 2457 O O . GLN A 1 337 ? 6.551 -35.825 8.828 1.00 33.40 322 GLN A O 1
ATOM 2463 N N . TYR A 1 338 ? 4.885 -34.534 8.073 1.00 34.79 323 TYR A N 1
ATOM 2464 C CA . TYR A 1 338 ? 4.817 -33.849 9.367 1.00 37.56 323 TYR A CA 1
ATOM 2465 C C . TYR A 1 338 ? 3.362 -33.850 9.834 1.00 38.26 323 TYR A C 1
ATOM 2466 O O . TYR A 1 338 ? 2.511 -33.577 8.992 1.00 36.99 323 TYR A O 1
ATOM 2475 N N . ASN A 1 339 ? 3.121 -34.094 11.137 1.00 38.30 324 ASN A N 1
ATOM 2476 C CA . ASN A 1 339 ? 1.727 -34.246 11.697 1.00 41.00 324 ASN A CA 1
ATOM 2477 C C . ASN A 1 339 ? 1.691 -33.421 12.948 1.00 43.80 324 ASN A C 1
ATOM 2478 O O . ASN A 1 339 ? 2.633 -33.473 13.764 1.00 40.86 324 ASN A O 1
ATOM 2483 N N . VAL A 1 340 ? 0.660 -32.585 13.030 1.00 44.27 325 VAL A N 1
ATOM 2484 C CA . VAL A 1 340 ? 0.367 -31.814 14.234 1.00 47.63 325 VAL A CA 1
ATOM 2485 C C . VAL A 1 340 ? -1.035 -32.136 14.788 1.00 48.76 325 VAL A C 1
ATOM 2486 O O . VAL A 1 340 ? -2.028 -32.013 14.054 1.00 43.72 325 VAL A O 1
ATOM 2490 N N . ASP A 1 341 ? -1.074 -32.404 16.101 1.00 49.56 326 ASP A N 1
ATOM 2491 C CA . ASP A 1 341 ? -2.270 -32.477 16.888 1.00 53.17 326 ASP A CA 1
ATOM 2492 C C . ASP A 1 341 ? -2.575 -31.131 17.643 1.00 53.31 326 ASP A C 1
ATOM 2493 O O . ASP A 1 341 ? -1.959 -30.797 18.693 1.00 52.83 326 ASP A O 1
ATOM 2498 N N . PHE A 1 342 ? -3.596 -30.438 17.123 1.00 51.21 327 PHE A N 1
ATOM 2499 C CA . PHE A 1 342 ? -3.970 -29.118 17.587 1.00 53.60 327 PHE A CA 1
ATOM 2500 C C . PHE A 1 342 ? -4.672 -29.111 18.907 1.00 55.21 327 PHE A C 1
ATOM 2501 O O . PHE A 1 342 ? -4.697 -28.061 19.535 1.00 60.42 327 PHE A O 1
ATOM 2509 N N . GLY A 1 343 ? -5.118 -30.267 19.364 1.00 54.82 328 GLY A N 1
ATOM 2510 C CA . GLY A 1 343 ? -5.581 -30.447 20.748 1.00 59.12 328 GLY A CA 1
ATOM 2511 C C . GLY A 1 343 ? -4.441 -30.486 21.746 1.00 59.89 328 GLY A C 1
ATOM 2512 O O . GLY A 1 343 ? -4.469 -29.782 22.739 1.00 63.01 328 GLY A O 1
ATOM 2513 N N . LYS A 1 344 ? -3.412 -31.301 21.481 1.00 61.21 329 LYS A N 1
ATOM 2514 C CA . LYS A 1 344 ? -2.253 -31.365 22.384 1.00 63.49 329 LYS A CA 1
ATOM 2515 C C . LYS A 1 344 ? -1.569 -30.071 22.446 1.00 64.87 329 LYS A C 1
ATOM 2516 O O . LYS A 1 344 ? -1.022 -29.691 23.458 1.00 70.24 329 LYS A O 1
ATOM 2522 N N . LEU A 1 345 ? -1.607 -29.372 21.344 1.00 65.16 330 LEU A N 1
ATOM 2523 C CA . LEU A 1 345 ? -0.971 -28.069 21.267 1.00 68.32 330 LEU A CA 1
ATOM 2524 C C . LEU A 1 345 ? -1.719 -27.025 22.032 1.00 69.56 330 LEU A C 1
ATOM 2525 O O . LEU A 1 345 ? -1.127 -26.013 22.369 1.00 72.83 330 LEU A O 1
ATOM 2530 N N . GLY A 1 346 ? -2.997 -27.254 22.331 1.00 70.66 331 GLY A N 1
ATOM 2531 C CA . GLY A 1 346 ? -3.762 -26.327 23.127 1.00 70.95 331 GLY A CA 1
ATOM 2532 C C . GLY A 1 346 ? -4.652 -25.452 22.275 1.00 74.54 331 GLY A C 1
ATOM 2533 O O . GLY A 1 346 ? -5.200 -24.504 22.788 1.00 75.87 331 GLY A O 1
ATOM 2534 N N . VAL A 1 347 ? -4.852 -25.740 20.993 1.00 73.09 332 VAL A N 1
ATOM 2535 C CA . VAL A 1 347 ? -5.640 -24.812 20.126 1.00 75.81 332 VAL A CA 1
ATOM 2536 C C . VAL A 1 347 ? -7.093 -25.247 19.829 1.00 73.92 332 VAL A C 1
ATOM 2537 O O . VAL A 1 347 ? -7.976 -24.409 19.766 1.00 75.18 332 VAL A O 1
ATOM 2541 N N . LEU A 1 348 ? -7.321 -26.531 19.601 1.00 69.11 333 LEU A N 1
ATOM 2542 C CA . LEU A 1 348 ? -8.646 -27.069 19.217 1.00 68.11 333 LEU A CA 1
ATOM 2543 C C . LEU A 1 348 ? -8.661 -28.615 19.306 1.00 62.19 333 LEU A C 1
ATOM 2544 O O . LEU A 1 348 ? -8.086 -29.289 18.459 1.00 56.84 333 LEU A O 1
ATOM 2549 N N . PRO A 1 349 ? -9.303 -29.179 20.353 1.00 62.30 334 PRO A N 1
ATOM 2550 C CA . PRO A 1 349 ? -9.257 -30.633 20.443 1.00 59.34 334 PRO A CA 1
ATOM 2551 C C . PRO A 1 349 ? -9.984 -31.255 19.246 1.00 58.24 334 PRO A C 1
ATOM 2552 O O . PRO A 1 349 ? -10.976 -30.678 18.684 1.00 57.07 334 PRO A O 1
ATOM 2556 N N . GLY A 1 350 ? -9.407 -32.361 18.798 1.00 55.43 335 GLY A N 1
ATOM 2557 C CA . GLY A 1 350 ? -9.814 -33.043 17.634 1.00 52.23 335 GLY A CA 1
ATOM 2558 C C . GLY A 1 350 ? -9.471 -32.477 16.281 1.00 49.36 335 GLY A C 1
ATOM 2559 O O . GLY A 1 350 ? -9.913 -33.079 15.299 1.00 46.37 335 GLY A O 1
ATOM 2560 N N . LEU A 1 351 ? -8.710 -31.372 16.190 1.00 48.44 336 LEU A N 1
ATOM 2561 C CA . LEU A 1 351 ? -8.204 -30.859 14.890 1.00 46.09 336 LEU A CA 1
ATOM 2562 C C . LEU A 1 351 ? -6.782 -31.350 14.675 1.00 45.80 336 LEU A C 1
ATOM 2563 O O . LEU A 1 351 ? -5.967 -31.222 15.586 1.00 45.35 336 LEU A O 1
ATOM 2568 N N . ASN A 1 352 ? -6.509 -31.974 13.512 1.00 45.70 337 ASN A N 1
ATOM 2569 C CA . ASN A 1 352 ? -5.197 -32.522 13.138 1.00 49.61 337 ASN A CA 1
ATOM 2570 C C . ASN A 1 352 ? -4.811 -32.078 11.737 1.00 47.61 337 ASN A C 1
ATOM 2571 O O . ASN A 1 352 ? -5.684 -31.941 10.845 1.00 45.39 337 ASN A O 1
ATOM 2576 N N . TRP A 1 353 ? -3.513 -31.927 11.501 1.00 43.83 338 TRP A N 1
ATOM 2577 C CA . TRP A 1 353 ? -3.001 -31.519 10.172 1.00 42.46 338 TRP A CA 1
ATOM 2578 C C . TRP A 1 353 ? -1.827 -32.444 9.825 1.00 40.33 338 TRP A C 1
ATOM 2579 O O . TRP A 1 353 ? -0.948 -32.673 10.689 1.00 39.04 338 TRP A O 1
ATOM 2590 N N . THR A 1 354 ? -1.834 -32.952 8.609 1.00 36.61 339 THR A N 1
ATOM 2591 C CA . THR A 1 354 ? -0.778 -33.777 8.071 1.00 38.61 339 THR A CA 1
ATOM 2592 C C . THR A 1 354 ? -0.301 -33.120 6.793 1.00 38.19 339 THR A C 1
ATOM 2593 O O . THR A 1 354 ? -1.145 -32.667 5.936 1.00 37.47 339 THR A O 1
ATOM 2597 N N . THR A 1 355 ? 1.020 -32.967 6.678 1.00 36.88 340 THR A N 1
ATOM 2598 C CA . THR A 1 355 ? 1.592 -32.481 5.399 1.00 38.14 340 THR A CA 1
ATOM 2599 C C . THR A 1 355 ? 2.689 -33.495 5.059 1.00 36.62 340 THR A C 1
ATOM 2600 O O . THR A 1 355 ? 3.370 -33.997 5.954 1.00 36.69 340 THR A O 1
ATOM 2604 N N . ALA A 1 356 ? 2.858 -33.789 3.777 1.00 34.24 341 ALA A N 1
ATOM 2605 C CA . ALA A 1 356 ? 3.852 -34.703 3.354 1.00 33.93 341 ALA A CA 1
ATOM 2606 C C . ALA A 1 356 ? 4.319 -34.386 1.939 1.00 33.66 341 ALA A C 1
ATOM 2607 O O . ALA A 1 356 ? 3.597 -33.764 1.127 1.00 36.12 341 ALA A O 1
ATOM 2609 N N . PHE A 1 357 ? 5.547 -34.786 1.666 1.00 32.35 342 PHE A N 1
ATOM 2610 C CA . PHE A 1 357 ? 6.169 -34.692 0.358 1.00 32.22 342 PHE A CA 1
ATOM 2611 C C . PHE A 1 357 ? 6.806 -36.059 0.024 1.00 31.13 342 PHE A C 1
ATOM 2612 O O . PHE A 1 357 ? 7.454 -36.580 0.879 1.00 31.40 342 PHE A O 1
ATOM 2620 N N . VAL A 1 358 ? 6.468 -36.627 -1.143 1.00 30.44 343 VAL A N 1
ATOM 2621 C CA . VAL A 1 358 ? 6.979 -37.901 -1.586 1.00 34.42 343 VAL A CA 1
ATOM 2622 C C . VAL A 1 358 ? 7.538 -37.736 -3.017 1.00 33.75 343 VAL A C 1
ATOM 2623 O O . VAL A 1 358 ? 6.918 -37.044 -3.869 1.00 32.41 343 VAL A O 1
ATOM 2627 N N . TYR A 1 359 ? 8.754 -38.257 -3.210 1.00 33.99 344 TYR A N 1
ATOM 2628 C CA . TYR A 1 359 ? 9.472 -38.107 -4.505 1.00 32.88 344 TYR A CA 1
ATOM 2629 C C . TYR A 1 359 ? 9.818 -39.511 -4.928 1.00 32.26 344 TYR A C 1
ATOM 2630 O O . TYR A 1 359 ? 10.483 -40.257 -4.130 1.00 30.64 344 TYR A O 1
ATOM 2639 N N . GLY A 1 360 ? 9.529 -39.827 -6.184 1.00 29.67 345 GLY A N 1
ATOM 2640 C CA . GLY A 1 360 ? 9.710 -41.168 -6.737 1.00 29.47 345 GLY A CA 1
ATOM 2641 C C . GLY A 1 360 ? 10.541 -41.081 -7.970 1.00 31.08 345 GLY A C 1
ATOM 2642 O O . GLY A 1 360 ? 10.383 -40.132 -8.729 1.00 31.40 345 GLY A O 1
ATOM 2643 N N . TRP A 1 361 ? 11.391 -42.105 -8.233 1.00 31.09 346 TRP A N 1
ATOM 2644 C CA . TRP A 1 361 ? 12.250 -42.058 -9.395 1.00 31.04 346 TRP A CA 1
ATOM 2645 C C . TRP A 1 361 ? 12.648 -43.427 -9.866 1.00 30.49 346 TRP A C 1
ATOM 2646 O O . TRP A 1 361 ? 12.313 -44.399 -9.194 1.00 28.78 346 TRP A O 1
ATOM 2657 N N . ASP A 1 362 ? 13.455 -43.524 -10.919 1.00 29.83 347 ASP A N 1
ATOM 2658 C CA . ASP A 1 362 ? 13.868 -44.868 -11.412 1.00 31.95 347 ASP A CA 1
ATOM 2659 C C . ASP A 1 362 ? 12.655 -45.704 -11.952 1.00 30.64 347 ASP A C 1
ATOM 2660 O O . ASP A 1 362 ? 12.684 -46.933 -11.974 1.00 32.28 347 ASP A O 1
ATOM 2665 N N . ILE A 1 363 ? 11.613 -45.046 -12.371 1.00 31.95 348 ILE A N 1
ATOM 2666 C CA . ILE A 1 363 ? 10.432 -45.764 -12.848 1.00 32.27 348 ILE A CA 1
ATOM 2667 C C . ILE A 1 363 ? 10.691 -46.140 -14.298 1.00 35.23 348 ILE A C 1
ATOM 2668 O O . ILE A 1 363 ? 11.079 -45.269 -15.159 1.00 35.75 348 ILE A O 1
ATOM 2673 N N . LYS A 1 364 ? 10.560 -47.456 -14.544 1.00 36.50 349 LYS A N 1
ATOM 2674 C CA . LYS A 1 364 ? 10.663 -48.022 -15.883 1.00 39.98 349 LYS A CA 1
ATOM 2675 C C . LYS A 1 364 ? 9.332 -48.015 -16.591 1.00 39.61 349 LYS A C 1
ATOM 2676 O O . LYS A 1 364 ? 8.409 -48.571 -16.089 1.00 37.05 349 LYS A O 1
ATOM 2682 N N . VAL A 1 365 ? 9.276 -47.447 -17.773 1.00 41.60 350 VAL A N 1
ATOM 2683 C CA . VAL A 1 365 ? 8.054 -47.433 -18.566 1.00 41.65 350 VAL A CA 1
ATOM 2684 C C . VAL A 1 365 ? 8.493 -48.081 -19.852 1.00 45.40 350 VAL A C 1
ATOM 2685 O O . VAL A 1 365 ? 9.498 -47.668 -20.517 1.00 41.42 350 VAL A O 1
ATOM 2689 N N . ARG A 1 366 ? 7.792 -49.178 -20.158 1.00 43.52 351 ARG A N 1
ATOM 2690 C CA . ARG A 1 366 ? 8.238 -50.186 -21.054 1.00 45.12 351 ARG A CA 1
ATOM 2691 C C . ARG A 1 366 ? 8.447 -49.581 -22.411 1.00 45.61 351 ARG A C 1
ATOM 2692 O O . ARG A 1 366 ? 7.550 -48.918 -22.881 1.00 45.88 351 ARG A O 1
ATOM 2700 N N . ASN A 1 367 ? 9.586 -49.812 -23.046 1.00 50.29 352 ASN A N 1
ATOM 2701 C CA . ASN A 1 367 ? 9.937 -49.235 -24.371 1.00 55.97 352 ASN A CA 1
ATOM 2702 C C . ASN A 1 367 ? 10.034 -47.689 -24.462 1.00 58.17 352 ASN A C 1
ATOM 2703 O O . ASN A 1 367 ? 10.035 -47.160 -25.596 1.00 55.15 352 ASN A O 1
ATOM 2708 N N . VAL A 1 368 ? 10.022 -46.976 -23.311 1.00 54.69 353 VAL A N 1
ATOM 2709 C CA . VAL A 1 368 ? 10.147 -45.524 -23.318 1.00 53.90 353 VAL A CA 1
ATOM 2710 C C . VAL A 1 368 ? 11.384 -45.091 -22.531 1.00 51.02 353 VAL A C 1
ATOM 2711 O O . VAL A 1 368 ? 12.149 -44.414 -23.089 1.00 51.09 353 VAL A O 1
ATOM 2715 N N . THR A 1 369 ? 11.570 -45.519 -21.279 1.00 47.62 354 THR A N 1
ATOM 2716 C CA . THR A 1 369 ? 12.645 -45.002 -20.433 1.00 46.88 354 THR A CA 1
ATOM 2717 C C . THR A 1 369 ? 12.779 -45.863 -19.211 1.00 44.24 354 THR A C 1
ATOM 2718 O O . THR A 1 369 ? 11.819 -46.507 -18.746 1.00 41.32 354 THR A O 1
ATOM 2722 N N . ASP A 1 370 ? 13.916 -45.709 -18.573 1.00 42.15 355 ASP A N 1
ATOM 2723 C CA . ASP A 1 370 ? 14.253 -46.367 -17.331 1.00 43.89 355 ASP A CA 1
ATOM 2724 C C . ASP A 1 370 ? 14.238 -45.296 -16.219 1.00 41.57 355 ASP A C 1
ATOM 2725 O O . ASP A 1 370 ? 14.461 -45.617 -15.031 1.00 40.79 355 ASP A O 1
ATOM 2730 N N . ASP A 1 371 ? 13.970 -44.029 -16.543 1.00 40.95 356 ASP A N 1
ATOM 2731 C CA . ASP A 1 371 ? 14.240 -42.980 -15.572 1.00 43.03 356 ASP A CA 1
ATOM 2732 C C . ASP A 1 371 ? 13.110 -42.031 -15.193 1.00 40.94 356 ASP A C 1
ATOM 2733 O O . ASP A 1 371 ? 13.375 -40.930 -14.693 1.00 38.83 356 ASP A O 1
ATOM 2738 N N . ALA A 1 372 ? 11.872 -42.446 -15.364 1.00 37.38 357 ALA A N 1
ATOM 2739 C CA . ALA A 1 372 ? 10.722 -41.537 -15.076 1.00 35.84 357 ALA A CA 1
ATOM 2740 C C . ALA A 1 372 ? 10.623 -41.313 -13.551 1.00 34.02 357 ALA A C 1
ATOM 2741 O O . ALA A 1 372 ? 11.246 -42.026 -12.700 1.00 33.37 357 ALA A O 1
ATOM 2743 N N . GLN A 1 373 ? 9.907 -40.241 -13.221 1.00 35.25 358 GLN A N 1
ATOM 2744 C CA . GLN A 1 373 ? 9.815 -39.719 -11.858 1.00 33.71 358 GLN A CA 1
ATOM 2745 C C . GLN A 1 373 ? 8.442 -39.161 -11.605 1.00 34.93 358 GLN A C 1
ATOM 2746 O O . GLN A 1 373 ? 7.766 -38.770 -12.517 1.00 33.22 358 GLN A O 1
ATOM 2752 N N . GLU A 1 374 ? 8.126 -39.022 -10.332 1.00 33.37 359 GLU A N 1
ATOM 2753 C CA . GLU A 1 374 ? 6.902 -38.402 -9.919 1.00 33.78 359 GLU A CA 1
ATOM 2754 C C . GLU A 1 374 ? 7.101 -37.782 -8.535 1.00 33.19 359 GLU A C 1
ATOM 2755 O O . GLU A 1 374 ? 8.008 -38.190 -7.783 1.00 32.02 359 GLU A O 1
ATOM 2761 N N . ARG A 1 375 ? 6.296 -36.770 -8.246 1.00 33.27 360 ARG A N 1
ATOM 2762 C CA . ARG A 1 375 ? 6.222 -36.280 -6.915 1.00 35.23 360 ARG A CA 1
ATOM 2763 C C . ARG A 1 375 ? 4.840 -35.793 -6.520 1.00 34.02 360 ARG A C 1
ATOM 2764 O O . ARG A 1 375 ? 4.095 -35.285 -7.351 1.00 33.89 360 ARG A O 1
ATOM 2772 N N . GLU A 1 376 ? 4.644 -35.811 -5.210 1.00 34.14 361 GLU A N 1
ATOM 2773 C CA . GLU A 1 376 ? 3.405 -35.474 -4.629 1.00 36.67 361 GLU A CA 1
ATOM 2774 C C . GLU A 1 376 ? 3.574 -34.690 -3.355 1.00 34.50 361 GLU A C 1
ATOM 2775 O O . GLU A 1 376 ? 4.304 -35.116 -2.452 1.00 35.39 361 GLU A O 1
ATOM 2781 N N . PHE A 1 377 ? 2.920 -33.561 -3.318 1.00 34.20 362 PHE A N 1
ATOM 2782 C CA . PHE A 1 377 ? 2.724 -32.716 -2.114 1.00 37.11 362 PHE A CA 1
ATOM 2783 C C . PHE A 1 377 ? 1.264 -32.872 -1.565 1.00 36.49 362 PHE A C 1
ATOM 2784 O O . PHE A 1 377 ? 0.263 -32.579 -2.261 1.00 34.12 362 PHE A O 1
ATOM 2792 N N . PHE A 1 378 ? 1.165 -33.394 -0.354 1.00 36.80 363 PHE A N 1
ATOM 2793 C CA . PHE A 1 378 ? -0.145 -33.767 0.231 1.00 37.30 363 PHE A CA 1
ATOM 2794 C C . PHE A 1 378 ? -0.423 -32.920 1.487 1.00 38.23 363 PHE A C 1
ATOM 2795 O O . PHE A 1 378 ? 0.524 -32.703 2.335 1.00 36.35 363 PHE A O 1
ATOM 2803 N N . ASN A 1 379 ? -1.665 -32.446 1.658 1.00 36.22 364 ASN A N 1
ATOM 2804 C CA . ASN A 1 379 ? -2.092 -31.857 2.902 1.00 38.08 364 ASN A CA 1
ATOM 2805 C C . ASN A 1 379 ? -3.457 -32.407 3.265 1.00 39.82 364 ASN A C 1
ATOM 2806 O O . ASN A 1 379 ? -4.328 -32.563 2.378 1.00 39.16 364 ASN A O 1
ATOM 2811 N N . GLN A 1 380 ? -3.620 -32.718 4.536 1.00 39.71 365 GLN A N 1
ATOM 2812 C CA . GLN A 1 380 ? -4.920 -33.059 5.042 1.00 42.65 365 GLN A CA 1
ATOM 2813 C C . GLN A 1 380 ? -5.163 -32.373 6.351 1.00 41.22 365 GLN A C 1
ATOM 2814 O O . GLN A 1 380 ? -4.332 -32.372 7.214 1.00 42.21 365 GLN A O 1
ATOM 2820 N N . VAL A 1 381 ? -6.297 -31.736 6.460 1.00 39.17 366 VAL A N 1
ATOM 2821 C CA . VAL A 1 381 ? -6.809 -31.304 7.720 1.00 40.59 366 VAL A CA 1
ATOM 2822 C C . VAL A 1 381 ? -8.043 -32.137 8.064 1.00 41.47 366 VAL A C 1
ATOM 2823 O O . VAL A 1 381 ? -8.953 -32.377 7.211 1.00 40.74 366 VAL A O 1
ATOM 2827 N N . LYS A 1 382 ? -8.088 -32.531 9.309 1.00 41.80 367 LYS A N 1
ATOM 2828 C CA . LYS A 1 382 ? -9.176 -33.338 9.805 1.00 44.73 367 LYS A CA 1
ATOM 2829 C C . LYS A 1 382 ? -9.680 -32.799 11.121 1.00 44.62 367 LYS A C 1
ATOM 2830 O O . LYS A 1 382 ? -8.846 -32.424 11.999 1.00 49.05 367 LYS A O 1
ATOM 2836 N N . TYR A 1 383 ? -11.000 -32.722 11.290 1.00 40.81 368 TYR A N 1
ATOM 2837 C CA . TYR A 1 383 ? -11.632 -32.379 12.565 1.00 43.32 368 TYR A CA 1
ATOM 2838 C C . TYR A 1 383 ? -12.590 -33.512 12.985 1.00 46.43 368 TYR A C 1
ATOM 2839 O O . TYR A 1 383 ? -13.488 -33.883 12.183 1.00 45.78 368 TYR A O 1
ATOM 2848 N N . THR A 1 384 ? -12.479 -33.985 14.231 1.00 46.51 369 THR A N 1
ATOM 2849 C CA . THR A 1 384 ? -13.388 -34.971 14.812 1.00 46.84 369 THR A CA 1
ATOM 2850 C C . THR A 1 384 ? -14.051 -34.347 15.976 1.00 49.04 369 THR A C 1
ATOM 2851 O O . THR A 1 384 ? -13.363 -33.731 16.795 1.00 55.74 369 THR A O 1
ATOM 2855 N N . VAL A 1 385 ? -15.374 -34.471 16.072 1.00 45.99 370 VAL A N 1
ATOM 2856 C CA . VAL A 1 385 ? -16.142 -33.905 17.135 1.00 49.83 370 VAL A CA 1
ATOM 2857 C C . VAL A 1 385 ? -15.809 -34.703 18.375 1.00 52.22 370 VAL A C 1
ATOM 2858 O O . VAL A 1 385 ? -15.795 -35.929 18.330 1.00 51.72 370 VAL A O 1
ATOM 2862 N N . GLN A 1 386 ? -15.556 -34.017 19.465 1.00 57.44 371 GLN A N 1
ATOM 2863 C CA . GLN A 1 386 ? -15.065 -34.627 20.728 1.00 63.30 371 GLN A CA 1
ATOM 2864 C C . GLN A 1 386 ? -16.180 -34.941 21.705 1.00 61.77 371 GLN A C 1
ATOM 2865 O O . GLN A 1 386 ? -16.095 -35.895 22.417 1.00 65.05 371 GLN A O 1
ATOM 2871 N N . SER A 1 387 ? -17.232 -34.180 21.758 1.00 62.86 372 SER A N 1
ATOM 2872 C CA . SER A 1 387 ? -18.363 -34.570 22.628 1.00 63.36 372 SER A CA 1
ATOM 2873 C C . SER A 1 387 ? -19.716 -34.113 22.104 1.00 63.42 372 SER A C 1
ATOM 2874 O O . SER A 1 387 ? -19.800 -33.574 21.022 1.00 63.30 372 SER A O 1
ATOM 2877 N N . GLY A 1 388 ? -20.794 -34.372 22.849 1.00 66.06 373 GLY A N 1
ATOM 2878 C CA . GLY A 1 388 ? -22.130 -33.952 22.468 1.00 65.46 373 GLY A CA 1
ATOM 2879 C C . GLY A 1 388 ? -22.800 -34.889 21.490 1.00 62.79 373 GLY A C 1
ATOM 2880 O O . GLY A 1 388 ? -22.254 -35.894 21.097 1.00 62.98 373 GLY A O 1
ATOM 2881 N N . PHE A 1 389 ? -23.971 -34.508 21.013 1.00 63.95 374 PHE A N 1
ATOM 2882 C CA . PHE A 1 389 ? -24.794 -35.435 20.240 1.00 64.44 374 PHE A CA 1
ATOM 2883 C C . PHE A 1 389 ? -24.059 -35.975 19.010 1.00 60.58 374 PHE A C 1
ATOM 2884 O O . PHE A 1 389 ? -24.397 -37.042 18.557 1.00 59.23 374 PHE A O 1
ATOM 2892 N N . ALA A 1 390 ? -23.080 -35.226 18.459 1.00 56.81 375 ALA A N 1
ATOM 2893 C CA . ALA A 1 390 ? -22.416 -35.607 17.219 1.00 54.54 375 ALA A CA 1
ATOM 2894 C C . ALA A 1 390 ? -20.982 -36.106 17.454 1.00 52.71 375 ALA A C 1
ATOM 2895 O O . ALA A 1 390 ? -20.169 -36.198 16.535 1.00 49.99 375 ALA A O 1
ATOM 2897 N N . LYS A 1 391 ? -20.696 -36.505 18.663 1.00 56.59 376 LYS A N 1
ATOM 2898 C CA . LYS A 1 391 ? -19.432 -37.170 18.949 1.00 55.72 376 LYS A CA 1
ATOM 2899 C C . LYS A 1 391 ? -19.042 -38.215 17.973 1.00 51.85 376 LYS A C 1
ATOM 2900 O O . LYS A 1 391 ? -19.870 -38.983 17.567 1.00 51.02 376 LYS A O 1
ATOM 2906 N N . ASP A 1 392 ? -17.765 -38.162 17.557 1.00 48.35 377 ASP A N 1
ATOM 2907 C CA . ASP A 1 392 ? -17.121 -38.942 16.532 1.00 48.95 377 ASP A CA 1
ATOM 2908 C C . ASP A 1 392 ? -17.499 -38.613 15.117 1.00 44.83 377 ASP A C 1
ATOM 2909 O O . ASP A 1 392 ? -16.934 -39.190 14.247 1.00 41.38 377 ASP A O 1
ATOM 2914 N N . ALA A 1 393 ? -18.405 -37.705 14.863 1.00 42.68 378 ALA A N 1
ATOM 2915 C CA . ALA A 1 393 ? -18.490 -37.191 13.509 1.00 41.10 378 ALA A CA 1
ATOM 2916 C C . ALA A 1 393 ? -17.170 -36.507 13.118 1.00 41.41 378 ALA A C 1
ATOM 2917 O O . ALA A 1 393 ? -16.453 -35.942 13.973 1.00 41.46 378 ALA A O 1
ATOM 2919 N N . SER A 1 394 ? -16.806 -36.599 11.848 1.00 40.20 379 SER A N 1
ATOM 2920 C CA . SER A 1 394 ? -15.619 -35.971 11.346 1.00 42.84 379 SER A CA 1
ATOM 2921 C C . SER A 1 394 ? -15.703 -35.404 9.964 1.00 45.70 379 SER A C 1
ATOM 2922 O O . SER A 1 39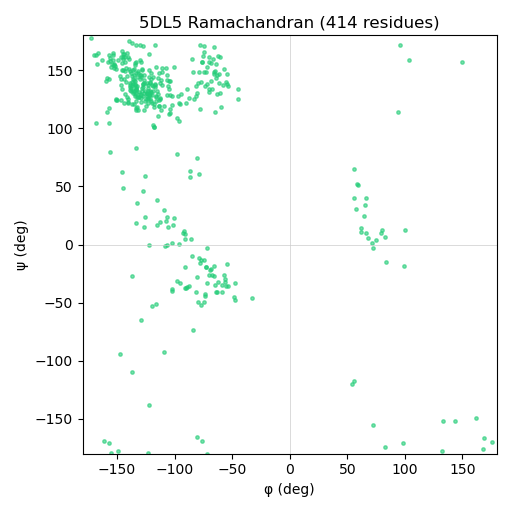4 ? -16.447 -35.960 9.080 1.00 46.47 379 SER A O 1
ATOM 2925 N N . LEU A 1 395 ? -14.801 -34.430 9.728 1.00 43.87 380 LEU A N 1
ATOM 2926 C CA . LEU A 1 395 ? -14.650 -33.796 8.435 1.00 41.54 380 LEU A CA 1
ATOM 2927 C C . LEU A 1 395 ? -13.173 -33.863 8.018 1.00 41.25 380 LEU A C 1
ATOM 2928 O O . LEU A 1 395 ? -12.314 -33.569 8.835 1.00 41.01 380 LEU A O 1
ATOM 2933 N N . ARG A 1 396 ? -12.863 -34.366 6.804 1.00 39.31 381 ARG A N 1
ATOM 2934 C CA . ARG A 1 396 ? -11.486 -34.584 6.292 1.00 40.30 381 ARG A CA 1
ATOM 2935 C C . ARG A 1 396 ? -11.491 -33.784 5.032 1.00 41.33 381 ARG A C 1
ATOM 2936 O O . ARG A 1 396 ? -12.393 -33.987 4.189 1.00 37.31 381 ARG A O 1
ATOM 2944 N N . ILE A 1 397 ? -10.532 -32.879 4.881 1.00 39.72 382 ILE A N 1
ATOM 2945 C CA . ILE A 1 397 ? -10.343 -32.094 3.691 1.00 41.20 382 ILE A CA 1
ATOM 2946 C C . ILE A 1 397 ? -8.888 -32.377 3.296 1.00 40.13 382 ILE A C 1
ATOM 2947 O O . ILE A 1 397 ? -7.998 -32.194 4.091 1.00 38.71 382 ILE A O 1
ATOM 2952 N N . ARG A 1 398 ? -8.663 -32.819 2.083 1.00 38.86 383 ARG A N 1
ATOM 2953 C CA . ARG A 1 398 ? -7.355 -33.186 1.682 1.00 38.75 383 ARG A CA 1
ATOM 2954 C C . ARG A 1 398 ? -7.086 -32.775 0.250 1.00 39.41 383 ARG A C 1
ATOM 2955 O O . ARG A 1 398 ? -7.992 -32.737 -0.604 1.00 34.42 383 ARG A O 1
ATOM 2963 N N . ASN A 1 399 ? -5.840 -32.400 0.010 1.00 38.17 384 ASN A N 1
ATOM 2964 C CA . ASN A 1 399 ? -5.384 -31.993 -1.316 1.00 41.42 384 ASN A CA 1
ATOM 2965 C C . ASN A 1 399 ? -4.002 -32.585 -1.663 1.00 42.49 384 ASN A C 1
ATOM 2966 O O . ASN A 1 399 ? -3.099 -32.688 -0.778 1.00 38.43 384 ASN A O 1
ATOM 2971 N N . SER A 1 400 ? -3.874 -32.998 -2.933 1.00 41.76 385 SER A N 1
ATOM 2972 C CA . SER A 1 400 ? -2.639 -33.470 -3.530 1.00 40.29 385 SER A CA 1
ATOM 2973 C C . SER A 1 400 ? -2.298 -32.666 -4.743 1.00 42.51 385 SER A C 1
ATOM 2974 O O . SER A 1 400 ? -3.132 -32.515 -5.695 1.00 42.57 385 SER A O 1
ATOM 2977 N N . TYR A 1 401 ? -1.087 -32.131 -4.727 1.00 39.85 386 TYR A N 1
ATOM 2978 C CA . TYR A 1 401 ? -0.539 -31.504 -5.932 1.00 42.86 386 TYR A CA 1
ATOM 2979 C C . TYR A 1 401 ? 0.504 -32.535 -6.494 1.00 40.00 386 TYR A C 1
ATOM 2980 O O . TYR A 1 401 ? 1.484 -32.867 -5.799 1.00 36.91 386 TYR A O 1
ATOM 2989 N N . TYR A 1 402 ? 0.207 -33.116 -7.672 1.00 36.27 387 TYR A N 1
ATOM 2990 C CA . TYR A 1 402 ? 0.933 -34.221 -8.160 1.00 34.67 387 TYR A CA 1
ATOM 2991 C C . TYR A 1 402 ? 1.509 -33.926 -9.527 1.00 37.71 387 TYR A C 1
ATOM 2992 O O . TYR A 1 402 ? 0.793 -33.404 -10.391 1.00 35.58 387 TYR A O 1
ATOM 3001 N N . ARG A 1 403 ? 2.818 -34.235 -9.713 1.00 34.36 388 ARG A N 1
ATOM 3002 C CA . ARG A 1 403 ? 3.451 -34.023 -10.976 1.00 36.96 388 ARG A CA 1
ATOM 3003 C C . ARG A 1 403 ? 4.329 -35.212 -11.361 1.00 36.54 388 ARG A C 1
ATOM 3004 O O . ARG A 1 403 ? 4.934 -35.784 -10.516 1.00 35.05 388 ARG A O 1
ATOM 3012 N N . ALA A 1 404 ? 4.485 -35.484 -12.663 1.00 36.71 389 ALA A N 1
ATOM 3013 C CA . ALA A 1 404 ? 5.257 -36.629 -13.065 1.00 37.52 389 ALA A CA 1
ATOM 3014 C C . ALA A 1 404 ? 5.962 -36.310 -14.345 1.00 39.05 389 ALA A C 1
ATOM 3015 O O . ALA A 1 404 ? 5.559 -35.380 -15.054 1.00 36.27 389 ALA A O 1
ATOM 3017 N N . SER A 1 405 ? 6.991 -37.063 -14.678 1.00 37.91 390 SER A N 1
ATOM 3018 C CA . SER A 1 405 ? 7.628 -36.811 -16.016 1.00 42.02 390 SER A CA 1
ATOM 3019 C C . SER A 1 405 ? 6.703 -37.150 -17.207 1.00 43.49 390 SER A C 1
ATOM 3020 O O . SER A 1 405 ? 5.618 -37.778 -17.072 1.00 39.82 390 SER A O 1
ATOM 3023 N N . ASP A 1 406 ? 7.140 -36.750 -18.367 1.00 43.53 391 ASP A N 1
ATOM 3024 C CA . ASP A 1 406 ? 6.383 -36.938 -19.629 1.00 50.97 391 ASP A CA 1
ATOM 3025 C C . ASP A 1 406 ? 5.959 -38.402 -19.904 1.00 52.52 391 ASP A C 1
ATOM 3026 O O . ASP A 1 406 ? 4.824 -38.629 -20.407 1.00 54.25 391 ASP A O 1
ATOM 3031 N N . ALA A 1 407 ? 6.849 -39.340 -19.511 1.00 45.98 392 ALA A N 1
ATOM 3032 C CA . ALA A 1 407 ? 6.703 -40.750 -19.775 1.00 47.13 392 ALA A CA 1
ATOM 3033 C C . ALA A 1 407 ? 5.681 -41.431 -18.834 1.00 43.44 392 ALA A C 1
ATOM 3034 O O . ALA A 1 407 ? 5.364 -42.540 -19.041 1.00 47.07 392 ALA A O 1
ATOM 3036 N N . TYR A 1 408 ? 5.265 -40.774 -17.753 1.00 41.14 393 TYR A N 1
ATOM 3037 C CA . TYR A 1 408 ? 4.389 -41.296 -16.710 1.00 39.21 393 TYR A CA 1
ATOM 3038 C C . TYR A 1 408 ? 3.187 -40.408 -16.503 1.00 38.95 393 TYR A C 1
ATOM 3039 O O . TYR A 1 408 ? 2.859 -39.982 -15.383 1.00 39.95 393 TYR A O 1
ATOM 3048 N N . GLN A 1 409 ? 2.461 -40.252 -17.572 1.00 41.42 394 GLN A N 1
ATOM 3049 C CA . GLN A 1 409 ? 1.243 -39.465 -17.620 1.00 43.06 394 GLN A CA 1
ATOM 3050 C C . GLN A 1 409 ? 0.125 -40.523 -17.773 1.00 41.24 394 GLN A C 1
ATOM 3051 O O . GLN A 1 409 ? -0.282 -41.089 -16.787 1.00 40.08 394 GLN A O 1
ATOM 3057 N N . GLY A 1 410 ? -0.275 -40.841 -18.998 1.00 43.77 395 GLY A N 1
ATOM 3058 C CA . GLY A 1 410 ? -1.347 -41.783 -19.264 1.00 48.04 395 GLY A CA 1
ATOM 3059 C C . GLY A 1 410 ? -0.951 -43.198 -18.823 1.00 47.01 395 GLY A C 1
ATOM 3060 O O . GLY A 1 410 ? -1.816 -43.964 -18.435 1.00 47.35 395 GLY A O 1
ATOM 3061 N N . ALA A 1 411 ? 0.347 -43.535 -18.807 1.00 45.81 396 ALA A N 1
ATOM 3062 C CA . ALA A 1 411 ? 0.775 -44.758 -18.131 1.00 44.25 396 ALA A CA 1
ATOM 3063 C C . ALA A 1 411 ? 0.364 -44.889 -16.689 1.00 43.51 396 ALA A C 1
ATOM 3064 O O . ALA A 1 411 ? 0.423 -46.002 -16.227 1.00 40.61 396 ALA A O 1
ATOM 3066 N N . TYR A 1 412 ? -0.048 -43.822 -15.964 1.00 41.47 397 TYR A N 1
ATOM 3067 C CA . TYR A 1 412 ? -0.395 -43.985 -14.548 1.00 40.30 397 TYR A CA 1
ATOM 3068 C C . TYR A 1 412 ? -1.504 -43.024 -14.148 1.00 42.99 397 TYR A C 1
ATOM 3069 O O . TYR A 1 412 ? -2.624 -43.332 -14.403 1.00 48.25 397 TYR A O 1
ATOM 3078 N N . ILE A 1 413 ? -1.232 -41.855 -13.618 1.00 38.58 398 ILE A N 1
ATOM 3079 C CA . ILE A 1 413 ? -2.268 -40.871 -13.289 1.00 40.11 398 ILE A CA 1
ATOM 3080 C C . ILE A 1 413 ? -2.095 -39.640 -14.108 1.00 41.99 398 ILE A C 1
ATOM 3081 O O . ILE A 1 413 ? -2.997 -39.173 -14.731 1.00 42.37 398 ILE A O 1
ATOM 3086 N N . GLY A 1 414 ? -0.911 -39.056 -14.150 1.00 39.96 399 GLY A N 1
ATOM 3087 C CA . GLY A 1 414 ? -0.809 -37.837 -14.975 1.00 40.76 399 GLY A CA 1
ATOM 3088 C C . GLY A 1 414 ? -0.799 -36.616 -14.031 1.00 40.26 399 GLY A C 1
ATOM 3089 O O . GLY A 1 414 ? -1.269 -36.731 -12.891 1.00 40.89 399 GLY A O 1
ATOM 3090 N N . ASP A 1 415 ? -0.287 -35.453 -14.502 1.00 39.41 400 ASP A N 1
ATOM 3091 C CA . ASP A 1 415 ? -0.252 -34.295 -13.631 1.00 39.35 400 ASP A CA 1
ATOM 3092 C C . ASP A 1 415 ? -1.675 -33.952 -13.143 1.00 40.24 400 ASP A C 1
ATOM 3093 O O . ASP A 1 415 ? -2.599 -33.894 -13.987 1.00 43.35 400 ASP A O 1
ATOM 3098 N N . THR A 1 416 ? -1.824 -33.634 -11.854 1.00 38.57 401 THR A N 1
ATOM 3099 C CA . THR A 1 416 ? -3.113 -33.508 -11.185 1.00 40.47 401 THR A CA 1
ATOM 3100 C C . THR A 1 416 ? -3.055 -32.687 -9.932 1.00 39.82 401 THR A C 1
ATOM 3101 O O . THR A 1 416 ? -2.100 -32.780 -9.166 1.00 38.56 401 THR A O 1
ATOM 3105 N N . ASN A 1 417 ? -4.120 -31.941 -9.722 1.00 38.95 402 ASN A N 1
ATOM 3106 C CA . ASN A 1 417 ? -4.485 -31.298 -8.514 1.00 40.41 402 ASN A CA 1
ATOM 3107 C C . ASN A 1 417 ? -5.766 -32.034 -8.095 1.00 37.97 402 ASN A C 1
ATOM 3108 O O . ASN A 1 417 ? -6.808 -31.882 -8.745 1.00 41.38 402 ASN A O 1
ATOM 3113 N N . GLU A 1 418 ? -5.724 -32.642 -6.959 1.00 36.21 403 GLU A N 1
ATOM 3114 C CA . GLU A 1 418 ? -6.797 -33.486 -6.450 1.00 37.66 403 GLU A CA 1
ATOM 3115 C C . GLU A 1 418 ? -7.320 -32.844 -5.196 1.00 38.69 403 GLU A C 1
ATOM 3116 O O . GLU A 1 418 ? -6.536 -32.434 -4.358 1.00 39.37 403 GLU A O 1
ATOM 3122 N N . TRP A 1 419 ? -8.626 -32.780 -5.048 1.00 35.99 404 TRP A N 1
ATOM 3123 C CA . TRP A 1 419 ? -9.214 -32.500 -3.708 1.00 38.46 404 TRP A CA 1
ATOM 3124 C C . TRP A 1 419 ? -10.154 -33.627 -3.307 1.00 36.34 404 TRP A C 1
ATOM 3125 O O . TRP A 1 419 ? -10.937 -34.075 -4.188 1.00 34.57 404 TRP A O 1
ATOM 3136 N N . ARG A 1 420 ? -10.179 -33.938 -2.016 1.00 35.84 405 ARG A N 1
ATOM 3137 C CA . ARG A 1 420 ? -11.152 -34.891 -1.428 1.00 37.94 405 ARG A CA 1
ATOM 3138 C C . ARG A 1 420 ? -11.683 -34.327 -0.172 1.00 38.55 405 ARG A C 1
ATOM 3139 O O . ARG A 1 420 ? -10.937 -33.839 0.679 1.00 38.45 405 ARG A O 1
ATOM 3147 N N . ILE A 1 421 ? -13.014 -34.381 -0.047 1.00 36.23 406 ILE A N 1
ATOM 3148 C CA . ILE A 1 421 ? -13.634 -33.971 1.165 1.00 37.71 406 ILE A CA 1
ATOM 3149 C C . ILE A 1 421 ? -14.663 -35.065 1.568 1.00 39.08 406 ILE A C 1
ATOM 3150 O O . ILE A 1 421 ? -15.527 -35.455 0.666 1.00 38.57 406 ILE A O 1
ATOM 3155 N N . PHE A 1 422 ? -14.679 -35.413 2.884 1.00 36.45 407 PHE A N 1
ATOM 3156 C CA . PHE A 1 422 ? -15.541 -36.442 3.401 1.00 38.24 407 PHE A CA 1
ATOM 3157 C C . PHE A 1 422 ? -16.062 -36.001 4.731 1.00 38.33 407 PHE A C 1
ATOM 3158 O O . PHE A 1 422 ? -15.289 -35.704 5.606 1.00 36.27 407 PHE A O 1
ATOM 3166 N N . LEU A 1 423 ? -17.370 -35.948 4.832 1.00 37.16 408 LEU A N 1
ATOM 3167 C CA . LEU A 1 423 ? -18.090 -35.830 6.077 1.00 39.70 408 LEU A CA 1
ATOM 3168 C C . LEU A 1 423 ? -18.676 -37.206 6.484 1.00 40.03 408 LEU A C 1
ATOM 3169 O O . LEU A 1 423 ? -19.508 -37.755 5.749 1.00 41.68 408 LEU A O 1
ATOM 3174 N N . ASP A 1 424 ? -18.283 -37.708 7.645 1.00 40.68 409 ASP A N 1
ATOM 3175 C CA . ASP A 1 424 ? -18.652 -39.043 8.192 1.00 41.32 409 ASP A CA 1
ATOM 3176 C C . ASP A 1 424 ? -19.389 -38.792 9.455 1.00 41.82 409 ASP A C 1
ATOM 3177 O O . ASP A 1 424 ? -18.841 -38.182 10.381 1.00 41.98 409 ASP A O 1
ATOM 3182 N N . ILE A 1 425 ? -20.643 -39.204 9.505 1.00 41.68 410 ILE A N 1
ATOM 3183 C CA . ILE A 1 425 ? -21.486 -39.099 10.680 1.00 44.44 410 ILE A CA 1
ATOM 3184 C C . ILE A 1 425 ? -21.918 -40.536 11.161 1.00 48.08 410 ILE A C 1
ATOM 3185 O O . ILE A 1 425 ? -22.897 -41.165 10.587 1.00 46.58 410 ILE A O 1
ATOM 3190 N N . PRO A 1 426 ? -21.238 -41.032 12.207 1.00 48.69 411 PRO A N 1
ATOM 3191 C CA . PRO A 1 426 ? -21.552 -42.356 12.742 1.00 50.40 411 PRO A CA 1
ATOM 3192 C C . PRO A 1 426 ? -22.726 -42.324 13.660 1.00 52.52 411 PRO A C 1
ATOM 3193 O O . PRO A 1 426 ? -22.882 -41.398 14.439 1.00 54.50 411 PRO A O 1
ATOM 3197 N N . VAL A 1 427 ? -23.649 -43.297 13.548 1.00 52.57 412 VAL A N 1
ATOM 3198 C CA . VAL A 1 427 ? -24.801 -43.390 14.461 1.00 54.25 412 VAL A CA 1
ATOM 3199 C C . VAL A 1 427 ? -24.989 -44.869 14.987 1.00 58.04 412 VAL A C 1
ATOM 3200 O O . VAL A 1 427 ? -25.019 -45.846 14.168 1.00 56.06 412 VAL A O 1
ATOM 3204 N N . LYS A 1 428 ? -25.057 -45.015 16.312 1.00 57.64 413 LYS A N 1
ATOM 3205 C CA . LYS A 1 428 ? -25.201 -46.297 16.971 1.00 61.95 413 LYS A CA 1
ATOM 3206 C C . LYS A 1 428 ? -26.646 -46.629 16.922 1.00 59.67 413 LYS A C 1
ATOM 3207 O O . LYS A 1 428 ? -27.451 -45.836 17.271 1.00 63.34 413 LYS A O 1
ATOM 3213 N N . LEU A 1 429 ? -26.975 -47.803 16.437 1.00 57.94 414 LEU A N 1
ATOM 3214 C CA . LEU A 1 429 ? -28.355 -48.259 16.445 1.00 58.85 414 LEU A CA 1
ATOM 3215 C C . LEU A 1 429 ? -28.614 -49.018 17.749 1.00 60.02 414 LEU A C 1
ATOM 3216 O O . LEU A 1 429 ? -29.682 -48.931 18.281 1.00 63.35 414 LEU A O 1
ATOM 3221 N N . PHE A 1 430 ? -27.624 -49.777 18.215 1.00 61.24 415 PHE A N 1
ATOM 3222 C CA . PHE A 1 430 ? -27.670 -50.564 19.475 1.00 65.77 415 PHE A CA 1
ATOM 3223 C C . PHE A 1 430 ? -26.261 -51.214 19.736 1.00 66.53 415 PHE A C 1
ATOM 3224 O O . PHE A 1 430 ? -25.316 -51.130 18.932 1.00 60.59 415 PHE A O 1
#

Nearest PDB structures (foldseek):
  5dl5-assembly1_A  TM=1.002E+00  e=2.680E-94  Acinetobacter baumannii AB307-0294
  3jty-assembly2_B  TM=9.050E-01  e=1.542E-37  Pseudomonas protegens Pf-5
  2y2x-assembly1_A  TM=9.187E-01  e=1.637E-36  Pseudomonas aeruginosa PAO1
  2y2x-assembly2_B  TM=9.151E-01  e=2.184E-36  Pseudomonas aeruginosa PAO1
  5dl6-assembly1_A  TM=9.074E-01  e=6.192E-34  Acinetobacter baumannii AB307-0294

Solvent-accessible surface area: 19276 Å² total; per-residue (Å²): 214,24,65,4,69,122,17,151,5,86,115,114,47,20,92,4,49,34,44,75,22,41,1,85,0,15,21,75,50,110,181,93,52,182,72,27,47,0,32,0,37,1,28,20,39,46,57,45,11,3,20,49,91,47,146,56,0,116,5,63,3,70,19,12,9,32,8,105,43,74,51,125,15,142,81,3,8,24,48,1,2,3,101,76,165,123,36,52,6,61,82,124,13,77,16,32,32,36,11,85,12,30,30,111,30,24,24,26,54,50,133,8,19,11,63,5,110,12,11,0,0,1,1,2,63,27,25,0,0,15,1,2,0,36,6,49,28,61,26,19,67,80,107,165,98,34,42,60,5,48,11,102,0,63,79,1,8,2,1,21,32,71,94,72,39,4,3,27,53,45,86,44,13,77,91,0,54,2,104,9,34,96,78,101,109,82,116,40,50,52,26,17,145,11,0,0,49,6,96,87,12,3,68,0,62,10,51,25,57,39,76,93,69,75,81,83,130,116,12,14,44,35,107,29,114,4,15,6,78,0,66,1,43,28,91,3,43,7,84,18,0,18,58,98,29,31,142,72,11,89,84,64,14,53,6,44,68,88,3,44,0,51,1,80,0,84,16,25,34,98,35,40,29,36,81,19,58,21,112,6,56,0,35,2,48,27,54,0,0,0,0,30,10,49,14,4,1,1,41,56,0,22,79,16,30,0,29,36,11,0,16,0,6,2,0,64,1,57,0,42,6,86,28,63,34,10,42,47,24,140,90,66,102,77,85,15,40,61,84,27,21,4,80,0,82,0,73,50,1,60,25,79,140,103,40,88,99,3,70,3,96,0,101,9,36,36,63,60,76,39,38,87,80,58,216,28,109,77,9,10,70,39,51,40,33,1,93,0,53,18,36,132,26,10,32,81,54,48,26,5,25,2,58,2,117,15,56,3,67,15,66,54,63,160,75,115

B-factor: mean 42.81, std 11.92, range [26.33, 109.27]

CATH classification: 2.40.160.10